Protein AF-A0A368G336-F1 (afdb_monomer)

Structure (mmCIF, N/CA/C/O backbone):
data_AF-A0A368G336-F1
#
_entry.id   AF-A0A368G336-F1
#
loop_
_atom_site.group_PDB
_atom_site.id
_atom_site.type_symbol
_atom_site.label_atom_id
_atom_site.label_alt_id
_atom_site.label_comp_id
_atom_site.label_asym_id
_atom_site.label_entity_id
_atom_site.label_seq_id
_atom_site.pdbx_PDB_ins_code
_atom_site.Cartn_x
_atom_site.Cartn_y
_atom_site.Cartn_z
_atom_site.occupancy
_atom_site.B_iso_or_equiv
_atom_site.auth_seq_id
_atom_site.auth_comp_id
_atom_site.auth_asym_id
_atom_site.auth_atom_id
_atom_site.pdbx_PDB_model_num
ATOM 1 N N . MET A 1 1 ? -23.538 -28.879 8.041 1.00 35.16 1 MET A N 1
ATOM 2 C CA . MET A 1 1 ? -23.007 -28.211 9.248 1.00 35.16 1 MET A CA 1
ATOM 3 C C . MET A 1 1 ? -22.612 -29.296 10.230 1.00 35.16 1 MET A C 1
ATOM 5 O O . MET A 1 1 ? -23.493 -29.965 10.748 1.00 35.16 1 MET A O 1
ATOM 9 N N . ALA A 1 2 ? -21.313 -29.552 10.387 1.00 27.64 2 ALA A N 1
ATOM 10 C CA . ALA A 1 2 ? -20.816 -30.535 11.344 1.00 27.64 2 ALA A CA 1
ATOM 11 C C . ALA A 1 2 ? -20.866 -29.934 12.758 1.00 27.64 2 ALA A C 1
ATOM 13 O O . ALA A 1 2 ? -20.369 -28.831 12.982 1.00 27.64 2 ALA A O 1
ATOM 14 N N . SER A 1 3 ? -21.513 -30.640 13.682 1.00 28.64 3 SER A N 1
ATOM 15 C CA . SER A 1 3 ? -21.591 -30.308 15.103 1.00 28.64 3 SER A CA 1
ATOM 16 C C . SER A 1 3 ? -20.229 -30.493 15.774 1.00 28.64 3 SER A C 1
ATOM 18 O O . SER A 1 3 ? -19.620 -31.555 15.657 1.00 28.64 3 SER A O 1
ATOM 20 N N . VAL A 1 4 ? -19.772 -29.473 16.499 1.00 32.38 4 VAL A N 1
ATOM 21 C CA . VAL A 1 4 ? -18.593 -29.540 17.377 1.00 32.38 4 VAL A CA 1
ATOM 22 C C . VAL A 1 4 ? -18.861 -30.555 18.509 1.00 32.38 4 VAL A C 1
ATOM 24 O O . VAL A 1 4 ? -19.966 -30.529 19.058 1.00 32.38 4 VAL A O 1
ATOM 27 N N . PRO A 1 5 ? -17.918 -31.444 18.883 1.00 36.09 5 PRO A N 1
ATOM 28 C CA . PRO A 1 5 ? -18.135 -32.403 19.965 1.00 36.09 5 PRO A CA 1
ATOM 29 C C . PRO A 1 5 ? -18.155 -31.699 21.328 1.00 36.09 5 PRO A C 1
ATOM 31 O O . PRO A 1 5 ? -17.326 -30.830 21.599 1.00 36.09 5 PRO A O 1
ATOM 34 N N . ALA A 1 6 ? -19.088 -32.094 22.194 1.00 34.66 6 ALA A N 1
ATOM 35 C CA . ALA A 1 6 ? -19.155 -31.643 23.580 1.00 34.66 6 ALA A CA 1
ATOM 36 C C . ALA A 1 6 ? -17.938 -32.145 24.381 1.00 34.66 6 ALA A C 1
ATOM 38 O O . ALA A 1 6 ? -17.589 -33.324 24.316 1.00 34.66 6 ALA A O 1
ATOM 39 N N . HIS A 1 7 ? -17.311 -31.256 25.155 1.00 32.53 7 HIS A N 1
ATOM 40 C CA . HIS A 1 7 ? -16.310 -31.632 26.154 1.00 32.53 7 HIS A CA 1
ATOM 41 C C . HIS A 1 7 ? -16.932 -32.559 27.223 1.00 32.53 7 HIS A C 1
ATOM 43 O O . HIS A 1 7 ? -18.093 -32.355 27.590 1.00 32.53 7 HIS A O 1
ATOM 49 N N . PRO A 1 8 ? -16.196 -33.558 27.749 1.00 40.38 8 PRO A N 1
ATOM 50 C CA . PRO A 1 8 ? -16.706 -34.430 28.802 1.00 40.38 8 PRO A CA 1
ATOM 51 C C . PRO A 1 8 ? -16.942 -33.632 30.093 1.00 40.38 8 PRO A C 1
ATOM 53 O O . PRO A 1 8 ? -16.061 -32.900 30.537 1.00 40.38 8 PRO A O 1
ATOM 56 N N . MET A 1 9 ? -18.133 -33.773 30.686 1.00 41.78 9 MET A N 1
ATOM 57 C CA . MET A 1 9 ? -18.483 -33.179 31.983 1.00 41.78 9 MET A CA 1
ATOM 58 C C . MET A 1 9 ? -17.550 -33.703 33.084 1.00 41.78 9 MET A C 1
ATOM 60 O O . MET A 1 9 ? -17.373 -34.910 33.236 1.00 41.78 9 MET A O 1
ATOM 64 N N . GLU A 1 10 ? -16.949 -32.794 33.848 1.00 55.84 10 GLU A N 1
ATOM 65 C CA . GLU A 1 10 ? -16.024 -33.118 34.936 1.00 55.84 10 GLU A CA 1
ATOM 66 C C . GLU A 1 10 ? -16.766 -33.652 36.192 1.00 55.84 10 GLU A C 1
ATOM 68 O O . GLU A 1 10 ? -17.832 -33.157 36.544 1.00 55.84 10 GLU A O 1
ATOM 73 N N . ASP A 1 11 ? -16.204 -34.652 36.898 1.00 76.62 11 ASP A N 1
ATOM 74 C CA . ASP A 1 11 ? -16.787 -35.362 38.073 1.00 76.62 11 ASP A CA 1
ATOM 75 C C . ASP A 1 11 ? -16.776 -34.549 39.398 1.00 76.62 11 ASP A C 1
ATOM 77 O O . ASP A 1 11 ? -16.459 -35.059 40.476 1.00 76.62 11 ASP A O 1
ATOM 81 N N . TYR A 1 12 ? -17.050 -33.245 39.353 1.00 82.50 12 TYR A N 1
ATOM 82 C CA . TYR A 1 12 ? -17.147 -32.400 40.550 1.00 82.50 12 TYR A CA 1
ATOM 83 C C . TYR A 1 12 ? -18.048 -31.183 40.303 1.00 82.50 12 TYR A C 1
ATOM 85 O O . TYR A 1 12 ? -18.191 -30.730 39.172 1.00 82.50 12 TYR A O 1
ATOM 93 N N . LYS A 1 13 ? -18.662 -30.644 41.364 1.00 84.38 13 LYS A N 1
ATOM 94 C CA . LYS A 1 13 ? -19.639 -29.548 41.252 1.00 84.38 13 LYS A CA 1
ATOM 95 C C . LYS A 1 13 ? -19.016 -28.156 41.327 1.00 84.38 13 LYS A C 1
ATOM 97 O O . LYS A 1 13 ? -19.394 -27.286 40.554 1.00 84.38 13 LYS A O 1
ATOM 102 N N . TYR A 1 14 ? -18.065 -27.945 42.240 1.00 89.56 14 TYR A N 1
ATOM 103 C CA . TYR A 1 14 ? -17.344 -26.674 42.373 1.00 89.56 14 TYR A CA 1
ATOM 104 C C . TYR A 1 14 ? -15.835 -26.907 42.540 1.00 89.56 14 TYR A C 1
ATOM 106 O O . TYR A 1 14 ? -15.413 -27.906 43.132 1.00 89.56 14 TYR A O 1
ATOM 114 N N . LEU A 1 15 ? -15.034 -25.972 42.020 1.00 92.62 15 LEU A N 1
ATOM 115 C CA . LEU A 1 15 ? -13.575 -25.920 42.147 1.00 92.62 15 LEU A CA 1
ATOM 116 C C . LEU A 1 15 ? -13.186 -24.628 42.858 1.00 92.62 15 LEU A C 1
ATOM 118 O O . LEU A 1 15 ? -13.485 -23.544 42.362 1.00 92.62 15 LEU A O 1
ATOM 122 N N . PHE A 1 16 ? -12.480 -24.734 43.980 1.00 95.19 16 PHE A N 1
ATOM 123 C CA . PHE A 1 16 ? -12.042 -23.570 44.744 1.00 95.19 16 PHE A CA 1
ATOM 124 C C . PHE A 1 16 ? -10.529 -23.523 44.884 1.00 95.19 16 PHE A C 1
ATOM 126 O O . PHE A 1 16 ? -9.896 -24.476 45.329 1.00 95.19 16 PHE A O 1
ATOM 133 N N . LYS A 1 17 ? -9.958 -22.369 44.544 1.00 95.25 17 LYS A N 1
ATOM 134 C CA . LYS A 1 17 ? -8.550 -22.033 44.770 1.00 95.25 17 LYS A CA 1
ATOM 135 C C . LYS A 1 17 ? -8.352 -21.488 46.187 1.00 95.25 17 LYS A C 1
ATOM 137 O O . LYS A 1 17 ? -8.874 -20.421 46.500 1.00 95.25 17 LYS A O 1
ATOM 142 N N . VAL A 1 18 ? -7.571 -22.194 46.998 1.00 96.19 18 VAL A N 1
ATOM 143 C CA . VAL A 1 18 ? -7.193 -21.837 48.372 1.00 96.19 18 VAL A CA 1
ATOM 144 C C . VAL A 1 18 ? -5.690 -21.582 48.404 1.00 96.19 18 VAL A C 1
ATOM 146 O O . VAL A 1 18 ? -4.925 -22.407 47.913 1.00 96.19 18 VAL A O 1
ATOM 149 N N . VAL A 1 19 ? -5.255 -20.449 48.946 1.00 95.44 19 VAL A N 1
ATOM 150 C CA . VAL A 1 19 ? -3.829 -20.087 49.020 1.00 95.44 19 VAL A CA 1
ATOM 151 C C . VAL A 1 19 ? -3.417 -19.978 50.483 1.00 95.44 19 VAL A C 1
ATOM 153 O O . VAL A 1 19 ? -4.084 -19.285 51.246 1.00 95.44 19 VAL A O 1
ATOM 156 N N . LEU A 1 20 ? -2.340 -20.656 50.879 1.00 95.56 20 LEU A N 1
ATOM 157 C CA . LEU A 1 20 ? -1.780 -20.545 52.228 1.00 95.56 20 LEU A CA 1
ATOM 158 C C . LEU A 1 20 ? -0.611 -19.566 52.221 1.00 95.56 20 LEU A C 1
ATOM 160 O O . LEU A 1 20 ? 0.308 -19.732 51.426 1.00 95.56 20 LEU A O 1
ATOM 164 N N . VAL A 1 21 ? -0.610 -18.609 53.147 1.00 94.56 21 VAL A N 1
ATOM 165 C CA . VAL A 1 21 ? 0.444 -17.592 53.302 1.00 94.56 21 VAL A CA 1
ATOM 166 C C . VAL A 1 21 ? 0.850 -17.416 54.766 1.00 94.56 21 VAL A C 1
ATOM 168 O O . VAL A 1 21 ? 0.176 -17.908 55.666 1.00 94.56 21 VAL A O 1
ATOM 171 N N . GLY A 1 22 ? 2.001 -16.787 55.006 1.00 92.94 22 GLY A N 1
ATOM 172 C CA . GLY A 1 22 ? 2.610 -16.627 56.333 1.00 92.94 22 GLY A CA 1
ATOM 173 C C . GLY A 1 22 ? 4.117 -16.893 56.310 1.00 92.94 22 GLY A C 1
ATOM 174 O O . GLY A 1 22 ? 4.646 -17.386 55.307 1.00 92.94 22 GLY A O 1
ATOM 175 N N . ASN A 1 23 ? 4.816 -16.613 57.412 1.00 91.88 23 ASN A N 1
ATOM 176 C CA . ASN A 1 23 ? 6.280 -16.722 57.495 1.00 91.88 23 ASN A CA 1
ATOM 177 C C . ASN A 1 23 ? 6.809 -18.140 57.188 1.00 91.88 23 ASN A C 1
ATOM 179 O O . ASN A 1 23 ? 6.087 -19.145 57.196 1.00 91.88 23 ASN A O 1
ATOM 183 N N . ALA A 1 24 ? 8.099 -18.246 56.869 1.00 90.12 24 ALA A N 1
ATOM 184 C CA . ALA A 1 24 ? 8.766 -19.535 56.720 1.00 90.12 24 ALA A CA 1
ATOM 185 C C . ALA A 1 24 ? 8.742 -20.299 58.057 1.00 90.12 24 ALA A C 1
ATOM 187 O O . ALA A 1 24 ? 8.870 -19.707 59.120 1.00 90.12 24 ALA A O 1
ATOM 188 N N . GLY A 1 25 ? 8.555 -21.620 58.009 1.00 89.69 25 GLY A N 1
ATOM 189 C CA . GLY A 1 25 ? 8.592 -22.464 59.210 1.00 89.69 25 GLY A CA 1
ATOM 190 C C . GLY A 1 25 ? 7.299 -22.531 60.034 1.00 89.69 25 GLY A C 1
ATOM 191 O O . GLY A 1 25 ? 7.209 -23.395 60.901 1.00 89.69 25 GLY A O 1
ATOM 192 N N . VAL A 1 26 ? 6.263 -21.738 59.729 1.00 94.19 26 VAL A N 1
ATOM 193 C CA . VAL A 1 26 ? 4.974 -21.773 60.466 1.00 94.19 26 VAL A CA 1
ATOM 194 C C . VAL A 1 26 ? 4.148 -23.050 60.233 1.00 94.19 26 VAL A C 1
ATOM 196 O O . VAL A 1 26 ? 3.194 -23.324 60.950 1.00 94.19 26 VAL A O 1
ATOM 199 N N . GLY A 1 27 ? 4.524 -23.875 59.247 1.00 92.88 27 GLY A N 1
ATOM 200 C CA . GLY A 1 27 ? 3.931 -25.200 59.018 1.00 92.88 27 GLY A CA 1
ATOM 201 C C . GLY A 1 27 ? 2.863 -25.292 57.920 1.00 92.88 27 GLY A C 1
ATOM 202 O O . GLY A 1 27 ? 2.143 -26.284 57.883 1.00 92.88 27 GLY A O 1
ATOM 203 N N . LYS A 1 28 ? 2.793 -24.323 56.993 1.00 94.50 28 LYS A N 1
ATOM 204 C CA . LYS A 1 28 ? 1.879 -24.335 55.825 1.00 94.50 28 LYS A CA 1
ATOM 205 C C . LYS A 1 28 ? 1.949 -25.641 55.025 1.00 94.50 28 LYS A C 1
ATOM 207 O O . LYS A 1 28 ? 0.951 -26.343 54.905 1.00 94.50 28 LYS A O 1
ATOM 212 N N . THR A 1 29 ? 3.143 -26.032 54.585 1.00 92.81 29 THR A N 1
ATOM 213 C CA . THR A 1 29 ? 3.381 -27.280 53.841 1.00 92.81 29 THR A CA 1
ATOM 214 C C . THR A 1 29 ? 2.939 -28.514 54.614 1.00 92.81 29 THR A C 1
ATOM 216 O O . THR A 1 29 ? 2.349 -29.429 54.043 1.00 92.81 29 THR A O 1
ATOM 219 N N . CYS A 1 30 ? 3.182 -28.533 55.928 1.00 94.00 30 CYS A N 1
ATOM 220 C CA . CYS A 1 30 ? 2.757 -29.633 56.784 1.00 94.00 30 CYS A CA 1
ATOM 221 C C . CYS A 1 30 ? 1.230 -29.697 56.886 1.00 94.00 30 CYS A C 1
ATOM 223 O O . CYS A 1 30 ? 0.688 -30.791 56.793 1.00 94.00 30 CYS A O 1
ATOM 225 N N . LEU A 1 31 ? 0.530 -28.561 56.993 1.00 94.50 31 LEU A N 1
ATOM 226 C CA . LEU A 1 31 ? -0.937 -28.516 56.959 1.00 94.50 31 LEU A CA 1
ATOM 227 C C . LEU A 1 31 ? -1.488 -29.038 55.627 1.00 94.50 31 LEU A C 1
ATOM 229 O O . LEU A 1 31 ? -2.376 -29.890 55.626 1.00 94.50 31 LEU A O 1
ATOM 233 N N . VAL A 1 32 ? -0.931 -28.591 54.493 1.00 93.75 32 VAL A N 1
ATOM 234 C CA . VAL A 1 32 ? -1.368 -29.047 53.162 1.00 93.75 32 VAL A CA 1
ATOM 235 C C . VAL A 1 32 ? -1.140 -30.544 52.990 1.00 93.75 32 VAL A C 1
ATOM 237 O O . VAL A 1 32 ? -2.041 -31.245 52.531 1.00 93.75 32 VAL A O 1
ATOM 240 N N . ARG A 1 33 ? 0.032 -31.064 53.366 1.00 91.69 33 ARG A N 1
ATOM 241 C CA . ARG A 1 33 ? 0.347 -32.499 53.255 1.00 91.69 33 ARG A CA 1
ATOM 242 C C . ARG A 1 33 ? -0.458 -33.348 54.228 1.00 91.69 33 ARG A C 1
ATOM 244 O O . ARG A 1 33 ? -0.978 -34.384 53.820 1.00 91.69 33 ARG A O 1
ATOM 251 N N . LYS A 1 34 ? -0.644 -32.891 55.467 1.00 94.44 34 LYS A N 1
ATOM 252 C CA . LYS A 1 34 ? -1.474 -33.591 56.450 1.00 94.44 34 LYS A CA 1
ATOM 253 C C . LYS A 1 34 ? -2.907 -33.711 55.952 1.00 94.44 34 LYS A C 1
ATOM 255 O O . LYS A 1 34 ? -3.464 -34.801 55.974 1.00 94.44 34 LYS A O 1
ATOM 260 N N . PHE A 1 35 ? -3.459 -32.633 55.400 1.00 94.44 35 PHE A N 1
ATOM 261 C CA . PHE A 1 35 ? -4.787 -32.657 54.807 1.00 94.44 35 PHE A CA 1
ATOM 262 C C . PHE A 1 35 ? -4.847 -33.523 53.539 1.00 94.44 35 PHE A C 1
ATOM 264 O O . PHE A 1 35 ? -5.714 -34.379 53.410 1.00 94.44 35 PHE A O 1
ATOM 271 N N . THR A 1 36 ? -3.950 -33.325 52.574 1.00 91.00 36 THR A N 1
ATOM 272 C CA . THR A 1 36 ? -4.056 -33.971 51.251 1.00 91.00 36 THR A CA 1
ATOM 273 C C . THR A 1 36 ? -3.632 -35.436 51.238 1.00 91.00 36 THR A C 1
ATOM 275 O O . THR A 1 36 ? -4.213 -36.223 50.496 1.00 91.00 36 THR A O 1
ATOM 278 N N . GLN A 1 37 ? -2.643 -35.803 52.052 1.00 89.56 37 GLN A N 1
ATOM 279 C CA . GLN A 1 37 ? -1.982 -37.111 52.028 1.00 89.56 37 GLN A CA 1
ATOM 280 C C . GLN A 1 37 ? -2.099 -37.867 53.360 1.00 89.56 37 GLN A C 1
ATOM 282 O O . GLN A 1 37 ? -1.739 -39.037 53.414 1.00 89.56 37 GLN A O 1
ATOM 287 N N . GLY A 1 38 ? -2.568 -37.231 54.441 1.00 87.75 38 GLY A N 1
ATOM 288 C CA . GLY A 1 38 ? -2.627 -37.838 55.780 1.00 87.75 38 GLY A CA 1
ATOM 289 C C . GLY A 1 38 ? -1.274 -37.917 56.501 1.00 87.75 38 GLY A C 1
ATOM 290 O O . GLY A 1 38 ? -1.194 -38.448 57.608 1.00 87.75 38 GLY A O 1
ATOM 291 N N . ILE A 1 39 ? -0.205 -37.379 55.904 1.00 87.62 39 ILE A N 1
ATOM 292 C CA . ILE A 1 39 ? 1.180 -37.563 56.360 1.00 87.62 39 ILE A CA 1
ATOM 293 C C . ILE A 1 39 ? 1.736 -36.257 56.935 1.00 87.62 39 ILE A C 1
ATOM 295 O O . ILE A 1 39 ? 1.550 -35.184 56.362 1.00 87.62 39 ILE A O 1
ATOM 299 N N . PHE A 1 40 ? 2.476 -36.365 58.041 1.00 88.00 40 PHE A N 1
ATOM 300 C CA . PHE A 1 40 ? 3.346 -35.303 58.543 1.00 88.00 40 PHE A CA 1
ATOM 301 C C . PHE A 1 40 ? 4.802 -35.611 58.146 1.00 88.00 40 PHE A C 1
ATOM 303 O O . PHE A 1 40 ? 5.350 -36.603 58.627 1.00 88.00 40 PHE A O 1
ATOM 310 N N . PRO A 1 41 ? 5.435 -34.831 57.253 1.00 77.94 41 PRO A N 1
ATOM 311 C CA . PRO A 1 41 ? 6.815 -35.078 56.838 1.00 77.94 41 PRO A CA 1
ATOM 312 C C . PRO A 1 41 ? 7.813 -34.663 57.942 1.00 77.94 41 PRO A C 1
ATOM 314 O O . PRO A 1 41 ? 7.927 -33.466 58.229 1.00 77.94 41 PRO A O 1
ATOM 317 N N . PRO A 1 42 ? 8.563 -35.600 58.560 1.00 72.62 42 PRO A N 1
ATOM 318 C CA . PRO A 1 42 ? 9.572 -35.246 59.555 1.00 72.62 42 PRO A CA 1
ATOM 319 C C . PRO A 1 42 ? 10.727 -34.481 58.894 1.00 72.62 42 PRO A C 1
ATOM 321 O O . PRO A 1 42 ? 11.199 -34.859 57.823 1.00 72.62 42 PRO A O 1
ATOM 324 N N . GLY A 1 43 ? 11.188 -33.397 59.525 1.00 72.25 43 GLY A N 1
ATOM 325 C CA . GLY A 1 43 ? 12.325 -32.610 59.025 1.00 72.25 43 GLY A CA 1
ATOM 326 C C . GLY A 1 43 ? 12.036 -31.765 57.777 1.00 72.25 43 GLY A C 1
ATOM 327 O O . GLY A 1 43 ? 12.958 -31.463 57.022 1.00 72.25 43 GLY A O 1
ATOM 328 N N . GLN A 1 44 ? 10.774 -31.388 57.538 1.00 79.19 44 GLN A N 1
ATOM 329 C CA . GLN A 1 44 ? 10.380 -30.543 56.407 1.00 79.19 44 GLN A CA 1
ATOM 330 C C . GLN A 1 44 ? 11.182 -29.226 56.368 1.00 79.19 44 GLN A C 1
ATOM 332 O O . GLN A 1 44 ? 11.077 -28.392 57.268 1.00 79.19 44 GLN A O 1
ATOM 337 N N . SER A 1 45 ? 11.957 -29.028 55.298 1.00 77.25 45 SER A N 1
ATOM 338 C CA . SER A 1 45 ? 12.687 -27.785 55.034 1.00 77.25 45 SER A CA 1
ATOM 339 C C . SER A 1 45 ? 11.762 -26.693 54.480 1.00 77.25 45 SER A C 1
ATOM 341 O O . SER A 1 45 ? 10.640 -26.963 54.039 1.00 77.25 45 SER A O 1
ATOM 343 N N . ALA A 1 46 ? 12.221 -25.436 54.518 1.00 78.81 46 ALA A N 1
ATOM 344 C CA . ALA A 1 46 ? 11.452 -24.304 54.008 1.00 78.81 46 ALA A CA 1
ATOM 345 C C . ALA A 1 46 ? 11.151 -24.456 52.507 1.00 78.81 46 ALA A C 1
ATOM 347 O O . ALA A 1 46 ? 12.054 -24.702 51.709 1.00 78.81 46 ALA A O 1
ATOM 348 N N . THR A 1 47 ? 9.890 -24.250 52.129 1.00 77.56 47 THR A N 1
ATOM 349 C CA . THR A 1 47 ? 9.432 -24.314 50.737 1.00 77.56 47 THR A CA 1
ATOM 350 C C . THR A 1 47 ? 10.141 -23.277 49.877 1.00 77.56 47 THR A C 1
ATOM 352 O O . THR A 1 47 ? 10.150 -22.086 50.201 1.00 77.56 47 THR A O 1
ATOM 355 N N . ILE A 1 48 ? 10.716 -23.739 48.768 1.00 74.62 48 ILE A N 1
ATOM 356 C CA . ILE A 1 48 ? 11.312 -22.906 47.726 1.00 74.62 48 ILE A CA 1
ATOM 357 C C . ILE A 1 48 ? 10.284 -22.802 46.596 1.00 74.62 48 ILE A C 1
ATOM 359 O O . ILE A 1 48 ? 9.944 -23.807 45.978 1.00 74.62 48 ILE A O 1
ATOM 363 N N . GLY A 1 49 ? 9.785 -21.596 46.324 1.00 76.12 49 GLY A N 1
ATOM 364 C CA . GLY A 1 49 ? 8.760 -21.369 45.299 1.00 76.12 49 GLY A CA 1
ATOM 365 C C . GLY A 1 49 ? 7.332 -21.642 45.785 1.00 76.12 49 GLY A C 1
ATOM 366 O O . GLY A 1 49 ? 6.958 -21.220 46.879 1.00 76.12 49 GLY A O 1
ATOM 367 N N . VAL A 1 50 ? 6.512 -22.278 44.945 1.00 84.31 50 VAL A N 1
ATOM 368 C CA . VAL A 1 50 ? 5.096 -22.575 45.219 1.00 84.31 50 VAL A CA 1
ATOM 369 C C . VAL A 1 50 ? 4.798 -24.008 44.794 1.00 84.31 50 VAL A C 1
ATOM 371 O O . VAL A 1 50 ? 5.181 -24.402 43.693 1.00 84.31 50 VAL A O 1
ATOM 374 N N . ASP A 1 51 ? 4.116 -24.761 45.653 1.00 84.94 51 ASP A N 1
ATOM 375 C CA . ASP A 1 51 ? 3.650 -26.122 45.379 1.00 84.94 51 ASP A CA 1
ATOM 376 C C . ASP A 1 51 ? 2.114 -26.158 45.305 1.00 84.94 51 ASP A C 1
ATOM 378 O O . ASP A 1 51 ? 1.417 -25.301 45.861 1.00 84.94 51 ASP A O 1
ATOM 382 N N . PHE A 1 52 ? 1.574 -27.129 44.575 1.00 85.88 52 PHE A N 1
ATOM 383 C CA . PHE A 1 52 ? 0.156 -27.204 44.239 1.00 85.88 52 PHE A CA 1
ATOM 384 C C . PHE A 1 52 ? -0.392 -28.609 44.466 1.00 85.88 52 PHE A C 1
ATOM 386 O O . PHE A 1 52 ? 0.058 -29.576 43.856 1.00 85.88 52 PHE A O 1
ATOM 393 N N . MET A 1 53 ? -1.435 -28.702 45.292 1.00 90.81 53 MET A N 1
ATOM 394 C CA . MET A 1 53 ? -2.118 -29.956 45.599 1.00 90.81 53 MET A CA 1
ATOM 395 C C . MET A 1 53 ? -3.621 -29.844 45.355 1.00 90.81 53 MET A C 1
ATOM 397 O O . MET A 1 53 ? -4.232 -28.799 45.578 1.00 90.81 53 MET A O 1
ATOM 401 N N . ILE A 1 54 ? -4.242 -30.949 44.935 1.00 91.69 54 ILE A N 1
ATOM 402 C CA . ILE A 1 54 ? -5.697 -31.049 44.777 1.00 91.69 54 ILE A CA 1
ATOM 403 C C . ILE A 1 54 ? -6.234 -32.100 45.745 1.00 91.69 54 ILE A C 1
ATOM 405 O O . ILE A 1 54 ? -5.773 -33.240 45.730 1.00 91.69 54 IL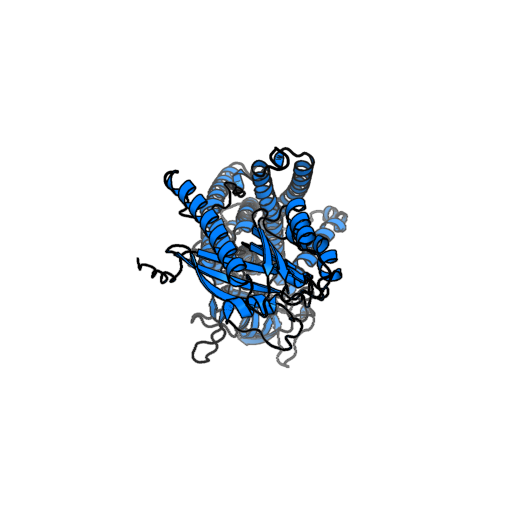E A O 1
ATOM 409 N N . LYS A 1 55 ? -7.254 -31.749 46.535 1.00 92.94 55 LYS A N 1
ATOM 410 C CA . LYS A 1 55 ? -8.053 -32.716 47.307 1.00 92.94 55 LYS A CA 1
ATOM 411 C C . LYS A 1 55 ? -9.532 -32.528 46.997 1.00 92.94 55 LYS A C 1
ATOM 413 O O . LYS A 1 55 ? -10.027 -31.404 46.932 1.00 92.94 55 LYS A O 1
ATOM 418 N N . THR A 1 56 ? -10.232 -33.640 46.786 1.00 92.31 56 THR A N 1
ATOM 419 C CA . THR A 1 56 ? -11.692 -33.638 46.646 1.00 92.31 56 THR A CA 1
ATOM 420 C C . THR A 1 56 ? -12.303 -33.886 48.017 1.00 92.31 56 THR A C 1
ATOM 422 O O . THR A 1 56 ? -11.965 -34.873 48.666 1.00 92.31 56 THR A O 1
ATOM 425 N N . VAL A 1 57 ? -13.194 -33.001 48.448 1.00 92.88 57 VAL A N 1
ATOM 426 C CA . VAL A 1 57 ? -13.978 -33.135 49.679 1.00 92.88 57 VAL A CA 1
ATOM 427 C C . VAL A 1 57 ? -15.457 -33.235 49.339 1.00 92.88 57 VAL A C 1
ATOM 429 O O . VAL A 1 57 ? -15.903 -32.733 48.306 1.00 92.88 57 VAL A O 1
ATOM 432 N N . LYS A 1 58 ? -16.231 -33.896 50.196 1.00 90.31 58 LYS A N 1
ATOM 433 C CA . LYS A 1 58 ? -17.683 -33.978 50.046 1.00 90.31 58 LYS A CA 1
ATOM 434 C C . LYS A 1 58 ? -18.326 -32.987 51.011 1.00 90.31 58 LYS A C 1
ATOM 436 O O . LYS A 1 58 ? -18.166 -33.122 52.217 1.00 90.31 58 LYS A O 1
ATOM 441 N N . VAL A 1 59 ? -19.037 -31.999 50.475 1.00 89.88 59 VAL A N 1
ATOM 442 C CA . VAL A 1 59 ? -19.823 -31.040 51.263 1.00 89.88 59 VAL A CA 1
ATOM 443 C C . VAL A 1 59 ? -21.291 -31.313 50.964 1.00 89.88 59 VAL A C 1
ATOM 445 O O . VAL A 1 59 ? -21.735 -31.180 49.823 1.00 89.88 59 VAL A O 1
ATOM 448 N N . ASP A 1 60 ? -22.043 -31.733 51.978 1.00 84.50 60 ASP A N 1
ATOM 449 C CA . ASP A 1 60 ? -23.398 -32.271 51.829 1.00 84.50 60 ASP A CA 1
ATOM 450 C C . ASP A 1 60 ? -23.419 -33.465 50.841 1.00 84.50 60 ASP A C 1
ATOM 452 O O . ASP A 1 60 ? -22.811 -34.508 51.091 1.00 84.50 60 ASP A O 1
ATOM 456 N N . ASN A 1 61 ? -24.078 -33.306 49.687 1.00 83.12 61 ASN A N 1
ATOM 457 C CA . ASN A 1 61 ? -24.122 -34.276 48.589 1.00 83.12 61 ASN A CA 1
ATOM 458 C C . ASN A 1 61 ? -23.227 -33.899 47.397 1.00 83.12 61 ASN A C 1
ATOM 460 O O . ASN A 1 61 ? -23.183 -34.639 46.415 1.00 83.12 61 ASN A O 1
ATOM 464 N N . ASP A 1 62 ? -22.496 -32.786 47.477 1.00 86.56 62 ASP A N 1
ATOM 465 C CA . ASP A 1 62 ? -21.712 -32.252 46.370 1.00 86.56 62 ASP A CA 1
ATOM 466 C C . ASP A 1 62 ? -20.221 -32.601 46.524 1.00 86.56 62 ASP A C 1
ATOM 468 O O . ASP A 1 62 ? -19.621 -32.417 47.586 1.00 86.56 62 ASP A O 1
ATOM 472 N N . LYS A 1 63 ? -19.599 -33.100 45.447 1.00 90.50 63 LYS A N 1
ATOM 473 C CA . LYS A 1 63 ? -18.140 -33.278 45.366 1.00 90.50 63 LYS A CA 1
ATOM 474 C C . LYS A 1 63 ? -17.487 -31.935 45.036 1.00 90.50 63 LYS A C 1
ATOM 476 O O . LYS A 1 63 ? -17.747 -31.374 43.969 1.00 90.50 63 LYS A O 1
ATOM 481 N N . ILE A 1 64 ? -16.628 -31.440 45.920 1.00 93.62 64 ILE A N 1
ATOM 482 C CA . ILE A 1 64 ? -15.930 -30.155 45.798 1.00 93.62 64 ILE A CA 1
ATOM 483 C C . ILE A 1 64 ? -14.435 -30.411 45.638 1.00 93.62 64 ILE A C 1
ATOM 485 O O . ILE A 1 64 ? -13.843 -31.131 46.439 1.00 93.62 64 ILE A O 1
ATOM 489 N N . LYS A 1 65 ? -13.800 -29.805 44.636 1.00 94.25 65 LYS A N 1
ATOM 490 C CA . LYS A 1 65 ? -12.342 -29.854 44.482 1.00 94.25 65 LYS A CA 1
ATOM 491 C C . LYS A 1 65 ? -11.705 -28.610 45.090 1.00 94.25 65 LYS A C 1
ATOM 493 O O . LYS A 1 65 ? -12.018 -27.491 44.690 1.00 94.25 65 LYS A O 1
ATOM 498 N N . LEU A 1 66 ? -10.774 -28.806 46.016 1.00 95.56 66 LEU A N 1
ATOM 499 C CA . LEU A 1 66 ? -9.918 -27.749 46.543 1.00 95.56 66 LEU A CA 1
ATOM 500 C C . LEU A 1 66 ? -8.563 -27.796 45.839 1.00 95.56 66 LEU A C 1
ATOM 502 O O . LEU A 1 66 ? -7.876 -28.814 45.875 1.00 95.56 66 LEU A O 1
ATOM 506 N N . GLN A 1 67 ? -8.197 -26.684 45.212 1.00 95.56 67 GLN A N 1
ATOM 507 C CA . GLN A 1 67 ? -6.878 -26.393 44.664 1.00 95.56 67 GLN A CA 1
ATOM 508 C C . GLN A 1 67 ? -6.082 -25.613 45.703 1.00 95.56 67 GLN A C 1
ATOM 510 O O . GLN A 1 67 ? -6.293 -24.411 45.860 1.00 95.56 67 GLN A O 1
ATOM 515 N N . ILE A 1 68 ? -5.202 -26.297 46.421 1.00 95.19 68 ILE A N 1
ATOM 516 C CA . ILE A 1 68 ? -4.480 -25.754 47.566 1.00 95.19 68 ILE A CA 1
ATOM 517 C C . ILE A 1 68 ? -3.070 -25.379 47.118 1.00 95.19 68 ILE A C 1
ATOM 519 O O . ILE A 1 68 ? -2.293 -26.237 46.701 1.00 95.19 68 ILE A O 1
ATOM 523 N N . TRP A 1 69 ? -2.767 -24.087 47.187 1.00 93.44 69 TRP A N 1
ATOM 524 C CA . TRP A 1 69 ? -1.481 -23.510 46.812 1.00 93.44 69 TRP A CA 1
ATOM 525 C C . TRP A 1 69 ? -0.669 -23.249 48.078 1.00 93.44 69 TRP A C 1
ATOM 527 O O . TRP A 1 69 ? -1.036 -22.393 48.886 1.00 93.44 69 TRP A O 1
ATOM 537 N N . ASP A 1 70 ? 0.416 -23.998 48.244 1.00 90.88 70 ASP A N 1
ATOM 538 C CA . ASP A 1 70 ? 1.379 -23.829 49.328 1.00 90.88 70 ASP A CA 1
ATOM 539 C C . ASP A 1 70 ? 2.486 -22.877 48.874 1.00 90.88 70 ASP A C 1
ATOM 541 O O . ASP A 1 70 ? 3.208 -23.170 47.918 1.00 90.88 70 ASP A O 1
ATOM 545 N N . THR A 1 71 ? 2.616 -21.719 49.521 1.00 88.88 71 THR A N 1
ATOM 546 C CA . THR A 1 71 ? 3.580 -20.692 49.105 1.00 88.88 71 THR A CA 1
ATOM 547 C C . THR A 1 71 ? 4.815 -20.660 50.000 1.00 88.88 71 THR A C 1
ATOM 549 O O . THR A 1 71 ? 4.753 -20.900 51.211 1.00 88.88 71 THR A O 1
ATOM 552 N N . ALA A 1 72 ? 5.957 -20.267 49.431 1.00 82.56 72 ALA A N 1
ATOM 553 C CA . ALA A 1 72 ? 7.132 -19.909 50.214 1.00 82.56 72 ALA A CA 1
ATOM 554 C C . ALA A 1 72 ? 6.798 -18.786 51.211 1.00 82.56 72 ALA A C 1
ATOM 556 O O . ALA A 1 72 ? 6.123 -17.811 50.883 1.00 82.56 72 ALA A O 1
ATOM 557 N N . GLY A 1 73 ? 7.289 -18.935 52.442 1.00 64.69 73 GLY A N 1
ATOM 558 C CA . GLY A 1 73 ? 7.146 -17.932 53.502 1.00 64.69 73 GLY A CA 1
ATOM 559 C C . GLY A 1 73 ? 8.378 -17.050 53.705 1.00 64.69 73 GLY A C 1
ATOM 560 O O . GLY A 1 73 ? 8.433 -16.336 54.698 1.00 64.69 73 GLY A O 1
ATOM 561 N N . GLN A 1 74 ? 9.385 -17.147 52.828 1.00 68.88 74 GLN A N 1
ATOM 562 C CA . GLN A 1 74 ? 10.582 -16.305 52.907 1.00 68.88 74 GLN A CA 1
ATOM 563 C C . GLN A 1 74 ? 10.329 -14.966 52.215 1.00 68.88 74 GLN A C 1
ATOM 565 O O . GLN A 1 74 ? 9.861 -14.907 51.076 1.00 68.88 74 GLN A O 1
ATOM 570 N N . GLU A 1 75 ? 10.729 -13.900 52.890 1.00 62.50 75 GLU A N 1
ATOM 571 C CA . GLU A 1 75 ? 10.686 -12.507 52.458 1.00 62.50 75 GLU A CA 1
ATOM 572 C C . GLU A 1 75 ? 11.291 -12.286 51.060 1.00 62.50 75 GLU A C 1
ATOM 574 O O . GLU A 1 75 ? 10.750 -11.520 50.263 1.00 62.50 75 GLU A O 1
ATOM 579 N N . ARG A 1 76 ? 12.340 -13.043 50.704 1.00 59.72 76 ARG A N 1
ATOM 580 C CA . ARG A 1 76 ? 13.011 -12.989 49.390 1.00 59.72 76 ARG A CA 1
ATOM 581 C C . ARG A 1 76 ? 12.153 -13.453 48.203 1.00 59.72 76 ARG A C 1
ATOM 583 O O . ARG A 1 76 ? 12.504 -13.148 47.067 1.00 59.72 76 ARG A O 1
ATOM 590 N N . PHE A 1 77 ? 11.037 -14.152 48.437 1.00 60.12 77 PHE A N 1
ATOM 591 C CA . PHE A 1 77 ? 10.136 -14.649 47.385 1.00 60.12 77 PHE A CA 1
ATOM 592 C C . PHE A 1 77 ? 8.753 -13.967 47.373 1.00 60.12 77 PHE A C 1
ATOM 594 O O . PHE A 1 77 ? 7.888 -14.381 46.600 1.00 60.12 77 PHE A O 1
ATOM 601 N N . ARG A 1 78 ? 8.538 -12.894 48.159 1.00 65.56 78 ARG A N 1
ATOM 602 C CA . ARG A 1 78 ? 7.243 -12.177 48.243 1.00 65.56 78 ARG A CA 1
ATOM 603 C C . ARG A 1 78 ? 6.712 -11.696 46.879 1.00 65.56 78 ARG A C 1
ATOM 605 O O . ARG A 1 78 ? 5.511 -11.763 46.637 1.00 65.56 78 ARG A O 1
ATOM 612 N N . SER A 1 79 ? 7.579 -11.298 45.941 1.00 62.88 79 SER A N 1
ATOM 613 C CA . SER A 1 79 ? 7.164 -10.877 44.585 1.00 62.88 79 SER A CA 1
ATOM 614 C C . SER A 1 79 ? 6.516 -11.996 43.756 1.00 62.88 79 SER A C 1
ATOM 616 O O . SER A 1 79 ? 5.681 -11.720 42.897 1.00 62.88 79 SER A O 1
ATOM 618 N N . ILE A 1 80 ? 6.857 -13.261 44.023 1.00 64.44 80 ILE A N 1
ATOM 619 C CA . ILE A 1 80 ? 6.276 -14.428 43.345 1.00 64.44 80 ILE A CA 1
ATOM 620 C C . ILE A 1 80 ? 4.879 -14.720 43.914 1.00 64.44 80 ILE A C 1
ATOM 622 O O . ILE A 1 80 ? 3.944 -14.976 43.147 1.00 64.44 80 ILE A O 1
ATOM 626 N N . THR A 1 81 ? 4.713 -14.607 45.238 1.00 68.44 81 THR A N 1
ATOM 627 C CA . THR A 1 81 ? 3.452 -14.844 45.967 1.00 68.44 81 THR A CA 1
ATOM 628 C C . THR A 1 81 ? 2.319 -13.916 45.504 1.00 68.44 81 THR A C 1
ATOM 630 O O . THR A 1 81 ? 1.184 -14.370 45.352 1.00 68.44 81 THR A O 1
ATOM 633 N N . GLN A 1 82 ? 2.635 -12.665 45.139 1.00 77.44 82 GLN A N 1
ATOM 634 C CA . GLN A 1 82 ? 1.665 -11.667 44.655 1.00 77.44 82 GLN A CA 1
ATOM 635 C C . GLN A 1 82 ? 0.788 -12.152 43.490 1.00 77.44 82 GLN A C 1
ATOM 637 O O . GLN A 1 82 ? -0.414 -11.880 43.441 1.00 77.44 82 GLN A O 1
ATOM 642 N N . SER A 1 83 ? 1.369 -12.909 42.555 1.00 78.75 83 SER A N 1
ATOM 643 C CA . SER A 1 83 ? 0.647 -13.411 41.379 1.00 78.75 83 SER A CA 1
ATOM 644 C C . SER A 1 83 ? -0.472 -14.407 41.727 1.00 78.75 83 SER A C 1
ATOM 646 O O . SER A 1 83 ? -1.431 -14.554 40.963 1.00 78.75 83 SER A O 1
ATOM 648 N N . TYR A 1 84 ? -0.405 -15.054 42.897 1.00 84.44 84 TYR A N 1
ATOM 649 C CA . TYR A 1 84 ? -1.336 -16.115 43.278 1.00 84.44 84 TYR A CA 1
ATOM 650 C C . TYR A 1 84 ? -2.622 -15.602 43.940 1.00 84.44 84 TYR A C 1
ATOM 652 O O . TYR A 1 84 ? -3.624 -16.324 43.897 1.00 84.44 84 TYR A O 1
ATOM 660 N N . TYR A 1 85 ? -2.647 -14.361 44.447 1.00 85.44 85 TYR A N 1
ATOM 661 C CA . TYR A 1 85 ? -3.814 -13.773 45.124 1.00 85.44 85 TYR A CA 1
ATOM 662 C C . TYR A 1 85 ? -4.985 -13.437 44.192 1.00 85.44 85 TYR A C 1
ATOM 664 O O . TYR A 1 85 ? -6.143 -13.573 44.584 1.00 85.44 85 TYR A O 1
ATOM 672 N N . ARG A 1 86 ? -4.709 -13.040 42.940 1.00 80.94 86 ARG A N 1
ATOM 673 C CA . ARG A 1 86 ? -5.693 -12.441 42.008 1.00 80.94 86 ARG A CA 1
ATOM 674 C C . ARG A 1 86 ? -6.926 -13.313 41.713 1.00 80.94 86 ARG A C 1
ATOM 676 O O . ARG A 1 86 ? -7.953 -12.805 41.267 1.00 80.94 86 ARG A O 1
ATOM 683 N N . SER A 1 87 ? -6.837 -14.620 41.946 1.00 85.06 87 SER A N 1
ATOM 684 C CA . SER A 1 87 ? -7.927 -15.581 41.713 1.00 85.06 87 SER A CA 1
ATOM 685 C C . SER A 1 87 ? -8.133 -16.545 42.885 1.00 85.06 87 SER A C 1
ATOM 687 O O . SER A 1 87 ? -8.693 -17.626 42.703 1.00 85.06 87 SER A O 1
ATOM 689 N N . ALA A 1 88 ? -7.642 -16.194 44.077 1.00 92.00 88 ALA A N 1
ATOM 690 C CA . ALA A 1 88 ? -7.912 -16.960 45.285 1.00 92.00 88 ALA A CA 1
ATOM 691 C C . ALA A 1 88 ? -9.385 -16.799 45.694 1.00 92.00 88 ALA A C 1
ATOM 693 O O . ALA A 1 88 ? -9.916 -15.689 45.702 1.00 92.00 88 ALA A O 1
ATOM 694 N N . HIS A 1 89 ? -10.036 -17.914 46.022 1.00 95.69 89 HIS A N 1
ATOM 695 C CA . HIS A 1 89 ? -11.372 -17.931 46.621 1.00 95.69 89 HIS A CA 1
ATOM 696 C C . HIS A 1 89 ? -11.269 -17.828 48.144 1.00 95.69 89 HIS A C 1
ATOM 698 O O . HIS A 1 89 ? -12.081 -17.155 48.769 1.00 95.69 89 HIS A O 1
ATOM 704 N N . ALA A 1 90 ? -10.233 -18.445 48.719 1.00 96.69 90 ALA A N 1
ATOM 705 C CA . ALA A 1 90 ? -9.872 -18.308 50.120 1.00 96.69 90 ALA A CA 1
ATOM 706 C C . ALA A 1 90 ? -8.364 -18.107 50.284 1.00 96.69 90 ALA A C 1
ATOM 708 O O . ALA A 1 90 ? -7.566 -18.670 49.525 1.00 96.69 90 ALA A O 1
ATOM 709 N N . ILE A 1 91 ? -7.986 -17.329 51.292 1.00 96.75 91 ILE A N 1
ATOM 710 C CA . ILE A 1 91 ? -6.610 -17.163 51.744 1.00 96.75 91 ILE A CA 1
ATOM 711 C C . ILE A 1 91 ? -6.543 -17.560 53.214 1.00 96.75 91 ILE A C 1
ATOM 713 O O . ILE A 1 91 ? -7.292 -17.045 54.041 1.00 96.75 91 ILE A O 1
ATOM 717 N N . VAL A 1 92 ? -5.633 -18.479 53.519 1.00 97.44 92 VAL A N 1
ATOM 718 C CA . VAL A 1 92 ? -5.369 -18.979 54.866 1.00 97.44 92 VAL A CA 1
ATOM 719 C C . VAL A 1 92 ? -4.036 -18.393 55.323 1.00 97.44 92 VAL A C 1
ATOM 721 O O . VAL A 1 92 ? -2.979 -18.777 54.818 1.00 97.44 92 VAL A O 1
ATOM 724 N N . LEU A 1 93 ? -4.086 -17.439 56.246 1.00 96.94 93 LEU A N 1
ATOM 725 C CA . LEU A 1 93 ? -2.911 -16.818 56.847 1.00 96.94 93 LEU A CA 1
ATOM 726 C C . LEU A 1 93 ? -2.513 -17.601 58.100 1.00 96.94 93 LEU A C 1
ATOM 728 O O . LEU A 1 93 ? -3.304 -17.728 59.029 1.00 96.94 93 LEU A O 1
ATOM 732 N N . VAL A 1 94 ? -1.295 -18.139 58.109 1.00 97.69 94 VAL A N 1
ATOM 733 C CA . VAL A 1 94 ? -0.814 -19.059 59.146 1.00 97.69 94 VAL A CA 1
ATOM 734 C C . VAL A 1 94 ? 0.319 -18.423 59.949 1.00 97.69 94 VAL A C 1
ATOM 736 O O . VAL A 1 94 ? 1.303 -17.961 59.365 1.00 97.69 94 VAL A O 1
ATOM 739 N N . TYR A 1 95 ? 0.220 -18.477 61.277 1.00 97.88 95 TYR A N 1
ATOM 740 C CA . TYR A 1 95 ? 1.323 -18.214 62.208 1.00 97.88 95 TYR A CA 1
ATOM 741 C C . TYR A 1 95 ? 1.586 -19.441 63.091 1.00 97.88 95 TYR A C 1
ATOM 743 O O . TYR A 1 95 ? 0.823 -20.405 63.074 1.00 97.88 95 TYR A O 1
ATOM 751 N N . ASP A 1 96 ? 2.696 -19.434 63.820 1.00 97.06 96 ASP A N 1
ATOM 752 C CA . ASP A 1 96 ? 3.077 -20.483 64.768 1.00 97.06 96 ASP A CA 1
ATOM 753 C C . ASP A 1 96 ? 2.818 -19.997 66.200 1.00 97.06 96 ASP A C 1
ATOM 755 O O . ASP A 1 96 ? 3.329 -18.950 66.599 1.00 97.06 96 ASP A O 1
ATOM 759 N N . VAL A 1 97 ? 2.021 -20.743 66.972 1.00 97.38 97 VAL A N 1
ATOM 760 C CA . VAL A 1 97 ? 1.640 -20.358 68.345 1.00 97.38 97 VAL A CA 1
ATOM 761 C C . VAL A 1 97 ? 2.823 -20.355 69.320 1.00 97.38 97 VAL A C 1
ATOM 763 O O . VAL A 1 97 ? 2.755 -19.699 70.358 1.00 97.38 97 VAL A O 1
ATOM 766 N N . ALA A 1 98 ? 3.912 -21.048 68.982 1.00 96.38 98 ALA A N 1
ATOM 767 C CA . ALA A 1 98 ? 5.162 -21.091 69.740 1.00 96.38 98 ALA A CA 1
ATOM 768 C C . ALA A 1 98 ? 6.236 -20.137 69.171 1.00 96.38 98 ALA A C 1
ATOM 770 O O . ALA A 1 98 ? 7.424 -20.322 69.414 1.00 96.38 98 ALA A O 1
ATOM 771 N N . CYS A 1 99 ? 5.849 -19.159 68.341 1.00 96.06 99 CYS A N 1
ATOM 772 C CA . CYS A 1 99 ? 6.776 -18.194 67.751 1.00 96.06 99 CYS A CA 1
ATOM 773 C C . CYS A 1 99 ? 6.120 -16.813 67.602 1.00 96.06 99 CYS A C 1
ATOM 775 O O . CYS A 1 99 ? 5.542 -16.493 66.555 1.00 96.06 99 CYS A O 1
ATOM 777 N N . GLN A 1 100 ? 6.268 -15.966 68.621 1.00 94.94 100 GLN A N 1
ATOM 778 C CA . GLN A 1 100 ? 5.776 -14.586 68.659 1.00 94.94 100 GLN A CA 1
ATOM 779 C C . GLN A 1 100 ? 6.194 -13.763 67.423 1.00 94.94 100 GLN A C 1
ATOM 781 O O . GLN A 1 100 ? 5.318 -13.143 66.817 1.00 94.94 100 GLN A O 1
ATOM 786 N N . PRO A 1 101 ? 7.448 -13.830 66.919 1.00 95.38 101 PRO A N 1
ATOM 787 C CA . PRO A 1 101 ? 7.829 -13.103 65.704 1.00 95.38 101 PRO A CA 1
ATOM 788 C C . PRO A 1 101 ? 7.007 -13.472 64.460 1.00 95.38 101 PRO A C 1
ATOM 790 O O . PRO A 1 101 ? 6.854 -12.660 63.551 1.00 95.38 101 PRO A O 1
ATOM 793 N N . SER A 1 102 ? 6.475 -14.699 64.383 1.00 95.25 102 SER A N 1
ATOM 794 C CA . SER A 1 102 ? 5.605 -15.097 63.269 1.00 95.25 102 SER A CA 1
ATOM 795 C C . SER A 1 102 ? 4.233 -14.419 63.329 1.00 95.25 102 SER A C 1
ATOM 797 O O . SER A 1 102 ? 3.657 -14.124 62.280 1.00 95.25 102 SER A O 1
ATOM 799 N N . PHE A 1 103 ? 3.747 -14.136 64.541 1.00 96.81 103 PHE A N 1
ATOM 800 C CA . PHE A 1 103 ? 2.511 -13.403 64.795 1.00 96.81 103 PHE A CA 1
ATOM 801 C C . PHE A 1 103 ? 2.686 -11.901 64.544 1.00 96.81 103 PHE A C 1
ATOM 803 O O . PHE A 1 103 ? 1.852 -11.279 63.889 1.00 96.81 103 PHE A O 1
ATOM 810 N N . ASP A 1 104 ? 3.815 -11.332 64.965 1.00 95.06 104 ASP A N 1
ATOM 811 C CA . ASP A 1 104 ? 4.115 -9.906 64.782 1.00 95.06 104 ASP A CA 1
ATOM 812 C C . ASP A 1 104 ? 4.183 -9.497 63.295 1.00 95.06 104 ASP A C 1
ATOM 814 O O . ASP A 1 104 ? 3.951 -8.339 62.951 1.00 95.06 104 ASP A O 1
ATOM 818 N N . CYS A 1 105 ? 4.442 -10.448 62.386 1.00 93.88 105 CYS A N 1
ATOM 819 C CA . CYS A 1 105 ? 4.429 -10.225 60.936 1.00 93.88 105 CYS A CA 1
ATOM 820 C C . CYS A 1 105 ? 3.030 -10.278 60.287 1.00 93.88 105 CYS A C 1
ATOM 822 O O . CYS A 1 105 ? 2.911 -9.974 59.096 1.00 93.88 105 CYS A O 1
ATOM 824 N N . LEU A 1 106 ? 1.970 -10.672 61.006 1.00 95.25 106 LEU A N 1
ATOM 825 C CA . LEU A 1 106 ? 0.616 -10.783 60.442 1.00 95.25 106 LEU A CA 1
ATOM 826 C C . LEU A 1 106 ? 0.090 -9.482 59.802 1.00 95.25 106 LEU A C 1
ATOM 828 O O . LEU A 1 106 ? -0.507 -9.587 58.727 1.00 95.25 106 LEU A O 1
ATOM 832 N N . PRO A 1 107 ? 0.320 -8.273 60.362 1.00 95.19 107 PRO A N 1
ATOM 833 C CA . PRO A 1 107 ? -0.115 -7.024 59.732 1.00 95.19 107 PRO A CA 1
ATOM 834 C C . PRO A 1 107 ? 0.468 -6.807 58.329 1.00 95.19 107 PRO A C 1
ATOM 836 O O . PRO A 1 107 ? -0.239 -6.340 57.437 1.00 95.19 107 PRO A O 1
ATOM 839 N N . GLU A 1 108 ? 1.732 -7.179 58.099 1.00 91.25 108 GLU A N 1
ATOM 840 C CA . GLU A 1 108 ? 2.359 -7.054 56.776 1.00 91.25 108 GLU A CA 1
ATOM 841 C C . GLU A 1 108 ? 1.717 -7.997 55.756 1.00 91.25 108 GLU A C 1
ATOM 843 O O . GLU A 1 108 ? 1.403 -7.591 54.636 1.00 91.25 108 GLU A O 1
ATOM 848 N N . TRP A 1 109 ? 1.490 -9.253 56.151 1.00 92.00 109 TRP A N 1
ATOM 849 C CA . TRP A 1 109 ? 0.820 -10.232 55.297 1.00 92.00 109 TRP A CA 1
ATOM 850 C C . TRP A 1 109 ? -0.618 -9.824 54.989 1.00 92.00 109 TRP A C 1
ATOM 852 O O . TRP A 1 109 ? -1.072 -9.988 53.859 1.00 92.00 109 TRP A O 1
ATOM 862 N N . LEU A 1 110 ? -1.327 -9.262 55.968 1.00 93.56 110 LEU A N 1
ATOM 863 C CA . LEU A 1 110 ? -2.678 -8.759 55.769 1.00 93.56 110 LEU A CA 1
ATOM 864 C C . LEU A 1 110 ? -2.706 -7.596 54.768 1.00 93.56 110 LEU A C 1
ATOM 866 O O . LEU A 1 110 ? -3.508 -7.629 53.836 1.00 93.56 110 LEU A O 1
ATOM 870 N N . ALA A 1 111 ? -1.798 -6.623 54.892 1.00 91.19 111 ALA A N 1
ATOM 871 C CA . ALA A 1 111 ? -1.694 -5.512 53.944 1.00 91.19 111 ALA A CA 1
ATOM 872 C C . ALA A 1 111 ? -1.421 -5.994 52.504 1.00 91.19 111 ALA A C 1
ATOM 874 O O . ALA A 1 111 ? -1.947 -5.438 51.534 1.00 91.19 111 ALA A O 1
ATOM 875 N N . GLU A 1 112 ? -0.628 -7.059 52.347 1.00 89.19 112 GLU A N 1
ATOM 876 C CA . GLU A 1 112 ? -0.385 -7.697 51.051 1.00 89.19 112 GLU A CA 1
ATOM 877 C C . GLU A 1 112 ? -1.658 -8.360 50.496 1.00 89.19 112 GLU A C 1
ATOM 879 O O . GLU A 1 112 ? -2.019 -8.133 49.337 1.00 89.19 112 GLU A O 1
ATOM 884 N N . ILE A 1 113 ? -2.384 -9.116 51.325 1.00 91.62 113 ILE A N 1
ATOM 885 C CA . ILE A 1 113 ? -3.666 -9.733 50.951 1.00 91.62 113 ILE A CA 1
ATOM 886 C C . ILE A 1 113 ? -4.656 -8.661 50.481 1.00 91.62 113 ILE A C 1
ATOM 888 O O . ILE A 1 113 ? -5.260 -8.807 49.419 1.00 91.62 113 ILE A O 1
ATOM 892 N N . GLU A 1 114 ? -4.788 -7.561 51.218 1.00 91.00 114 GLU A N 1
ATOM 893 C CA . GLU A 1 114 ? -5.710 -6.469 50.886 1.00 91.00 114 GLU A CA 1
ATOM 894 C C . GLU A 1 114 ? -5.334 -5.726 49.598 1.00 91.00 114 GLU A C 1
ATOM 896 O O . GLU A 1 114 ? -6.213 -5.250 48.875 1.00 91.00 114 GLU A O 1
ATOM 901 N N . SER A 1 115 ? -4.040 -5.662 49.276 1.00 90.00 115 SER A N 1
ATOM 902 C CA . SER A 1 115 ? -3.538 -4.981 48.079 1.00 90.00 115 SER A CA 1
ATOM 903 C C . SER A 1 115 ? -3.754 -5.782 46.790 1.00 90.00 115 SER A C 1
ATOM 905 O O . SER A 1 115 ? -3.952 -5.189 45.727 1.00 90.00 115 SER A O 1
ATOM 907 N N . TYR A 1 116 ? -3.703 -7.118 46.857 1.00 88.69 116 TYR A N 1
ATOM 908 C CA . TYR A 1 116 ? -3.634 -7.973 45.661 1.00 88.69 116 TYR A CA 1
ATOM 909 C C . TYR A 1 116 ? -4.773 -8.994 45.517 1.00 88.69 116 TYR A C 1
ATOM 911 O O . TYR A 1 116 ? -5.016 -9.474 44.402 1.00 88.69 116 TYR A O 1
ATOM 919 N N . ALA A 1 117 ? -5.472 -9.355 46.597 1.00 90.00 117 ALA A N 1
ATOM 920 C CA . ALA A 1 117 ? -6.576 -10.309 46.543 1.00 90.00 117 ALA A CA 1
ATOM 921 C C . ALA A 1 117 ? -7.904 -9.651 46.132 1.00 90.00 117 ALA A C 1
ATOM 923 O O . ALA A 1 117 ? -8.084 -8.433 46.152 1.00 90.00 117 ALA A O 1
ATOM 924 N N . ASN A 1 118 ? -8.875 -10.476 45.741 1.00 84.56 118 ASN A N 1
ATOM 925 C CA . ASN A 1 118 ? -10.230 -9.998 45.482 1.00 84.56 118 ASN A CA 1
ATOM 926 C C . ASN A 1 118 ? -10.884 -9.535 46.796 1.00 84.56 118 ASN A C 1
ATOM 928 O O . ASN A 1 118 ? -10.784 -10.227 47.801 1.00 84.56 118 ASN A O 1
ATOM 932 N N . ARG A 1 119 ? -11.644 -8.431 46.779 1.00 82.88 119 ARG A N 1
ATOM 933 C CA . ARG A 1 119 ? -12.399 -7.933 47.949 1.00 82.88 119 ARG A CA 1
ATOM 934 C C . ARG A 1 119 ? -13.364 -8.951 48.5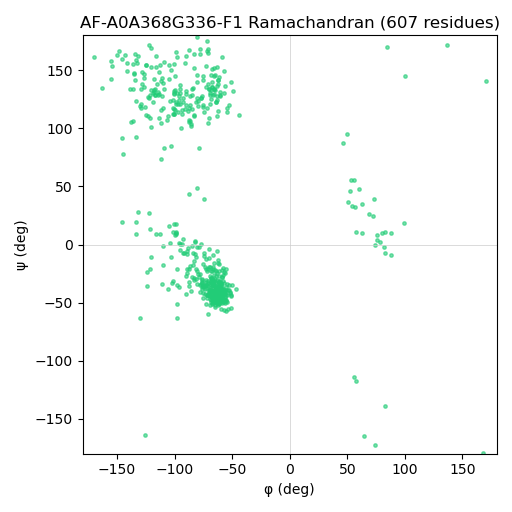70 1.00 82.88 119 ARG A C 1
ATOM 936 O O . ARG A 1 119 ? -13.784 -8.757 49.700 1.00 82.88 119 ARG A O 1
ATOM 943 N N . LYS A 1 120 ? -13.764 -9.983 47.820 1.00 86.44 120 LYS A N 1
ATOM 944 C CA . LYS A 1 120 ? -14.646 -11.069 48.284 1.00 86.44 120 LYS A CA 1
ATOM 945 C C . LYS A 1 120 ? -13.896 -12.347 48.683 1.00 86.44 120 LYS A C 1
ATOM 947 O O . LYS A 1 120 ? -14.529 -13.391 48.794 1.00 86.44 120 LYS A O 1
ATOM 952 N N . VAL A 1 121 ? -12.568 -12.309 48.787 1.00 93.94 121 VAL A N 1
ATOM 953 C CA . VAL A 1 121 ? -11.789 -13.481 49.202 1.00 93.94 121 VAL A CA 1
ATOM 954 C C . VAL A 1 121 ? -12.127 -13.839 50.648 1.00 93.94 121 VAL A C 1
ATOM 956 O O . VAL A 1 121 ? -12.175 -12.955 51.498 1.00 93.94 121 VAL A O 1
ATOM 959 N N . LEU A 1 122 ? -12.352 -15.124 50.919 1.00 95.62 122 LEU A N 1
ATOM 960 C CA . LEU A 1 122 ? -12.545 -15.621 52.279 1.00 95.62 122 LEU A CA 1
ATOM 961 C C . LEU A 1 122 ? -11.197 -15.583 53.012 1.00 95.62 122 LEU A C 1
ATOM 963 O O . LEU A 1 122 ? -10.255 -16.256 52.585 1.00 95.62 122 LEU A O 1
ATOM 967 N N . LYS A 1 123 ? -11.082 -14.799 54.084 1.00 96.62 123 LYS A N 1
ATOM 968 C CA . LYS A 1 123 ? -9.857 -14.665 54.883 1.00 96.62 123 LYS A CA 1
ATOM 969 C C . LYS A 1 123 ? -9.956 -15.545 56.126 1.00 96.62 123 LYS A C 1
ATOM 971 O O . LYS A 1 123 ? -10.839 -15.342 56.952 1.00 96.62 123 LYS A O 1
ATOM 976 N N . ILE A 1 124 ? -9.030 -16.486 56.286 1.00 97.94 124 ILE A N 1
ATOM 977 C CA . ILE A 1 124 ? -8.956 -17.369 57.455 1.00 97.94 124 ILE A CA 1
ATOM 978 C C . ILE A 1 124 ? -7.629 -17.137 58.168 1.00 97.94 124 ILE A C 1
ATOM 980 O O . ILE A 1 124 ? -6.582 -17.159 57.520 1.00 97.94 124 ILE A O 1
ATOM 984 N N . LEU A 1 125 ? -7.670 -16.936 59.482 1.00 98.25 125 LEU A N 1
ATOM 985 C CA . LEU A 1 125 ? -6.480 -16.882 60.326 1.00 98.25 125 LEU A CA 1
ATOM 986 C C . LEU A 1 125 ? -6.285 -18.229 61.029 1.00 98.25 125 LEU A C 1
ATOM 988 O O . LEU A 1 125 ? -7.231 -18.786 61.583 1.00 98.25 125 LEU A O 1
ATOM 992 N N . VAL A 1 126 ? -5.058 -18.748 61.008 1.00 98.44 126 VAL A N 1
ATOM 993 C CA . VAL A 1 126 ? -4.711 -20.044 61.600 1.00 98.44 126 VAL A CA 1
ATOM 994 C C . VAL A 1 126 ? -3.508 -19.913 62.524 1.00 98.44 126 VAL A C 1
ATOM 996 O O . VAL A 1 126 ? -2.405 -19.606 62.066 1.00 98.44 126 VAL A O 1
ATOM 999 N N . GLY A 1 127 ? -3.709 -20.210 63.809 1.00 98.00 127 GLY A N 1
ATOM 1000 C CA . GLY A 1 127 ? -2.622 -20.446 64.761 1.00 98.00 127 GLY A CA 1
ATOM 1001 C C . GLY A 1 127 ? -2.199 -21.911 64.714 1.00 98.00 127 GLY A C 1
ATOM 1002 O O . GLY A 1 127 ? -2.930 -22.782 65.169 1.00 98.00 127 GLY A O 1
ATOM 1003 N N . ASN A 1 128 ? -1.050 -22.222 64.126 1.00 97.56 128 ASN A N 1
ATOM 1004 C CA . ASN A 1 128 ? -0.605 -23.601 63.944 1.00 97.56 128 ASN A CA 1
ATOM 1005 C C . ASN A 1 128 ? 0.393 -24.044 65.029 1.00 97.56 128 ASN A C 1
ATOM 1007 O O . ASN A 1 128 ? 1.060 -23.212 65.636 1.00 97.56 128 ASN A O 1
ATOM 1011 N N . LYS A 1 129 ? 0.553 -25.366 65.179 1.00 96.00 129 LYS A N 1
ATOM 1012 C CA . LYS A 1 129 ? 1.445 -26.064 66.126 1.00 96.00 129 LYS A CA 1
ATOM 1013 C C . LYS A 1 129 ? 0.992 -26.038 67.587 1.00 96.00 129 LYS A C 1
ATOM 1015 O O . LYS A 1 129 ? 1.810 -25.947 68.497 1.00 96.00 129 LYS A O 1
ATOM 1020 N N . VAL A 1 130 ? -0.312 -26.169 67.824 1.00 96.56 130 VAL A N 1
ATOM 1021 C CA . VAL A 1 130 ? -0.859 -26.250 69.194 1.00 96.56 130 VAL A CA 1
ATOM 1022 C C . VAL A 1 130 ? -0.365 -27.447 70.005 1.00 96.56 130 VAL A C 1
ATOM 1024 O O . VAL A 1 130 ? -0.453 -27.419 71.228 1.00 96.56 130 VAL A O 1
ATOM 1027 N N . ASP A 1 131 ? 0.208 -28.459 69.347 1.00 93.56 131 ASP A N 1
ATOM 1028 C CA . ASP A 1 131 ? 0.915 -29.570 69.992 1.00 93.56 131 ASP A CA 1
ATOM 1029 C C . ASP A 1 131 ? 2.097 -29.104 70.861 1.00 93.56 131 ASP A C 1
ATOM 1031 O O . ASP A 1 131 ? 2.478 -29.791 71.806 1.00 93.56 131 ASP A O 1
ATOM 1035 N N . LYS A 1 132 ? 2.633 -27.905 70.607 1.00 92.00 132 LYS A N 1
ATOM 1036 C CA . LYS A 1 132 ? 3.699 -27.269 71.391 1.00 92.00 132 LYS A CA 1
ATOM 1037 C C . LYS A 1 132 ? 3.162 -26.459 72.575 1.00 92.00 132 LYS A C 1
ATOM 1039 O O . LYS A 1 132 ? 3.611 -25.342 72.816 1.00 92.00 132 LYS A O 1
ATOM 1044 N N . GLY A 1 133 ? 2.185 -26.999 73.304 1.00 84.75 133 GLY A N 1
ATOM 1045 C CA . GLY A 1 133 ? 1.489 -26.284 74.382 1.00 84.75 133 GLY A CA 1
ATOM 1046 C C . GLY A 1 133 ? 2.421 -25.654 75.426 1.00 84.75 133 GLY A C 1
ATOM 1047 O O . GLY A 1 133 ? 2.215 -24.502 75.801 1.00 84.75 133 GLY A O 1
ATOM 1048 N N . ASP A 1 134 ? 3.479 -26.367 75.822 1.00 88.94 134 ASP A N 1
ATOM 1049 C CA . ASP A 1 134 ? 4.459 -25.904 76.818 1.00 88.94 134 ASP A CA 1
ATOM 1050 C C . ASP A 1 134 ? 5.412 -24.810 76.293 1.00 88.94 134 ASP A C 1
ATOM 1052 O O . ASP A 1 134 ? 6.006 -24.076 77.079 1.00 88.94 134 ASP A O 1
ATOM 1056 N N . GLU A 1 135 ? 5.550 -24.677 74.970 1.00 92.25 135 GLU A N 1
ATOM 1057 C CA . GLU A 1 135 ? 6.374 -23.658 74.297 1.00 92.25 135 GLU A CA 1
ATOM 1058 C C . GLU A 1 135 ? 5.517 -22.500 73.749 1.00 92.25 135 GLU A C 1
ATOM 1060 O O . GLU A 1 135 ? 5.998 -21.692 72.956 1.00 92.25 135 GLU A O 1
ATOM 1065 N N . ARG A 1 136 ? 4.228 -22.424 74.109 1.00 96.31 136 ARG A N 1
ATOM 1066 C CA . ARG A 1 136 ? 3.313 -21.414 73.567 1.00 96.31 136 ARG A CA 1
ATOM 1067 C C . ARG A 1 136 ? 3.749 -20.005 73.974 1.00 96.31 136 ARG A C 1
ATOM 1069 O O . ARG A 1 136 ? 3.763 -19.660 75.153 1.00 96.31 136 ARG A O 1
ATOM 1076 N N . GLU A 1 137 ? 3.976 -19.164 72.971 1.00 96.56 137 GLU A N 1
ATOM 1077 C CA . GLU A 1 137 ? 4.283 -17.741 73.140 1.00 96.56 137 GLU A CA 1
ATOM 1078 C C . GLU A 1 137 ? 3.049 -16.863 72.877 1.00 96.56 137 GLU A C 1
ATOM 1080 O O . GLU A 1 137 ? 2.875 -15.836 73.527 1.00 96.56 137 GLU A O 1
ATOM 1085 N N . VAL A 1 138 ? 2.154 -17.295 71.977 1.00 96.25 138 VAL A N 1
ATOM 1086 C CA . VAL A 1 138 ? 0.942 -16.558 71.589 1.00 96.25 138 VAL A CA 1
ATOM 1087 C C . VAL A 1 138 ? -0.300 -17.215 72.212 1.00 96.25 138 VAL A C 1
ATOM 1089 O O . VAL A 1 138 ? -0.685 -18.321 71.807 1.00 96.25 138 VAL A O 1
ATOM 1092 N N . PRO A 1 139 ? -0.970 -16.568 73.185 1.00 96.06 139 PRO A N 1
ATOM 1093 C CA . PRO A 1 139 ? -2.240 -17.053 73.720 1.00 96.06 139 PRO A CA 1
ATOM 1094 C C . PRO A 1 139 ? -3.331 -17.081 72.641 1.00 96.06 139 PRO A C 1
ATOM 1096 O O . PRO A 1 139 ? -3.438 -16.143 71.854 1.00 96.06 139 PRO A O 1
ATOM 1099 N N . GLU A 1 140 ? -4.194 -18.099 72.653 1.00 95.38 140 GLU A N 1
ATOM 1100 C CA . GLU A 1 140 ? -5.293 -18.258 71.679 1.00 95.38 140 GLU A CA 1
ATOM 1101 C C . GLU A 1 140 ? -6.163 -16.996 71.568 1.00 95.38 140 GLU A C 1
ATOM 1103 O O . GLU A 1 140 ? -6.471 -16.532 70.470 1.00 95.38 140 GLU A O 1
ATOM 1108 N N . ARG A 1 141 ? -6.467 -16.372 72.714 1.00 94.81 141 ARG A N 1
ATOM 1109 C CA . ARG A 1 141 ? -7.237 -15.124 72.787 1.00 94.81 141 ARG A CA 1
ATOM 1110 C C . ARG A 1 141 ? -6.625 -13.994 71.954 1.00 94.81 141 ARG A C 1
ATOM 1112 O O . ARG A 1 141 ? -7.363 -13.239 71.344 1.00 94.81 141 ARG A O 1
ATOM 1119 N N . ILE A 1 142 ? -5.297 -13.891 71.892 1.00 95.56 142 ILE A N 1
ATOM 1120 C CA . ILE A 1 142 ? -4.614 -12.849 71.112 1.00 95.56 142 ILE A CA 1
ATOM 1121 C C . ILE A 1 142 ? -4.800 -13.085 69.606 1.00 95.56 142 ILE A C 1
ATOM 1123 O O . ILE A 1 142 ? -5.039 -12.137 68.858 1.00 95.56 142 ILE A O 1
ATOM 1127 N N . GLY A 1 143 ? -4.747 -14.345 69.162 1.00 95.38 143 GLY A N 1
ATOM 1128 C CA . GLY A 1 143 ? -5.062 -14.715 67.780 1.00 95.38 143 GLY A CA 1
ATOM 1129 C C . GLY A 1 143 ? -6.517 -14.432 67.416 1.00 95.38 143 GLY A C 1
ATOM 1130 O O . GLY A 1 143 ? -6.793 -13.859 66.360 1.00 95.38 143 GLY A O 1
ATOM 1131 N N . GLN A 1 144 ? -7.436 -14.758 68.324 1.00 95.81 144 GLN A N 1
ATOM 1132 C CA . GLN A 1 144 ? -8.857 -14.484 68.152 1.00 95.81 144 GLN A CA 1
ATOM 1133 C C . GLN A 1 144 ? -9.150 -12.976 68.082 1.00 95.81 144 GLN A C 1
ATOM 1135 O O . GLN A 1 144 ? -9.786 -12.527 67.128 1.00 95.81 144 GLN A O 1
ATOM 1140 N N . ASP A 1 145 ? -8.622 -12.186 69.021 1.00 96.69 145 ASP A N 1
ATOM 1141 C CA . ASP A 1 145 ? -8.788 -10.729 69.048 1.00 96.69 145 ASP A CA 1
ATOM 1142 C C . ASP A 1 145 ? -8.241 -10.096 67.750 1.00 96.69 145 ASP A C 1
ATOM 1144 O O . ASP A 1 145 ? -8.887 -9.239 67.143 1.00 96.69 145 ASP A O 1
ATOM 1148 N N . PHE A 1 146 ? -7.082 -10.556 67.258 1.00 97.06 146 PHE A N 1
ATOM 1149 C CA . PHE A 1 146 ? -6.522 -10.088 65.986 1.00 97.06 146 PHE A CA 1
ATOM 1150 C C . PHE A 1 146 ? -7.424 -10.421 64.791 1.00 97.06 146 PHE A C 1
ATOM 1152 O O . PHE A 1 146 ? -7.614 -9.574 63.914 1.00 97.06 146 PHE A O 1
ATOM 1159 N N . SER A 1 147 ? -7.986 -11.631 64.749 1.00 96.62 147 SER A N 1
ATOM 1160 C CA . SER A 1 147 ? -8.933 -12.053 63.711 1.00 96.62 147 SER A CA 1
ATOM 1161 C C . SER A 1 147 ? -10.167 -11.148 63.671 1.00 96.62 147 SER A C 1
ATOM 1163 O O . SER A 1 147 ? -10.554 -10.678 62.598 1.00 96.62 147 SER A O 1
ATOM 1165 N N . GLU A 1 148 ? -10.767 -10.877 64.831 1.00 95.00 148 GLU A N 1
ATOM 1166 C CA . GLU A 1 148 ? -11.979 -10.061 64.956 1.00 95.00 148 GLU A CA 1
ATOM 1167 C C . GLU A 1 148 ? -11.723 -8.597 64.567 1.00 95.00 148 GLU A C 1
ATOM 1169 O O . GLU A 1 148 ? -12.451 -8.040 63.743 1.00 95.00 148 GLU A O 1
ATOM 1174 N N . VAL A 1 149 ? -10.647 -7.992 65.085 1.00 95.75 149 VAL A N 1
ATOM 1175 C CA . VAL A 1 149 ? -10.286 -6.589 64.807 1.00 95.75 149 VAL A CA 1
ATOM 1176 C C . VAL A 1 149 ? -9.997 -6.351 63.323 1.00 95.75 149 VAL A C 1
ATOM 1178 O O . VAL A 1 149 ? -10.348 -5.301 62.785 1.00 95.75 149 VAL A O 1
ATOM 1181 N N . ASN A 1 150 ? -9.388 -7.322 62.643 1.00 95.06 150 ASN A N 1
ATOM 1182 C CA . ASN A 1 150 ? -8.968 -7.192 61.245 1.00 95.06 150 ASN A CA 1
ATOM 1183 C C . ASN A 1 150 ? -9.957 -7.817 60.239 1.00 95.06 150 ASN A C 1
ATOM 1185 O O . ASN A 1 150 ? -9.660 -7.942 59.043 1.00 95.06 150 ASN A O 1
ATOM 1189 N N . GLY A 1 151 ? -11.144 -8.216 60.709 1.00 93.50 151 GLY A N 1
ATOM 1190 C CA . GLY A 1 151 ? -12.228 -8.718 59.869 1.00 93.50 151 GLY A CA 1
ATOM 1191 C C . GLY A 1 151 ? -11.847 -9.968 59.076 1.00 93.50 151 GLY A C 1
ATOM 1192 O O . GLY A 1 151 ? -12.043 -10.006 57.857 1.00 93.50 151 GLY A O 1
ATOM 1193 N N . PHE A 1 152 ? -11.245 -10.955 59.737 1.00 96.31 152 PHE A N 1
ATOM 1194 C CA . PHE A 1 152 ? -11.135 -12.312 59.204 1.00 96.31 152 PHE A CA 1
ATOM 1195 C C . PHE A 1 152 ? -12.486 -13.025 59.329 1.00 96.31 152 PHE A C 1
ATOM 1197 O O . PHE A 1 152 ? -13.230 -12.816 60.284 1.00 96.31 152 PHE A O 1
ATOM 1204 N N . ASP A 1 153 ? -12.813 -13.867 58.352 1.00 95.12 153 ASP A N 1
ATOM 1205 C CA . ASP A 1 153 ? -14.091 -14.580 58.306 1.00 95.12 153 ASP A CA 1
ATOM 1206 C C . ASP A 1 153 ? -14.126 -15.779 59.259 1.00 95.12 153 ASP A C 1
ATOM 1208 O O . ASP A 1 153 ? -15.200 -16.221 59.671 1.00 95.12 153 ASP A O 1
ATOM 1212 N N . TYR A 1 154 ? -12.955 -16.335 59.576 1.00 96.00 154 TYR A N 1
ATOM 1213 C CA . TYR A 1 154 ? -12.824 -17.474 60.470 1.00 96.00 154 TYR A CA 1
ATOM 1214 C C . TYR A 1 154 ? -11.441 -17.513 61.126 1.00 96.00 154 TYR A C 1
ATOM 1216 O O . TYR A 1 154 ? -10.429 -17.224 60.483 1.00 96.00 154 TYR A O 1
ATOM 1224 N N . PHE A 1 155 ? -11.412 -17.919 62.393 1.00 97.38 155 PHE A N 1
ATOM 1225 C CA . PHE A 1 155 ? -10.201 -18.202 63.152 1.00 97.38 155 PHE A CA 1
ATOM 1226 C C . PHE A 1 155 ? -10.309 -19.585 63.782 1.00 97.38 155 PHE A C 1
ATOM 1228 O O . PHE A 1 155 ? -11.366 -19.958 64.294 1.00 97.38 155 PHE A O 1
ATOM 1235 N N . LEU A 1 156 ? -9.211 -20.333 63.736 1.00 97.69 156 LEU A N 1
ATOM 1236 C CA . LEU A 1 156 ? -9.039 -21.553 64.511 1.00 97.69 156 LEU A CA 1
ATOM 1237 C C . LEU A 1 156 ? -7.555 -21.837 64.739 1.00 97.69 156 LEU A C 1
ATOM 1239 O O . LEU A 1 156 ? -6.703 -21.430 63.946 1.00 97.69 156 LEU A O 1
ATOM 1243 N N . GLU A 1 157 ? -7.255 -22.617 65.768 1.00 97.88 157 GLU A N 1
ATOM 1244 C CA . GLU A 1 157 ? -5.918 -23.163 65.952 1.00 97.88 157 GLU A CA 1
ATOM 1245 C C . GLU A 1 157 ? -5.820 -24.621 65.476 1.00 97.88 157 GLU A C 1
ATOM 1247 O O . GLU A 1 157 ? -6.777 -25.393 65.582 1.00 97.88 157 GLU A O 1
ATOM 1252 N N . THR A 1 158 ? -4.663 -25.001 64.927 1.00 97.62 158 THR A N 1
ATOM 1253 C CA . THR A 1 158 ? -4.421 -26.309 64.300 1.00 97.62 158 THR A CA 1
ATOM 1254 C C . THR A 1 158 ? -3.109 -26.942 64.750 1.00 97.62 158 THR A C 1
ATOM 1256 O O . THR A 1 158 ? -2.159 -26.253 65.122 1.00 97.62 158 THR A O 1
ATOM 1259 N N . SER A 1 159 ? -2.994 -28.263 64.612 1.00 96.25 159 SER A N 1
ATOM 1260 C CA . SER A 1 159 ? -1.701 -28.949 64.598 1.00 96.25 159 SER A CA 1
ATOM 1261 C C . SER A 1 159 ? -1.603 -29.886 6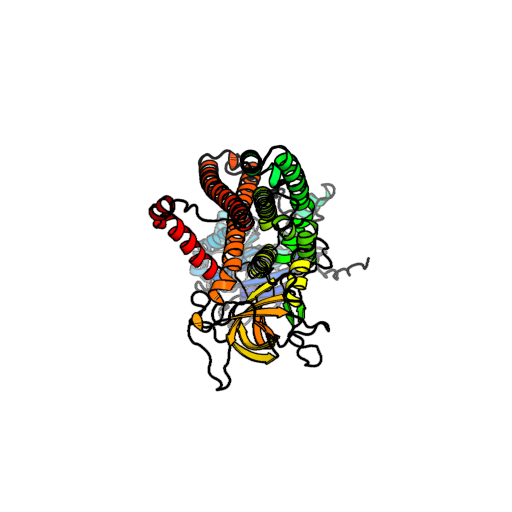3.399 1.00 96.25 159 SER A C 1
ATOM 1263 O O . SER A 1 159 ? -2.353 -30.848 63.242 1.00 96.25 159 SER A O 1
ATOM 1265 N N . ALA A 1 160 ? -0.617 -29.620 62.542 1.00 93.38 160 ALA A N 1
ATOM 1266 C CA . ALA A 1 160 ? -0.273 -30.527 61.454 1.00 93.38 160 ALA A CA 1
ATOM 1267 C C . ALA A 1 160 ? 0.332 -31.856 61.952 1.00 93.38 160 ALA A C 1
ATOM 1269 O O . ALA A 1 160 ? 0.299 -32.840 61.210 1.00 93.38 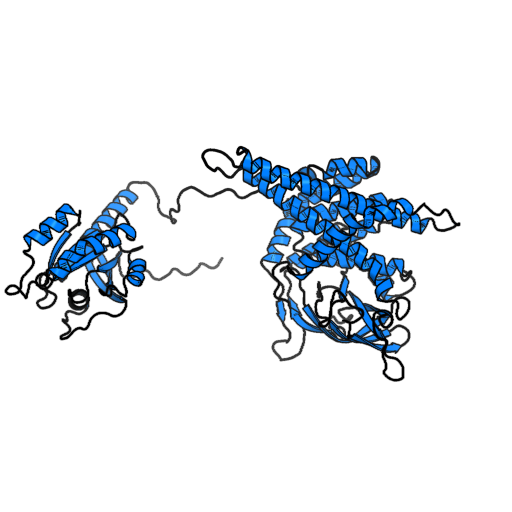160 ALA A O 1
ATOM 1270 N N . LEU A 1 161 ? 0.895 -31.889 63.169 1.00 92.19 161 LEU A N 1
ATOM 1271 C CA . LEU A 1 161 ? 1.557 -33.065 63.733 1.00 92.19 161 LEU A CA 1
ATOM 1272 C C . LEU A 1 161 ? 0.523 -34.140 64.093 1.00 92.19 161 LEU A C 1
ATOM 1274 O O . LEU A 1 161 ? 0.532 -35.234 63.516 1.00 92.19 161 LEU A O 1
ATOM 1278 N N . ASP A 1 162 ? -0.413 -33.797 64.976 1.00 92.62 162 ASP A N 1
ATOM 1279 C CA . ASP A 1 162 ? -1.434 -34.714 65.497 1.00 92.62 162 ASP A CA 1
ATOM 1280 C C . ASP A 1 162 ? -2.778 -34.655 64.739 1.00 92.62 162 ASP A C 1
ATOM 1282 O O . ASP A 1 162 ? -3.675 -35.447 65.015 1.00 92.62 162 ASP A O 1
ATOM 1286 N N . ALA A 1 163 ? -2.875 -33.801 63.711 1.00 93.06 163 ALA A N 1
ATOM 1287 C CA . ALA A 1 163 ? -4.066 -33.538 62.894 1.00 93.06 163 ALA A CA 1
ATOM 1288 C C . ALA A 1 163 ? -5.154 -32.672 63.551 1.00 93.06 163 ALA A C 1
ATOM 1290 O O . ALA A 1 163 ? -6.221 -32.506 62.950 1.00 93.06 163 ALA A O 1
ATOM 1291 N N . THR A 1 164 ? -4.904 -32.086 64.725 1.00 96.00 164 THR A N 1
ATOM 1292 C CA . THR A 1 164 ? -5.876 -31.227 65.412 1.00 96.00 164 THR A CA 1
ATOM 1293 C C . THR A 1 164 ? -6.377 -30.133 64.473 1.00 96.00 164 THR A C 1
ATOM 1295 O O . THR A 1 164 ? -5.600 -29.329 63.954 1.00 96.00 164 THR A O 1
ATOM 1298 N N . ASN A 1 165 ? -7.692 -30.125 64.242 1.00 95.56 165 ASN A N 1
ATOM 1299 C CA . ASN A 1 165 ? -8.421 -29.154 63.423 1.00 95.56 165 ASN A CA 1
ATOM 1300 C C . ASN A 1 165 ? -7.976 -29.001 61.954 1.00 95.56 165 ASN A C 1
ATOM 1302 O O . ASN A 1 165 ? -8.460 -28.100 61.267 1.00 95.56 165 ASN A O 1
ATOM 1306 N N . VAL A 1 166 ? -7.120 -29.882 61.428 1.00 95.81 166 VAL A N 1
ATOM 1307 C CA . VAL A 1 166 ? -6.647 -29.781 60.036 1.00 95.81 166 VAL A CA 1
ATOM 1308 C C . VAL A 1 166 ? -7.789 -30.009 59.047 1.00 95.81 166 VAL A C 1
ATOM 1310 O O . VAL A 1 166 ? -7.994 -29.191 58.153 1.00 95.81 166 VAL A O 1
ATOM 1313 N N . ASP A 1 167 ? -8.567 -31.081 59.217 1.00 93.88 167 ASP A N 1
ATOM 1314 C CA . ASP A 1 167 ? -9.735 -31.324 58.362 1.00 93.88 167 ASP A CA 1
ATOM 1315 C C . ASP A 1 167 ? -10.818 -30.258 58.593 1.00 93.88 167 ASP A C 1
ATOM 1317 O O . ASP A 1 167 ? -11.353 -29.722 57.623 1.00 93.88 167 ASP A O 1
ATOM 1321 N N . ASN A 1 168 ? -11.049 -29.850 59.849 1.00 94.56 168 ASN A N 1
ATOM 1322 C CA . ASN A 1 168 ? -12.014 -28.799 60.201 1.00 94.56 168 ASN A CA 1
ATOM 1323 C C . ASN A 1 168 ? -11.736 -27.478 59.463 1.00 94.56 168 ASN A C 1
ATOM 1325 O O . ASN A 1 168 ? -12.669 -26.869 58.939 1.00 94.56 168 ASN A O 1
ATOM 1329 N N . LEU A 1 169 ? -10.468 -27.058 59.364 1.00 96.31 169 LEU A N 1
ATOM 1330 C CA . LEU A 1 169 ? -10.056 -25.870 58.609 1.00 96.31 169 LEU A CA 1
ATOM 1331 C C . LEU A 1 169 ? -10.520 -25.949 57.146 1.00 96.31 169 LEU A C 1
ATOM 1333 O O . LEU A 1 169 ? -11.231 -25.068 56.659 1.00 96.31 169 LEU A O 1
ATOM 1337 N N . PHE A 1 170 ? -10.124 -26.999 56.426 1.00 95.81 170 PHE A N 1
ATOM 1338 C CA . PHE A 1 170 ? -10.386 -27.087 54.988 1.00 95.81 170 PHE A CA 1
ATOM 1339 C C . PHE A 1 170 ? -11.841 -27.450 54.669 1.00 95.81 170 PHE A C 1
ATOM 1341 O O . PHE A 1 170 ? -12.368 -27.001 53.648 1.00 95.81 170 PHE A O 1
ATOM 1348 N N . GLU A 1 171 ? -12.519 -28.203 55.535 1.00 93.88 171 GLU A N 1
ATOM 1349 C CA . GLU A 1 171 ? -13.956 -28.454 55.426 1.00 93.88 171 GLU A CA 1
ATOM 1350 C C . GLU A 1 171 ? -14.775 -27.188 55.667 1.00 93.88 171 GLU A C 1
ATOM 1352 O O . GLU A 1 171 ? -15.737 -26.945 54.933 1.00 93.88 171 GLU A O 1
ATOM 1357 N N . HIS A 1 172 ? -14.384 -26.347 56.632 1.00 94.38 172 HIS A N 1
ATOM 1358 C CA . HIS A 1 172 ? -15.014 -25.047 56.843 1.00 94.38 172 HIS A CA 1
ATOM 1359 C C . HIS A 1 172 ? -14.869 -24.171 55.596 1.00 94.38 172 HIS A C 1
ATOM 1361 O O . HIS A 1 172 ? -15.867 -23.652 55.091 1.00 94.38 172 HIS A O 1
ATOM 1367 N N . VAL A 1 173 ? -13.652 -24.066 55.047 1.00 95.56 173 VAL A N 1
ATOM 1368 C CA . VAL A 1 173 ? -13.390 -23.323 53.803 1.00 95.56 173 VAL A CA 1
ATOM 1369 C C . VAL A 1 173 ? -14.251 -23.857 52.658 1.00 95.56 173 VAL A C 1
ATOM 1371 O O . VAL A 1 173 ? -14.948 -23.085 51.998 1.00 95.56 173 VAL A O 1
ATOM 1374 N N . ALA A 1 174 ? -14.268 -25.174 52.440 1.00 94.94 174 ALA A N 1
ATOM 1375 C CA . ALA A 1 174 ? -15.068 -25.786 51.383 1.00 94.94 174 ALA A CA 1
ATOM 1376 C C . ALA A 1 174 ? -16.566 -25.515 51.566 1.00 94.94 174 ALA A C 1
ATOM 1378 O O . ALA A 1 174 ? -17.249 -25.160 50.604 1.00 94.94 174 ALA A O 1
ATOM 1379 N N . ARG A 1 175 ? -17.082 -25.652 52.791 1.00 94.25 175 ARG A N 1
ATOM 1380 C CA . ARG A 1 175 ? -18.498 -25.450 53.108 1.00 94.25 175 ARG A CA 1
ATOM 1381 C C . ARG A 1 175 ? -18.911 -23.996 52.946 1.00 94.25 175 ARG A C 1
ATOM 1383 O O . ARG A 1 175 ? -19.936 -23.732 52.320 1.00 94.25 175 ARG A O 1
ATOM 1390 N N . ARG A 1 176 ? -18.111 -23.055 53.451 1.00 93.75 176 ARG A N 1
ATOM 1391 C CA . ARG A 1 176 ? -18.387 -21.621 53.340 1.00 93.75 176 ARG A CA 1
ATOM 1392 C C . ARG A 1 176 ? -18.421 -21.174 51.881 1.00 93.75 176 ARG A C 1
ATOM 1394 O O . ARG A 1 176 ? -19.427 -20.618 51.452 1.00 93.75 176 ARG A O 1
ATOM 1401 N N . LEU A 1 177 ? -17.396 -21.524 51.101 1.00 93.56 177 LEU A N 1
ATOM 1402 C CA . LEU A 1 177 ? -17.342 -21.200 49.672 1.00 93.56 177 LEU A CA 1
ATOM 1403 C C . LEU A 1 177 ? -18.476 -21.867 48.877 1.00 93.56 177 LEU A C 1
ATOM 1405 O O . LEU A 1 177 ? -19.057 -21.250 47.985 1.00 93.56 177 LEU A O 1
ATOM 1409 N N . THR A 1 178 ? -18.839 -23.106 49.223 1.00 92.31 178 THR A N 1
ATOM 1410 C CA . THR A 1 178 ? -19.977 -23.808 48.605 1.00 92.31 178 THR A CA 1
ATOM 1411 C C . THR A 1 178 ? -21.299 -23.106 48.908 1.00 92.31 178 THR A C 1
ATOM 1413 O O . THR A 1 178 ? -22.124 -22.952 48.011 1.00 92.31 178 THR A O 1
ATOM 1416 N N . ASN A 1 179 ? -21.512 -22.649 50.143 1.00 90.06 179 ASN A N 1
ATOM 1417 C CA . ASN A 1 179 ? -22.726 -21.932 50.529 1.00 90.06 179 ASN A CA 1
ATOM 1418 C C . ASN A 1 179 ? -22.829 -20.567 49.842 1.00 90.06 179 ASN A C 1
ATOM 1420 O O . ASN A 1 179 ? -23.903 -20.221 49.349 1.00 90.06 179 ASN A O 1
ATOM 1424 N N . ASP A 1 180 ? -21.721 -19.831 49.739 1.00 87.19 180 ASP A N 1
ATOM 1425 C CA . ASP A 1 180 ? -21.679 -18.548 49.033 1.00 87.19 180 ASP A CA 1
ATOM 1426 C C . ASP A 1 180 ? -21.989 -18.723 47.534 1.00 87.19 180 ASP A C 1
ATOM 1428 O O . ASP A 1 180 ? -22.724 -17.920 46.947 1.00 87.19 180 ASP A O 1
ATOM 1432 N N . MET A 1 181 ? -21.513 -19.815 46.920 1.00 85.25 181 MET A N 1
ATOM 1433 C CA . MET A 1 181 ? -21.873 -20.181 45.545 1.00 85.25 181 MET A CA 1
ATOM 1434 C C . MET A 1 181 ? -23.338 -20.604 45.416 1.00 85.25 181 MET A C 1
ATOM 1436 O O . MET A 1 181 ? -24.040 -20.059 44.572 1.00 85.25 181 MET A O 1
ATOM 1440 N N . LYS A 1 182 ? -23.851 -21.481 46.289 1.00 85.00 182 LYS A N 1
ATOM 1441 C CA . LYS A 1 182 ? -25.265 -21.905 46.280 1.00 85.00 182 LYS A CA 1
ATOM 1442 C C . LYS A 1 182 ? -26.226 -20.724 46.472 1.00 85.00 182 LYS A C 1
ATOM 1444 O O . LYS A 1 182 ? -27.246 -20.649 45.792 1.00 85.00 182 LYS A O 1
ATOM 1449 N N . ALA A 1 183 ? -25.907 -19.781 47.360 1.00 79.56 183 ALA A N 1
ATOM 1450 C CA . ALA A 1 183 ? -26.702 -18.569 47.572 1.00 79.56 183 ALA A CA 1
ATOM 1451 C C . ALA A 1 183 ? -26.674 -17.639 46.347 1.00 79.56 183 ALA A C 1
ATOM 1453 O O . ALA A 1 183 ? -27.673 -16.992 46.019 1.00 79.56 183 ALA A O 1
ATOM 1454 N N . THR A 1 184 ? -25.538 -17.593 45.648 1.00 70.88 184 THR A N 1
ATOM 1455 C CA . THR A 1 184 ? -25.401 -16.879 44.376 1.00 70.88 184 THR A CA 1
ATOM 1456 C C . THR A 1 184 ? -26.231 -17.557 43.279 1.00 70.88 184 THR A C 1
ATOM 1458 O O . THR A 1 184 ? -27.016 -16.878 42.620 1.00 70.88 184 THR A O 1
ATOM 1461 N N . ASP A 1 185 ? -26.159 -18.884 43.156 1.00 68.50 185 ASP A N 1
ATOM 1462 C CA . ASP A 1 185 ? -26.929 -19.687 42.197 1.00 68.50 185 ASP A CA 1
ATOM 1463 C C . ASP A 1 185 ? -28.448 -19.563 42.430 1.00 68.50 185 ASP A C 1
ATOM 1465 O O . ASP A 1 185 ? -29.219 -19.383 41.486 1.00 68.50 185 ASP A O 1
ATOM 1469 N N . GLN A 1 186 ? -28.901 -19.560 43.689 1.00 63.34 186 GLN A N 1
ATOM 1470 C CA . GLN A 1 186 ? -30.315 -19.371 44.036 1.00 63.34 186 GLN A CA 1
ATOM 1471 C C . GLN A 1 186 ? -30.824 -17.966 43.672 1.00 63.34 186 GLN A C 1
ATOM 1473 O O . GLN A 1 186 ? -31.913 -17.846 43.106 1.00 63.34 186 GLN A O 1
ATOM 1478 N N . ARG A 1 187 ? -30.025 -16.909 43.892 1.00 57.25 187 ARG A N 1
ATOM 1479 C CA . ARG A 1 187 ? -30.340 -15.542 43.421 1.00 57.25 187 ARG A CA 1
ATOM 1480 C C . ARG A 1 187 ? -30.340 -15.424 41.894 1.00 57.25 187 ARG A C 1
ATOM 1482 O O . ARG A 1 187 ? -31.027 -14.560 41.358 1.00 57.25 187 ARG A O 1
ATOM 1489 N N . MET A 1 188 ? -29.593 -16.276 41.192 1.00 49.09 188 MET A N 1
ATOM 1490 C CA . MET A 1 188 ? -29.608 -16.349 39.727 1.00 49.09 188 MET A CA 1
ATOM 1491 C C . MET A 1 188 ? -30.807 -17.132 39.176 1.00 49.09 188 MET A C 1
ATOM 1493 O O . MET A 1 188 ? -31.217 -16.874 38.049 1.00 49.09 188 MET A O 1
ATOM 1497 N N . SER A 1 189 ? -31.388 -18.052 39.952 1.00 49.75 189 SER A N 1
ATOM 1498 C CA . SER A 1 189 ? -32.530 -18.877 39.527 1.00 49.75 189 SER A CA 1
ATOM 1499 C C . SER A 1 189 ? -33.899 -18.180 39.625 1.00 49.75 189 SER A C 1
ATOM 1501 O O . SER A 1 189 ? -34.816 -18.541 38.893 1.00 49.75 189 SER A O 1
ATOM 1503 N N . SER A 1 190 ? -34.039 -17.150 40.470 1.00 50.09 190 SER A N 1
ATOM 1504 C CA . SER A 1 190 ? -35.274 -16.357 40.619 1.00 50.09 190 SER A CA 1
ATOM 1505 C C . SER A 1 190 ? -35.369 -15.144 39.680 1.00 50.09 190 SER A C 1
ATOM 1507 O O . SER A 1 190 ? -36.426 -14.523 39.580 1.00 50.09 190 SER A O 1
ATOM 1509 N N . GLY A 1 191 ? -34.297 -14.824 38.949 1.00 43.16 191 GLY A N 1
ATOM 1510 C CA . GLY A 1 191 ? -34.314 -13.887 37.828 1.00 43.16 191 GLY A CA 1
ATOM 1511 C C . GLY A 1 191 ? -34.323 -14.662 36.516 1.00 43.16 191 GLY A C 1
ATOM 1512 O O . GLY A 1 191 ? -33.345 -15.330 36.196 1.00 43.16 191 GLY A O 1
ATOM 1513 N N . ALA A 1 192 ? -35.418 -14.595 35.759 1.00 45.88 192 ALA A N 1
ATOM 1514 C CA . ALA A 1 192 ? -35.553 -15.246 34.458 1.00 45.88 192 ALA A CA 1
ATOM 1515 C C . ALA A 1 192 ? -34.289 -15.065 33.581 1.00 45.88 192 ALA A C 1
ATOM 1517 O O . ALA A 1 192 ? -33.982 -13.957 33.159 1.00 45.88 192 ALA A O 1
ATOM 1518 N N . GLY A 1 193 ? -33.566 -16.170 33.343 1.00 49.22 193 GLY A N 1
ATOM 1519 C CA . GLY A 1 193 ? -32.481 -16.356 32.367 1.00 49.22 193 GLY A CA 1
ATOM 1520 C C . GLY A 1 193 ? -31.363 -15.308 32.343 1.00 49.22 193 GLY A C 1
ATOM 1521 O O . GLY A 1 193 ? -31.476 -14.340 31.602 1.00 49.22 193 GLY A O 1
ATOM 1522 N N . LEU A 1 194 ? -30.227 -15.511 33.037 1.00 45.47 194 LEU A N 1
ATOM 1523 C CA . LEU A 1 194 ? -29.188 -14.461 33.012 1.00 45.47 194 LEU A CA 1
ATOM 1524 C C . LEU A 1 194 ? -27.697 -14.825 33.043 1.00 45.47 194 LEU A C 1
ATOM 1526 O O . LEU A 1 194 ? -26.901 -13.918 33.288 1.00 45.47 194 LEU A O 1
ATOM 1530 N N . TYR A 1 195 ? -27.280 -16.053 32.703 1.00 42.06 195 TYR A N 1
ATOM 1531 C CA . TYR A 1 195 ? -25.864 -16.339 32.390 1.00 42.06 195 TYR A CA 1
ATOM 1532 C C . TYR A 1 195 ? -25.703 -17.390 31.275 1.00 42.06 195 TYR A C 1
ATOM 1534 O O . TYR A 1 195 ? -25.399 -18.547 31.534 1.00 42.06 195 TYR A O 1
ATOM 1542 N N . ARG A 1 196 ? -25.893 -16.987 30.007 1.00 49.56 196 ARG A N 1
ATOM 1543 C CA . ARG A 1 196 ? -25.421 -17.764 28.834 1.00 49.56 196 ARG A CA 1
ATOM 1544 C C . ARG A 1 196 ? -23.995 -17.393 28.404 1.00 49.56 196 ARG A C 1
ATOM 1546 O O . ARG A 1 196 ? -23.342 -18.191 27.744 1.00 49.56 196 ARG A O 1
ATOM 1553 N N . HIS A 1 197 ? -23.507 -16.210 28.788 1.00 56.19 197 HIS A N 1
ATOM 1554 C CA . HIS A 1 197 ? -22.202 -15.670 28.394 1.00 56.19 197 HIS A CA 1
ATOM 1555 C C . HIS A 1 197 ? -21.571 -14.846 29.526 1.00 56.19 197 HIS A C 1
ATOM 1557 O O . HIS A 1 197 ? -22.270 -14.386 30.433 1.00 56.19 197 HIS A O 1
ATOM 1563 N N . ALA A 1 198 ? -20.247 -14.659 29.466 1.00 71.06 198 ALA A N 1
ATOM 1564 C CA . ALA A 1 198 ? -19.504 -13.829 30.410 1.00 71.06 198 ALA A CA 1
ATOM 1565 C C . ALA A 1 198 ? -20.051 -12.391 30.431 1.00 71.06 198 ALA A C 1
ATOM 1567 O O . ALA A 1 198 ? -20.199 -11.759 29.386 1.00 71.06 198 ALA A O 1
ATOM 1568 N N . LYS A 1 199 ? -20.324 -11.859 31.628 1.00 72.81 199 LYS A N 1
ATOM 1569 C CA . LYS A 1 199 ? -20.702 -10.452 31.812 1.00 72.81 199 LYS A CA 1
ATOM 1570 C C . LYS A 1 199 ? -19.432 -9.611 31.924 1.00 72.81 199 LYS A C 1
ATOM 1572 O O . LYS A 1 199 ? -18.796 -9.597 32.972 1.00 72.81 199 LYS A O 1
ATOM 1577 N N . ILE A 1 200 ? -19.067 -8.926 30.844 1.00 80.44 200 ILE A N 1
ATOM 1578 C CA . ILE A 1 200 ? -17.874 -8.059 30.752 1.00 80.44 200 ILE A CA 1
ATOM 1579 C C . ILE A 1 200 ? -18.207 -6.560 30.900 1.00 80.44 200 ILE A C 1
ATOM 1581 O O . ILE A 1 200 ? -17.394 -5.704 30.559 1.00 80.44 200 ILE A O 1
ATOM 1585 N N . GLY A 1 201 ? -19.395 -6.249 31.434 1.00 82.44 201 GLY A N 1
ATOM 1586 C CA . GLY A 1 201 ? -19.982 -4.906 31.454 1.00 82.44 201 GLY A CA 1
ATOM 1587 C C . GLY A 1 201 ? -20.725 -4.569 30.156 1.00 82.44 201 GLY A C 1
ATOM 1588 O O . GLY A 1 201 ? -20.625 -5.296 29.170 1.00 82.44 201 GLY A O 1
ATOM 1589 N N . ASP A 1 202 ? -21.465 -3.459 30.165 1.00 86.88 202 ASP A N 1
ATOM 1590 C CA . ASP A 1 202 ? -22.306 -3.039 29.027 1.00 86.88 202 ASP A CA 1
ATOM 1591 C C . ASP A 1 202 ? -21.579 -2.081 28.071 1.00 86.88 202 ASP A C 1
ATOM 1593 O O . ASP A 1 202 ? -22.085 -1.717 27.009 1.00 86.88 202 ASP A O 1
ATOM 1597 N N . PHE A 1 203 ? -20.378 -1.640 28.449 1.00 90.62 203 PHE A N 1
ATOM 1598 C CA . PHE A 1 203 ? -19.632 -0.666 27.674 1.00 90.62 203 PHE A CA 1
ATOM 1599 C C . PHE A 1 203 ? -18.784 -1.338 26.596 1.00 90.62 203 PHE A C 1
ATOM 1601 O O . PHE A 1 203 ? -17.830 -2.061 26.880 1.00 90.62 203 PHE A O 1
ATOM 1608 N N . THR A 1 204 ? -19.061 -0.981 25.346 1.00 93.88 204 THR A N 1
ATOM 1609 C CA . THR A 1 204 ? -18.149 -1.174 24.220 1.00 93.88 204 THR A CA 1
ATOM 1610 C C . THR A 1 204 ? -18.024 0.145 23.471 1.00 93.88 204 THR A C 1
ATOM 1612 O O . THR A 1 204 ? -19.003 0.850 23.234 1.00 93.88 204 THR A O 1
ATOM 1615 N N . GLN A 1 205 ? -16.796 0.533 23.138 1.00 97.50 205 GLN A N 1
ATOM 1616 C CA . GLN A 1 205 ? -16.566 1.787 22.434 1.00 97.50 205 GLN A CA 1
ATOM 1617 C C . GLN A 1 205 ? -16.868 1.616 20.944 1.00 97.50 205 GLN A C 1
ATOM 1619 O O . GLN A 1 205 ? -16.225 0.812 20.270 1.00 97.50 205 GLN A O 1
ATOM 1624 N N . THR A 1 206 ? -17.770 2.437 20.409 1.00 97.62 206 THR A N 1
ATOM 1625 C CA . THR A 1 206 ? -18.022 2.499 18.965 1.00 97.62 206 THR A CA 1
ATOM 1626 C C . THR A 1 206 ? -16.762 2.973 18.224 1.00 97.62 206 THR A C 1
ATOM 1628 O O . THR A 1 206 ? -16.220 4.025 18.593 1.00 97.62 206 THR A O 1
ATOM 1631 N N . PRO A 1 207 ? -16.293 2.247 17.190 1.00 97.38 207 PRO A N 1
ATOM 1632 C CA . PRO A 1 207 ? -15.132 2.639 16.392 1.00 97.38 207 PRO A CA 1
ATOM 1633 C C . PRO A 1 207 ? -15.442 3.837 15.473 1.00 97.38 207 PRO A C 1
ATOM 1635 O O . PRO A 1 207 ? -16.617 4.176 15.270 1.00 97.38 207 PRO A O 1
ATOM 1638 N N . PRO A 1 208 ? -14.410 4.482 14.892 1.00 97.94 208 PRO A N 1
ATOM 1639 C CA . PRO A 1 208 ? -14.620 5.454 13.826 1.00 97.94 208 PRO A CA 1
ATOM 1640 C C . PRO A 1 208 ? -15.248 4.810 12.585 1.00 97.94 208 PRO A C 1
ATOM 1642 O O . PRO A 1 208 ? -15.048 3.629 12.306 1.00 97.94 208 PRO A O 1
ATOM 1645 N N . THR A 1 209 ? -15.981 5.603 11.812 1.00 97.62 209 THR A N 1
ATOM 1646 C CA . THR A 1 209 ? -16.538 5.236 10.505 1.00 97.62 209 THR A CA 1
ATOM 1647 C C . THR A 1 209 ? -15.804 5.979 9.395 1.00 97.62 209 THR A C 1
ATOM 1649 O O . THR A 1 209 ? -15.588 7.186 9.480 1.00 97.62 209 THR A O 1
ATOM 1652 N N . LEU A 1 210 ? -15.431 5.255 8.338 1.00 97.69 210 LEU A N 1
ATOM 1653 C CA . LEU A 1 210 ? -14.935 5.860 7.107 1.00 97.69 210 LEU A CA 1
ATOM 1654 C C . LEU A 1 210 ? -16.133 6.273 6.244 1.00 97.69 210 LEU A C 1
ATOM 1656 O O . LEU A 1 210 ? -16.840 5.416 5.720 1.00 97.69 210 LEU A O 1
ATOM 1660 N N . HIS A 1 211 ? -16.348 7.578 6.101 1.00 98.00 211 HIS A N 1
ATOM 1661 C CA . HIS A 1 211 ? -17.346 8.141 5.186 1.00 98.00 211 HIS A CA 1
ATOM 1662 C C . HIS A 1 211 ? -16.835 8.122 3.739 1.00 98.00 211 HIS A C 1
ATOM 1664 O O . HIS A 1 211 ? -15.643 7.901 3.510 1.00 98.00 211 HIS A O 1
ATOM 1670 N N . ASN A 1 212 ? -17.710 8.384 2.756 1.00 98.69 212 ASN A N 1
ATOM 1671 C CA . ASN A 1 212 ? -17.291 8.523 1.355 1.00 98.69 212 ASN A CA 1
ATOM 1672 C C . ASN A 1 212 ? -16.174 9.585 1.265 1.00 98.69 212 ASN A C 1
ATOM 1674 O O . ASN A 1 212 ? -16.448 10.768 1.491 1.00 98.69 212 ASN A O 1
ATOM 1678 N N . PRO A 1 213 ? -14.934 9.205 0.904 1.00 98.56 213 PRO A N 1
ATOM 1679 C CA . PRO A 1 213 ? -13.773 10.076 1.032 1.00 98.56 213 PRO A CA 1
ATOM 1680 C C . PRO A 1 213 ? -13.790 11.259 0.059 1.00 98.56 213 PRO A C 1
ATOM 1682 O O . PRO A 1 213 ? -13.101 12.241 0.305 1.00 98.56 213 PRO A O 1
ATOM 1685 N N . PHE A 1 214 ? -14.574 11.209 -1.022 1.00 98.69 214 PHE A N 1
ATOM 1686 C CA . PHE A 1 214 ? -14.755 12.360 -1.906 1.00 98.69 214 PHE A CA 1
ATOM 1687 C C . PHE A 1 214 ? -15.684 13.407 -1.285 1.00 98.69 214 PHE A C 1
ATOM 1689 O O . PHE A 1 214 ? -15.374 14.596 -1.307 1.00 98.69 214 PHE A O 1
ATOM 1696 N N . ASN A 1 215 ? -16.817 12.971 -0.724 1.00 98.12 215 ASN A N 1
ATOM 1697 C CA . ASN A 1 215 ? -17.790 13.875 -0.100 1.00 98.12 215 ASN A CA 1
ATOM 1698 C C . ASN A 1 215 ? -17.285 14.420 1.247 1.00 98.12 215 ASN A C 1
ATOM 1700 O O . ASN A 1 215 ? -17.607 15.544 1.621 1.00 98.12 215 ASN A O 1
ATOM 1704 N N . ASP A 1 216 ? -16.504 13.614 1.966 1.00 97.94 216 ASP A N 1
ATOM 1705 C CA . ASP A 1 216 ? -15.972 13.913 3.295 1.00 97.94 216 ASP A CA 1
ATOM 1706 C C . ASP A 1 216 ? -14.704 14.800 3.240 1.00 97.94 216 ASP A C 1
ATOM 1708 O O . ASP A 1 216 ? -14.360 15.464 4.227 1.00 97.94 216 ASP A O 1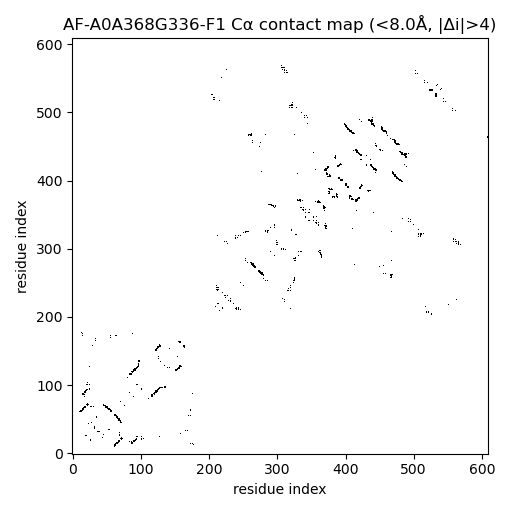
ATOM 1712 N N . ASP A 1 217 ? -13.993 14.850 2.104 1.00 98.19 217 ASP A N 1
ATOM 1713 C CA . ASP A 1 217 ? -12.811 15.705 1.944 1.00 98.19 217 ASP A CA 1
ATOM 1714 C C . ASP A 1 217 ? -13.206 17.186 1.770 1.00 98.19 217 ASP A C 1
ATOM 1716 O O . ASP A 1 217 ? -13.871 17.555 0.797 1.00 98.19 217 ASP A O 1
ATOM 1720 N N . PRO A 1 218 ? -12.764 18.082 2.672 1.00 92.25 218 PRO A N 1
ATOM 1721 C CA . PRO A 1 218 ? -13.171 19.477 2.629 1.00 92.25 218 PRO A CA 1
ATOM 1722 C C . PRO A 1 218 ? -12.612 20.229 1.416 1.00 92.25 218 PRO A C 1
ATOM 1724 O O . PRO A 1 218 ? -13.221 21.203 0.985 1.00 92.25 218 PRO A O 1
ATOM 1727 N N . MET A 1 219 ? -11.455 19.848 0.874 1.00 95.69 219 MET A N 1
ATOM 1728 C CA . MET A 1 219 ? -10.751 20.622 -0.153 1.00 95.69 219 MET A CA 1
ATOM 1729 C C . MET A 1 219 ? -10.922 20.065 -1.559 1.00 95.69 219 MET A C 1
ATOM 1731 O O . MET A 1 219 ? -10.970 20.857 -2.499 1.00 95.69 219 MET A O 1
ATOM 1735 N N . LEU A 1 220 ? -11.034 18.746 -1.716 1.00 98.00 220 LEU A N 1
ATOM 1736 C CA . LEU A 1 220 ? -10.964 18.086 -3.018 1.00 98.00 220 LEU A CA 1
ATOM 1737 C C . LEU A 1 220 ? -11.954 18.668 -4.034 1.00 98.00 220 LEU A C 1
ATOM 1739 O O . LEU A 1 220 ? -11.539 19.160 -5.083 1.00 98.00 220 LEU A O 1
ATOM 1743 N N . GLY A 1 221 ? -13.248 18.706 -3.704 1.00 97.62 221 GLY A N 1
ATOM 1744 C CA . GLY A 1 221 ? -14.269 19.250 -4.606 1.00 97.62 221 GLY A CA 1
ATOM 1745 C C . GLY A 1 221 ? -14.063 20.733 -4.948 1.00 97.62 221 GLY A C 1
ATOM 1746 O O . GLY A 1 221 ? -14.278 21.143 -6.089 1.00 97.62 221 GLY A O 1
ATOM 1747 N N . ARG A 1 222 ? -13.598 21.546 -3.987 1.00 97.81 222 ARG A N 1
ATOM 1748 C CA . ARG A 1 222 ? -13.328 22.980 -4.204 1.00 97.81 222 ARG A CA 1
ATOM 1749 C C . ARG A 1 222 ? -12.118 23.202 -5.105 1.00 97.81 222 ARG A C 1
ATOM 1751 O O . ARG A 1 222 ? -12.161 24.064 -5.978 1.00 97.81 222 ARG A O 1
ATOM 1758 N N . THR A 1 223 ? -11.056 22.429 -4.907 1.00 98.38 223 THR A N 1
ATOM 1759 C CA . THR A 1 223 ? -9.842 22.515 -5.721 1.00 98.38 223 THR A CA 1
ATOM 1760 C C . THR A 1 223 ? -10.108 22.041 -7.145 1.00 98.38 223 THR A C 1
ATOM 1762 O O . THR A 1 223 ? -9.744 22.741 -8.085 1.00 98.38 223 THR A O 1
ATOM 1765 N N . LEU A 1 224 ? -10.832 20.931 -7.332 1.00 98.31 224 LEU A N 1
ATOM 1766 C CA . LEU A 1 224 ? -11.203 20.452 -8.668 1.00 98.31 224 LEU A CA 1
ATOM 1767 C C . LEU A 1 224 ? -12.029 21.481 -9.447 1.00 98.31 224 LEU A C 1
ATOM 1769 O O . LEU A 1 224 ? -11.773 21.684 -10.628 1.00 98.31 224 LEU A O 1
ATOM 1773 N N . ARG A 1 225 ? -12.959 22.185 -8.788 1.00 97.94 225 ARG A N 1
ATOM 1774 C CA . ARG A 1 225 ? -13.751 23.255 -9.420 1.00 97.94 225 ARG A CA 1
ATOM 1775 C C . ARG A 1 225 ? -12.887 24.403 -9.947 1.00 97.94 225 ARG A C 1
ATOM 1777 O O . ARG A 1 225 ? -13.262 25.046 -10.915 1.00 97.94 225 ARG A O 1
ATOM 1784 N N . ARG A 1 226 ? -11.753 24.682 -9.296 1.00 97.62 226 ARG A N 1
ATOM 1785 C CA . ARG A 1 226 ? -10.816 25.732 -9.722 1.00 97.62 226 ARG A CA 1
ATOM 1786 C C . ARG A 1 226 ? -9.895 25.281 -10.852 1.00 97.62 226 ARG A C 1
ATOM 1788 O O . ARG A 1 226 ? -9.499 26.114 -11.656 1.00 97.62 226 ARG A O 1
ATOM 1795 N N . LEU A 1 227 ? -9.516 24.004 -10.866 1.00 96.44 227 LEU A N 1
ATOM 1796 C CA . LEU A 1 227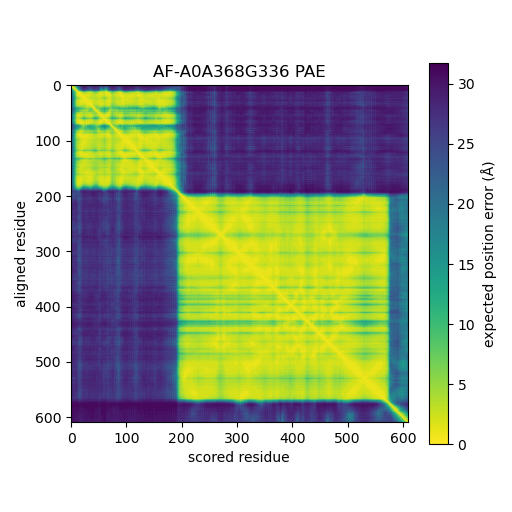 ? -8.526 23.470 -11.805 1.00 96.44 227 LEU A CA 1
ATOM 1797 C C . LEU A 1 227 ? -9.134 22.965 -13.116 1.00 96.44 227 LEU A C 1
ATOM 1799 O O . LEU A 1 227 ? -8.421 22.887 -14.112 1.00 96.44 227 LEU A O 1
ATOM 1803 N N . LEU A 1 228 ? -10.415 22.590 -13.117 1.00 96.56 228 LEU A N 1
ATOM 1804 C CA . LEU A 1 228 ? -11.064 21.951 -14.259 1.00 96.56 228 LEU A CA 1
ATOM 1805 C C . LEU A 1 228 ? -12.100 22.871 -14.921 1.00 96.56 228 LEU A C 1
ATOM 1807 O O . LEU A 1 228 ? -12.850 23.550 -14.214 1.00 96.56 228 LEU A O 1
ATOM 1811 N N . PRO A 1 229 ? -12.224 22.843 -16.261 1.00 95.12 229 PRO A N 1
ATOM 1812 C CA . PRO A 1 229 ? -13.373 23.416 -16.955 1.00 95.12 229 PRO A CA 1
ATOM 1813 C C . PRO A 1 229 ? -14.687 22.801 -16.456 1.00 95.12 229 PRO A C 1
ATOM 1815 O O . PRO A 1 229 ? -14.728 21.620 -16.116 1.00 95.12 229 PRO A O 1
ATOM 1818 N N . GLN A 1 230 ? -15.786 23.563 -16.470 1.00 94.38 230 GLN A N 1
ATOM 1819 C CA . GLN A 1 230 ? -17.067 23.126 -15.890 1.00 94.38 230 GLN A CA 1
ATOM 1820 C C . GLN A 1 230 ? -17.561 21.773 -16.444 1.00 94.38 230 GLN A C 1
ATOM 1822 O O . GLN A 1 230 ? -17.956 20.902 -15.672 1.00 94.38 230 GLN A O 1
ATOM 1827 N N . LYS A 1 231 ? -17.461 21.556 -17.764 1.00 93.00 231 LYS A N 1
ATOM 1828 C CA . LYS A 1 231 ? -17.843 20.286 -18.412 1.00 93.00 231 LYS A CA 1
ATOM 1829 C C . LYS A 1 231 ? -17.059 19.089 -17.855 1.00 93.00 231 LYS A C 1
ATOM 1831 O O . LYS A 1 231 ? -17.631 18.025 -17.622 1.00 93.00 231 LYS A O 1
ATOM 1836 N N . ASP A 1 232 ? -15.757 19.255 -17.642 1.00 95.69 232 ASP A N 1
ATOM 1837 C CA . ASP A 1 232 ? -14.893 18.203 -17.108 1.00 95.69 232 ASP A CA 1
ATOM 1838 C C . ASP A 1 232 ? -15.049 18.034 -15.602 1.00 95.69 232 ASP A C 1
ATOM 1840 O O . ASP A 1 232 ? -15.027 16.907 -15.113 1.00 95.69 232 ASP A O 1
ATOM 1844 N N . PHE A 1 233 ? -15.278 19.124 -14.869 1.00 97.75 233 PHE A N 1
ATOM 1845 C CA . PHE A 1 233 ? -15.569 19.085 -13.442 1.00 97.75 233 PHE A CA 1
ATOM 1846 C C . PHE A 1 233 ? -16.770 18.180 -13.138 1.00 97.75 233 PHE A C 1
ATOM 1848 O O . PHE A 1 233 ? -16.676 17.306 -12.273 1.00 97.75 233 PHE A O 1
ATOM 1855 N N . ASP A 1 234 ? -17.875 18.319 -13.872 1.00 97.38 234 ASP A N 1
ATOM 1856 C CA . ASP A 1 234 ? -19.077 17.510 -13.636 1.00 97.38 234 ASP A CA 1
ATOM 1857 C C . ASP A 1 234 ? -18.830 16.019 -13.927 1.00 97.38 234 ASP A C 1
ATOM 1859 O O . ASP A 1 234 ? -19.205 15.149 -13.135 1.00 97.38 234 ASP A O 1
ATOM 1863 N N . ARG A 1 235 ? -18.115 15.707 -15.018 1.00 97.44 235 ARG A N 1
ATOM 1864 C CA . ARG A 1 235 ? -17.726 14.330 -15.370 1.00 97.44 235 ARG A CA 1
ATOM 1865 C C . ARG A 1 235 ? -16.799 13.710 -14.320 1.00 97.44 235 ARG A C 1
ATOM 1867 O O . ARG A 1 235 ? -17.050 12.597 -13.860 1.00 97.44 235 ARG A O 1
ATOM 1874 N N . VAL A 1 236 ? -15.738 14.424 -13.943 1.00 98.44 236 VAL A N 1
ATOM 1875 C CA . VAL A 1 236 ? -14.714 13.952 -12.999 1.00 98.44 236 VAL A CA 1
ATOM 1876 C C . VAL A 1 236 ? -15.308 13.764 -11.607 1.00 98.44 236 VAL A C 1
ATOM 1878 O O . VAL A 1 236 ? -15.096 12.729 -10.983 1.00 98.44 236 VAL A O 1
ATOM 1881 N N . THR A 1 237 ? -16.101 14.714 -11.112 1.00 98.25 237 THR A N 1
ATOM 1882 C CA . THR A 1 237 ? -16.701 14.594 -9.774 1.00 98.25 237 THR A CA 1
ATOM 1883 C C . THR A 1 237 ? -17.749 13.490 -9.687 1.00 98.25 237 THR A C 1
ATOM 1885 O O . THR A 1 237 ? -17.854 12.846 -8.642 1.00 98.25 237 THR A O 1
ATOM 1888 N N . LYS A 1 238 ? -18.480 13.204 -10.775 1.00 98.44 238 LYS A N 1
ATOM 1889 C CA . LYS A 1 238 ? -19.375 12.040 -10.847 1.00 98.44 238 LYS A CA 1
ATOM 1890 C C . LYS A 1 238 ? -18.603 10.726 -10.683 1.00 98.44 238 LYS A C 1
ATOM 1892 O O . LYS A 1 238 ? -19.025 9.878 -9.899 1.00 98.44 238 LYS A O 1
ATOM 1897 N N . ASP A 1 239 ? -17.476 10.573 -11.381 1.00 98.75 239 ASP A N 1
ATOM 1898 C CA . ASP A 1 239 ? -16.606 9.395 -11.251 1.00 98.75 239 ASP A CA 1
ATOM 1899 C C . ASP A 1 239 ? -16.011 9.281 -9.840 1.00 98.75 239 ASP A C 1
ATOM 1901 O O . ASP A 1 239 ? -16.158 8.247 -9.192 1.00 98.75 239 ASP A O 1
ATOM 1905 N N . LEU A 1 240 ? -15.414 10.358 -9.322 1.00 98.88 240 LEU A N 1
ATOM 1906 C CA . LEU A 1 240 ? -14.760 10.352 -8.011 1.00 98.88 240 LEU A CA 1
ATOM 1907 C C . LEU A 1 240 ? -15.736 10.111 -6.853 1.00 98.88 240 LEU A C 1
ATOM 1909 O O . LEU A 1 240 ? -15.378 9.426 -5.897 1.00 98.88 240 LEU A O 1
ATOM 1913 N N . ARG A 1 241 ? -16.973 10.619 -6.933 1.00 98.62 241 ARG A N 1
ATOM 1914 C CA . ARG A 1 241 ? -18.004 10.347 -5.921 1.00 98.62 241 ARG A CA 1
ATOM 1915 C C . ARG A 1 241 ? -18.407 8.874 -5.915 1.00 98.62 241 ARG A C 1
ATOM 1917 O O . ARG A 1 241 ? -18.376 8.268 -4.847 1.00 98.62 241 ARG A O 1
ATOM 1924 N N . ARG A 1 242 ? -18.704 8.303 -7.094 1.00 98.75 242 ARG A N 1
ATOM 1925 C CA . ARG A 1 242 ? -19.004 6.867 -7.261 1.00 98.75 242 ARG A CA 1
ATOM 1926 C C . ARG A 1 242 ? -17.858 6.010 -6.729 1.00 98.75 242 ARG A C 1
ATOM 1928 O O . ARG A 1 242 ? -18.075 5.030 -6.024 1.00 98.75 242 ARG A O 1
ATOM 1935 N N . PHE A 1 243 ? -16.630 6.389 -7.065 1.00 98.88 243 PHE A N 1
ATOM 1936 C CA . PHE A 1 243 ? -15.441 5.684 -6.617 1.00 98.88 243 PHE A CA 1
ATOM 1937 C C . PHE A 1 243 ? -15.241 5.801 -5.099 1.00 98.88 243 PHE A C 1
ATOM 1939 O O . PHE A 1 243 ? -14.860 4.828 -4.458 1.00 98.88 243 PHE A O 1
ATOM 1946 N N . GLY A 1 244 ? -15.588 6.943 -4.500 1.00 98.81 244 GLY A N 1
ATOM 1947 C CA . GLY A 1 244 ? -15.654 7.112 -3.049 1.00 98.81 244 GLY A CA 1
ATOM 1948 C C . GLY A 1 244 ? -16.601 6.121 -2.361 1.00 98.81 244 GLY A C 1
ATOM 1949 O O . GLY A 1 244 ? -16.228 5.550 -1.339 1.00 98.81 244 GLY A O 1
ATOM 1950 N N . ASP A 1 245 ? -17.776 5.853 -2.939 1.00 98.75 245 ASP A N 1
ATOM 1951 C CA . ASP A 1 245 ? -18.712 4.849 -2.404 1.00 98.75 245 ASP A CA 1
ATOM 1952 C C . ASP A 1 245 ? -18.149 3.428 -2.552 1.00 98.75 245 ASP A C 1
ATOM 1954 O O . ASP A 1 245 ? -18.241 2.602 -1.644 1.00 98.75 245 ASP A O 1
ATOM 1958 N N . ARG A 1 246 ? -17.489 3.137 -3.681 1.00 98.75 246 ARG A N 1
ATOM 1959 C CA . ARG A 1 246 ? -16.785 1.861 -3.876 1.00 98.75 246 ARG A CA 1
ATOM 1960 C C . ARG A 1 246 ? -15.661 1.672 -2.854 1.00 98.75 246 ARG A C 1
ATOM 1962 O O . ARG A 1 246 ? -15.439 0.556 -2.383 1.00 98.75 246 ARG A O 1
ATOM 1969 N N . ILE A 1 247 ? -14.981 2.758 -2.469 1.00 98.81 247 ILE A N 1
ATOM 1970 C CA . ILE A 1 247 ? -13.946 2.716 -1.435 1.00 98.81 247 ILE A CA 1
ATOM 1971 C C . ILE A 1 247 ? -14.517 2.237 -0.104 1.00 98.81 247 ILE A C 1
ATOM 1973 O O . ILE A 1 247 ? -13.941 1.338 0.509 1.00 98.81 247 ILE A O 1
ATOM 1977 N N . THR A 1 248 ? -15.644 2.798 0.330 1.00 98.25 248 THR A N 1
ATOM 1978 C CA . THR A 1 248 ? -16.261 2.431 1.610 1.00 98.25 248 THR A CA 1
ATOM 1979 C C . THR A 1 248 ? -16.905 1.049 1.584 1.00 98.25 248 THR A C 1
ATOM 1981 O O . THR A 1 248 ? -16.842 0.346 2.589 1.00 98.25 248 THR A O 1
ATOM 1984 N N . ASN A 1 249 ? -17.482 0.643 0.449 1.00 98.06 249 ASN A N 1
ATOM 1985 C CA . ASN A 1 249 ? -18.294 -0.573 0.359 1.00 98.06 249 ASN A CA 1
ATOM 1986 C C . ASN A 1 249 ? -17.496 -1.837 -0.009 1.00 98.06 249 ASN A C 1
ATOM 1988 O O . ASN A 1 249 ? -17.907 -2.933 0.357 1.00 98.06 249 ASN A O 1
ATOM 1992 N N . GLU A 1 250 ? -16.376 -1.705 -0.729 1.00 98.50 250 GLU A N 1
ATOM 1993 C CA . GLU A 1 250 ? -15.589 -2.843 -1.242 1.00 98.50 250 GLU A CA 1
ATOM 1994 C C . GLU A 1 250 ? -14.096 -2.692 -0.900 1.00 98.50 250 GLU A C 1
ATOM 1996 O O . GLU A 1 250 ? -13.533 -3.477 -0.134 1.00 98.50 250 GLU A O 1
ATOM 2001 N N . ILE A 1 251 ? -13.442 -1.654 -1.431 1.00 98.81 251 ILE A N 1
ATOM 2002 C CA . ILE A 1 251 ? -11.969 -1.565 -1.491 1.00 98.81 251 ILE A CA 1
ATOM 2003 C C . ILE A 1 251 ? -11.339 -1.516 -0.097 1.00 98.81 251 ILE A C 1
ATOM 2005 O O . ILE A 1 251 ? -10.301 -2.133 0.129 1.00 98.81 251 ILE A O 1
ATOM 2009 N N . ASN A 1 252 ? -11.950 -0.809 0.857 1.00 98.56 252 ASN A N 1
ATOM 2010 C CA . ASN A 1 252 ? -11.394 -0.694 2.202 1.00 98.56 252 ASN A CA 1
ATOM 2011 C C . ASN A 1 252 ? -11.297 -2.050 2.923 1.00 98.56 252 ASN A C 1
ATOM 2013 O O . ASN A 1 252 ? -10.327 -2.290 3.644 1.00 98.56 252 ASN A O 1
ATOM 2017 N N . ALA A 1 253 ? -12.268 -2.943 2.709 1.00 98.56 253 ALA A N 1
ATOM 2018 C CA . ALA A 1 253 ? -12.233 -4.292 3.264 1.00 98.56 253 ALA A CA 1
ATOM 2019 C C . ALA A 1 253 ? -11.142 -5.141 2.593 1.00 98.56 253 ALA A C 1
ATOM 2021 O O . ALA A 1 253 ? -10.365 -5.787 3.295 1.00 98.56 253 ALA A O 1
ATOM 2022 N N . LEU A 1 254 ? -11.020 -5.069 1.261 1.00 98.81 254 LEU A N 1
ATOM 2023 C CA . LEU A 1 254 ? -9.966 -5.760 0.508 1.00 98.81 254 LEU A CA 1
ATOM 2024 C C . LEU A 1 254 ? -8.569 -5.331 0.974 1.00 98.81 254 LEU A C 1
ATOM 2026 O O . LEU A 1 254 ? -7.742 -6.168 1.325 1.00 98.81 254 LEU A O 1
ATOM 2030 N N . GLY A 1 255 ? -8.326 -4.020 1.072 1.00 98.62 255 GLY A N 1
ATOM 2031 C CA . GLY A 1 255 ? -7.045 -3.489 1.538 1.00 98.62 255 GLY A CA 1
ATOM 2032 C C . GLY A 1 255 ? -6.686 -3.947 2.953 1.00 98.62 255 GLY A C 1
ATOM 2033 O O . GLY A 1 255 ? -5.511 -4.177 3.248 1.00 98.62 255 GLY A O 1
ATOM 2034 N N . ARG A 1 256 ? -7.690 -4.133 3.822 1.00 98.62 256 ARG A N 1
ATOM 2035 C CA . ARG A 1 256 ? -7.493 -4.710 5.156 1.00 98.62 256 ARG A CA 1
ATOM 2036 C C . ARG A 1 256 ? -7.140 -6.196 5.092 1.00 98.62 256 ARG A C 1
ATOM 2038 O O . ARG A 1 256 ? -6.250 -6.606 5.833 1.00 98.62 256 ARG A O 1
ATOM 2045 N N . GLN A 1 257 ? -7.787 -6.980 4.231 1.00 98.75 257 GLN A N 1
ATOM 2046 C CA . GLN A 1 257 ? -7.459 -8.400 4.068 1.00 98.75 257 GLN A CA 1
ATOM 2047 C C . GLN A 1 257 ? -6.032 -8.607 3.566 1.00 98.75 257 GLN A C 1
ATOM 2049 O O . GLN A 1 257 ? -5.343 -9.479 4.088 1.00 98.75 257 GLN A O 1
ATOM 2054 N N . CYS A 1 258 ? -5.540 -7.754 2.665 1.00 98.56 258 CYS A N 1
ATOM 2055 C CA . CYS A 1 258 ? -4.148 -7.817 2.217 1.00 98.56 258 CYS A CA 1
ATOM 2056 C C . CYS A 1 258 ? -3.132 -7.602 3.351 1.00 98.56 258 CYS A C 1
ATOM 2058 O O . CYS A 1 258 ? -2.043 -8.165 3.320 1.00 98.56 258 CYS A O 1
ATOM 2060 N N . GLU A 1 259 ? -3.463 -6.787 4.360 1.00 98.38 259 GLU A N 1
ATOM 2061 C CA . GLU A 1 259 ? -2.595 -6.569 5.532 1.00 98.38 259 GLU A CA 1
ATOM 2062 C C . GLU A 1 259 ? -2.603 -7.764 6.492 1.00 98.38 259 GLU A C 1
ATOM 2064 O O . GLU A 1 259 ? -1.582 -8.077 7.107 1.00 98.38 259 GLU A O 1
ATOM 2069 N N . LEU A 1 260 ? -3.752 -8.431 6.623 1.00 98.31 260 LEU A N 1
ATOM 2070 C CA . LEU A 1 260 ? -3.910 -9.613 7.471 1.00 98.31 260 LEU A CA 1
ATOM 2071 C C . LEU A 1 260 ? -3.284 -10.863 6.834 1.00 98.31 260 LEU A C 1
ATOM 2073 O O . LEU A 1 260 ? -2.700 -11.678 7.544 1.00 98.31 260 LEU A O 1
ATOM 2077 N N . ASN A 1 261 ? -3.364 -10.982 5.508 1.00 98.25 261 ASN A N 1
ATOM 2078 C CA . ASN A 1 261 ? -2.905 -12.130 4.728 1.00 98.25 261 ASN A CA 1
ATOM 2079 C C . ASN A 1 261 ? -1.691 -11.742 3.873 1.00 98.25 261 ASN A C 1
ATOM 2081 O O . ASN A 1 261 ? -1.784 -11.549 2.658 1.00 98.25 261 ASN A O 1
ATOM 2085 N N . GLN A 1 262 ? -0.553 -11.591 4.549 1.00 98.44 262 GLN A N 1
ATOM 2086 C CA . GLN A 1 262 ? 0.713 -11.154 3.957 1.00 98.44 262 GLN A CA 1
ATOM 2087 C C . GLN A 1 262 ? 1.269 -12.176 2.950 1.00 98.44 262 GLN A C 1
ATOM 2089 O O . GLN A 1 262 ? 1.035 -13.380 3.103 1.00 98.44 262 GLN A O 1
ATOM 2094 N N . PRO A 1 263 ? 2.036 -11.721 1.940 1.00 98.56 263 PRO A N 1
ATOM 2095 C CA . PRO A 1 263 ? 2.618 -12.598 0.941 1.00 98.56 263 PRO A CA 1
ATOM 2096 C C . PRO A 1 263 ? 3.637 -13.562 1.548 1.00 98.56 263 PRO A C 1
ATOM 2098 O O . PRO A 1 263 ? 4.392 -13.214 2.460 1.00 98.56 263 PRO A O 1
ATOM 2101 N N . ARG A 1 264 ? 3.696 -14.768 0.987 1.00 98.44 264 ARG A N 1
ATOM 2102 C CA . ARG A 1 264 ? 4.665 -15.814 1.329 1.00 98.44 264 ARG A CA 1
ATOM 2103 C C . ARG A 1 264 ? 5.412 -16.256 0.079 1.00 98.44 264 ARG A C 1
ATOM 2105 O O . ARG A 1 264 ? 4.905 -16.129 -1.029 1.00 98.44 264 ARG A O 1
ATOM 2112 N N . LEU A 1 265 ? 6.622 -16.764 0.274 1.00 98.50 265 LEU A N 1
ATOM 2113 C CA . LEU A 1 265 ? 7.451 -17.309 -0.794 1.00 98.50 265 LEU A CA 1
ATOM 2114 C C . LEU A 1 265 ? 7.805 -18.752 -0.458 1.00 98.50 265 LEU A C 1
ATOM 2116 O O . LEU A 1 265 ? 8.356 -19.015 0.611 1.00 98.50 265 LEU A O 1
ATOM 2120 N N . GLU A 1 266 ? 7.529 -19.649 -1.393 1.00 98.06 266 GLU A N 1
ATOM 2121 C CA . GLU A 1 266 ? 7.899 -21.057 -1.332 1.00 98.06 266 GLU A CA 1
ATOM 2122 C C . GLU A 1 266 ? 8.916 -21.331 -2.442 1.00 98.06 266 GLU A C 1
ATOM 2124 O O . GLU A 1 266 ? 8.627 -21.263 -3.634 1.00 98.06 266 GLU A O 1
ATOM 2129 N N . GLN A 1 267 ? 10.169 -21.554 -2.049 1.00 98.12 267 GLN A N 1
ATOM 2130 C CA . GLN A 1 267 ? 11.274 -21.636 -3.007 1.00 98.12 267 GLN A CA 1
ATOM 2131 C C . GLN A 1 267 ? 11.307 -22.967 -3.758 1.00 98.12 267 GLN A C 1
ATOM 2133 O O . GLN A 1 267 ? 11.715 -22.995 -4.918 1.00 98.12 267 GLN A O 1
ATOM 2138 N N . HIS A 1 268 ? 10.881 -24.054 -3.116 1.00 97.31 268 HIS A N 1
ATOM 2139 C CA . HIS A 1 268 ? 10.923 -25.400 -3.676 1.00 97.31 268 HIS A CA 1
ATOM 2140 C C . HIS A 1 268 ? 9.559 -26.075 -3.578 1.00 97.31 268 HIS A C 1
ATOM 2142 O O . HIS A 1 268 ? 8.823 -25.831 -2.622 1.00 97.31 268 HIS A O 1
ATOM 2148 N N . ASP A 1 269 ? 9.258 -26.944 -4.543 1.00 95.25 269 ASP A N 1
ATOM 2149 C CA . ASP A 1 269 ? 8.129 -27.866 -4.447 1.00 95.25 269 ASP A CA 1
ATOM 2150 C C . ASP A 1 269 ? 8.400 -28.991 -3.431 1.00 95.25 269 ASP A C 1
ATOM 2152 O O . ASP A 1 269 ? 9.503 -29.148 -2.896 1.00 95.25 269 ASP A O 1
ATOM 2156 N N . ALA A 1 270 ? 7.387 -29.825 -3.194 1.00 97.06 270 ALA A N 1
ATOM 2157 C CA . ALA A 1 270 ? 7.482 -30.976 -2.294 1.00 97.06 270 ALA A CA 1
ATOM 2158 C C . ALA A 1 270 ? 8.495 -32.058 -2.743 1.00 97.06 270 ALA A C 1
ATOM 2160 O O . ALA A 1 270 ? 8.722 -33.015 -2.006 1.00 97.06 270 ALA A O 1
ATOM 2161 N N . TRP A 1 271 ? 9.101 -31.923 -3.928 1.00 97.31 271 TRP A N 1
ATOM 2162 C CA . TRP A 1 271 ? 10.032 -32.879 -4.538 1.00 97.31 271 TRP A CA 1
ATOM 2163 C C . TRP A 1 271 ? 11.445 -32.304 -4.716 1.00 97.31 271 TRP A C 1
ATOM 2165 O O . TRP A 1 271 ? 12.291 -32.932 -5.353 1.00 97.31 271 TRP A O 1
ATOM 2175 N N . GLY A 1 272 ? 11.717 -31.120 -4.156 1.00 95.31 272 GLY A N 1
ATOM 2176 C CA . GLY A 1 272 ? 13.033 -30.483 -4.181 1.00 95.31 272 GLY A CA 1
ATOM 2177 C C . GLY A 1 272 ? 13.351 -29.701 -5.459 1.00 95.31 272 GLY A C 1
ATOM 2178 O O . GLY A 1 272 ? 14.496 -29.287 -5.638 1.00 95.31 272 GLY A O 1
ATOM 2179 N N . ARG A 1 273 ? 12.379 -29.461 -6.348 1.00 95.06 273 ARG A N 1
ATOM 2180 C CA . ARG A 1 273 ? 12.579 -28.614 -7.536 1.00 95.06 273 ARG A CA 1
ATOM 2181 C C . ARG A 1 273 ? 12.400 -27.148 -7.170 1.00 95.06 273 ARG A C 1
ATOM 2183 O O . ARG A 1 273 ? 11.430 -26.789 -6.508 1.00 95.06 273 ARG A O 1
ATOM 2190 N N . ARG A 1 274 ? 13.310 -26.285 -7.626 1.00 94.38 274 ARG A N 1
ATOM 2191 C CA . ARG A 1 274 ? 13.197 -24.830 -7.447 1.00 94.38 274 ARG A CA 1
ATOM 2192 C C . ARG A 1 274 ? 12.026 -24.286 -8.277 1.00 94.38 274 ARG A C 1
ATOM 2194 O O . ARG A 1 274 ? 12.006 -24.491 -9.486 1.00 94.38 274 ARG A O 1
ATOM 2201 N N . MET A 1 275 ? 11.089 -23.581 -7.639 1.00 92.88 275 MET A N 1
ATOM 2202 C CA . MET A 1 275 ? 9.929 -22.948 -8.292 1.00 92.88 275 MET A CA 1
ATOM 2203 C C . MET A 1 275 ? 9.825 -21.442 -8.033 1.00 92.88 275 MET A C 1
ATOM 2205 O O . MET A 1 275 ? 9.403 -20.708 -8.924 1.00 92.88 275 MET A O 1
ATOM 2209 N N . ASP A 1 276 ? 10.196 -20.989 -6.827 1.00 96.62 276 ASP A N 1
ATOM 2210 C CA . ASP A 1 276 ? 9.983 -19.607 -6.369 1.00 96.62 276 ASP A CA 1
ATOM 2211 C C . ASP A 1 276 ? 8.521 -19.143 -6.509 1.00 96.62 276 ASP A C 1
ATOM 2213 O O . ASP A 1 276 ? 8.197 -18.130 -7.142 1.00 96.62 276 ASP A O 1
ATOM 2217 N N . GLU A 1 277 ? 7.617 -19.914 -5.904 1.00 96.69 277 GLU A N 1
ATOM 2218 C CA . GLU A 1 277 ? 6.190 -19.628 -5.881 1.00 96.69 277 GLU A CA 1
ATOM 2219 C C . GLU A 1 277 ? 5.877 -18.500 -4.892 1.00 96.69 277 GLU A C 1
ATOM 2221 O O . GLU A 1 277 ? 6.106 -18.600 -3.683 1.00 96.69 277 GLU A O 1
ATOM 2226 N N . LEU A 1 278 ? 5.333 -17.405 -5.424 1.00 97.69 278 LEU A N 1
ATOM 2227 C CA . LEU A 1 278 ? 4.866 -16.272 -4.641 1.00 97.69 278 LEU A CA 1
ATOM 2228 C C . LEU A 1 278 ? 3.372 -16.426 -4.356 1.00 97.69 278 LEU A C 1
ATOM 2230 O O . LEU A 1 278 ? 2.545 -16.279 -5.253 1.00 97.69 278 LEU A O 1
ATOM 2234 N N . ILE A 1 279 ? 3.034 -16.645 -3.091 1.00 98.19 279 ILE A N 1
ATOM 2235 C CA . ILE A 1 279 ? 1.656 -16.782 -2.629 1.00 98.19 279 ILE A CA 1
ATOM 2236 C C . ILE A 1 279 ? 1.196 -15.433 -2.086 1.00 98.19 279 ILE A C 1
ATOM 2238 O O . ILE A 1 279 ? 1.691 -14.963 -1.061 1.00 98.19 279 ILE A O 1
ATOM 2242 N N . VAL A 1 280 ? 0.231 -14.817 -2.761 1.00 98.00 280 VAL A N 1
ATOM 2243 C CA . VAL A 1 280 ? -0.432 -13.570 -2.350 1.00 98.00 280 VAL A CA 1
ATOM 2244 C C . VAL A 1 280 ? -1.931 -13.829 -2.190 1.00 98.00 280 VAL A C 1
ATOM 2246 O O . VAL A 1 280 ? -2.485 -14.734 -2.815 1.00 98.00 280 VAL A O 1
ATOM 2249 N N . CYS A 1 281 ? -2.601 -13.060 -1.336 1.00 98.44 281 CYS A N 1
ATOM 2250 C CA . CYS A 1 281 ? -4.033 -13.237 -1.107 1.00 98.44 281 CYS A CA 1
ATOM 2251 C C . CYS A 1 281 ? -4.877 -12.859 -2.347 1.00 98.44 281 CYS A C 1
ATOM 2253 O O . CYS A 1 281 ? -4.478 -11.984 -3.123 1.00 98.44 281 CYS A O 1
ATOM 2255 N N . PRO A 1 282 ? -6.061 -13.466 -2.545 1.00 98.50 282 PRO A N 1
ATOM 2256 C CA . PRO A 1 282 ? -6.949 -13.135 -3.663 1.00 98.50 282 PRO A CA 1
ATOM 2257 C C . PRO A 1 282 ? -7.352 -11.655 -3.718 1.00 98.50 282 PRO A C 1
ATOM 2259 O O . PRO A 1 282 ? -7.507 -11.088 -4.798 1.00 98.50 282 PRO A O 1
ATOM 2262 N N . GLU A 1 283 ? -7.483 -11.001 -2.564 1.00 98.69 283 GLU A N 1
ATOM 2263 C CA . GLU A 1 283 ? -7.844 -9.589 -2.454 1.00 98.69 283 GLU A CA 1
ATOM 2264 C C . GLU A 1 283 ? -6.780 -8.665 -3.053 1.00 98.69 283 GLU A C 1
ATOM 2266 O O . GLU A 1 283 ? -7.120 -7.611 -3.591 1.00 98.69 283 GLU A O 1
ATOM 2271 N N . TRP A 1 284 ? -5.506 -9.074 -3.033 1.00 98.62 284 TRP A N 1
ATOM 2272 C CA . TRP A 1 284 ? -4.427 -8.353 -3.707 1.00 98.62 284 TRP A CA 1
ATOM 2273 C C . TRP A 1 284 ? -4.644 -8.329 -5.223 1.00 98.62 284 TRP A C 1
ATOM 2275 O O . TRP A 1 284 ? -4.587 -7.263 -5.840 1.00 98.62 284 TRP A O 1
ATOM 2285 N N . TYR A 1 285 ? -4.969 -9.481 -5.820 1.00 98.06 285 TYR A N 1
ATOM 2286 C CA . TYR A 1 285 ? -5.305 -9.560 -7.243 1.00 98.06 285 TYR A CA 1
ATOM 2287 C C . TYR A 1 285 ? -6.585 -8.798 -7.562 1.00 98.06 285 TYR A C 1
ATOM 2289 O O . TYR A 1 285 ? -6.603 -8.029 -8.521 1.00 98.06 285 TYR A O 1
ATOM 2297 N N . ARG A 1 286 ? -7.615 -8.911 -6.713 1.00 98.38 286 ARG A N 1
ATOM 2298 C CA . ARG A 1 286 ? -8.846 -8.140 -6.890 1.00 98.38 286 ARG A CA 1
ATOM 2299 C C . ARG A 1 286 ? -8.566 -6.638 -6.892 1.00 98.38 286 ARG A C 1
ATOM 2301 O O . ARG A 1 286 ? -9.074 -5.931 -7.748 1.00 98.38 286 ARG A O 1
ATOM 2308 N N . LEU A 1 287 ? -7.720 -6.133 -5.995 1.00 98.69 287 LEU A N 1
ATOM 2309 C CA . LEU A 1 287 ? -7.332 -4.719 -5.993 1.00 98.69 287 LEU A CA 1
ATOM 2310 C C . LEU A 1 287 ? -6.583 -4.309 -7.272 1.00 98.69 287 LEU A C 1
ATOM 2312 O O . LEU A 1 287 ? -6.821 -3.211 -7.773 1.00 98.69 287 LEU A O 1
ATOM 2316 N N . LYS A 1 288 ? -5.730 -5.175 -7.839 1.00 98.62 288 LYS A N 1
ATOM 2317 C CA . LYS A 1 288 ? -5.083 -4.926 -9.144 1.00 98.62 288 LYS A CA 1
ATOM 2318 C C . LYS A 1 288 ? -6.103 -4.872 -10.288 1.00 98.62 288 LYS A C 1
ATOM 2320 O O . LYS A 1 288 ? -6.009 -3.978 -11.125 1.00 98.62 288 LYS A O 1
ATOM 2325 N N . GLU A 1 289 ? -7.099 -5.757 -10.296 1.00 98.44 289 GLU A N 1
ATOM 2326 C CA . GLU A 1 289 ? -8.202 -5.711 -11.267 1.00 98.44 289 GLU A CA 1
ATOM 2327 C C . GLU A 1 289 ? -8.996 -4.406 -11.146 1.00 98.44 289 GLU A C 1
ATOM 2329 O O . GLU A 1 289 ? -9.238 -3.735 -12.147 1.00 98.44 289 GLU A O 1
ATOM 2334 N N . ILE A 1 290 ? -9.335 -4.004 -9.914 1.00 98.62 290 ILE A N 1
ATOM 2335 C CA . ILE A 1 290 ? -10.018 -2.735 -9.635 1.00 98.62 290 ILE A CA 1
ATOM 2336 C C . ILE A 1 290 ? -9.211 -1.563 -10.188 1.00 98.62 290 ILE A C 1
ATOM 2338 O O . ILE A 1 290 ? -9.792 -0.663 -10.787 1.00 98.62 290 ILE A O 1
ATOM 2342 N N . CYS A 1 291 ? -7.884 -1.563 -10.036 1.00 98.69 291 CYS A N 1
ATOM 2343 C CA . CYS A 1 291 ? -7.044 -0.503 -10.588 1.00 98.69 291 CYS A CA 1
ATOM 2344 C C . CYS A 1 291 ? -7.197 -0.345 -12.109 1.00 98.69 291 CYS A C 1
ATOM 2346 O O . CYS A 1 291 ? -7.205 0.788 -12.599 1.00 98.69 291 CYS A O 1
ATOM 2348 N N . ALA A 1 292 ? -7.332 -1.451 -12.842 1.00 98.38 292 ALA A N 1
ATOM 2349 C CA . ALA A 1 292 ? -7.570 -1.436 -14.282 1.00 98.38 292 ALA A CA 1
ATOM 2350 C C . ALA A 1 292 ? -9.003 -0.985 -14.614 1.00 98.38 292 ALA A C 1
ATOM 2352 O O . ALA A 1 292 ? -9.176 -0.026 -15.366 1.00 98.38 292 ALA A O 1
ATOM 2353 N N . GLU A 1 293 ? -10.017 -1.600 -13.991 1.00 98.38 293 GLU A N 1
ATOM 2354 C CA . GLU A 1 293 ? -11.441 -1.259 -14.170 1.00 98.38 293 GLU A CA 1
ATOM 2355 C C . GLU A 1 293 ? -11.710 0.235 -13.925 1.00 98.38 293 GLU A C 1
ATOM 2357 O O . GLU A 1 293 ? -12.498 0.877 -14.618 1.00 98.38 293 GLU A O 1
ATOM 2362 N N . GLU A 1 294 ? -11.043 0.797 -12.917 1.00 98.56 294 GLU A N 1
ATOM 2363 C CA . GLU A 1 294 ? -11.199 2.182 -12.480 1.00 98.56 294 GLU A CA 1
ATOM 2364 C C . GLU A 1 294 ? -10.280 3.160 -13.208 1.00 98.56 294 GLU A C 1
ATOM 2366 O O . GLU A 1 294 ? -10.349 4.370 -12.972 1.00 98.56 294 GLU A O 1
ATOM 2371 N N . GLY A 1 295 ? -9.420 2.653 -14.088 1.00 98.19 295 GLY A N 1
ATOM 2372 C CA . GLY A 1 295 ? -8.502 3.455 -14.875 1.00 98.19 295 GLY A CA 1
ATOM 2373 C C . GLY A 1 295 ? -7.479 4.227 -14.048 1.00 98.19 295 GLY A C 1
ATOM 2374 O O . GLY A 1 295 ? -7.091 5.331 -14.426 1.00 98.19 295 GLY A O 1
ATOM 2375 N N . ILE A 1 296 ? -7.011 3.657 -12.931 1.00 98.50 296 ILE A N 1
ATOM 2376 C CA . ILE A 1 296 ? -5.993 4.272 -12.059 1.00 98.50 296 ILE A CA 1
ATOM 2377 C C . ILE A 1 296 ? -4.742 4.682 -12.858 1.00 98.50 296 ILE A C 1
ATOM 2379 O O . ILE A 1 296 ? -4.134 5.721 -12.588 1.00 98.50 296 ILE A O 1
ATOM 2383 N N . ILE A 1 297 ? -4.393 3.901 -13.885 1.00 98.44 297 ILE A N 1
ATOM 2384 C CA . ILE A 1 297 ? -3.331 4.228 -14.844 1.00 98.44 297 ILE A CA 1
ATOM 2385 C C . ILE A 1 297 ? -3.901 4.848 -16.118 1.00 98.44 297 ILE A C 1
ATOM 2387 O O . ILE A 1 297 ? -3.445 5.912 -16.535 1.00 98.44 297 ILE A O 1
ATOM 2391 N N . SER A 1 298 ? -4.898 4.204 -16.730 1.00 98.19 298 SER A N 1
ATOM 2392 C CA . SER A 1 298 ? -5.374 4.543 -18.077 1.00 98.19 298 SER A CA 1
ATOM 2393 C C . SER A 1 298 ? -5.895 5.978 -18.203 1.00 98.19 298 SER A C 1
ATOM 2395 O O . SER A 1 298 ? -5.6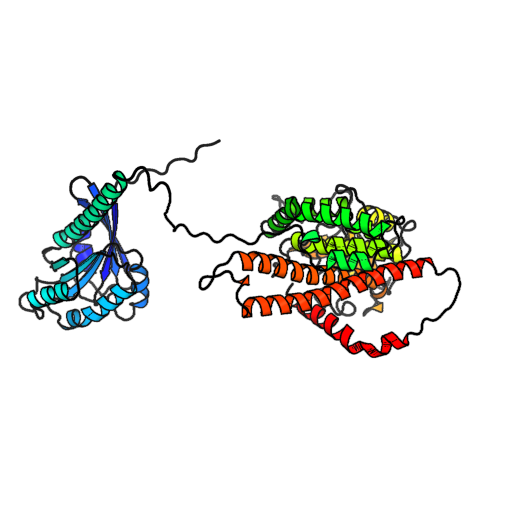28 6.620 -19.217 1.00 98.19 298 SER A O 1
ATOM 2397 N N . ILE A 1 299 ? -6.516 6.541 -17.155 1.00 98.38 299 ILE A N 1
ATOM 2398 C CA . ILE A 1 299 ? -6.973 7.943 -17.141 1.00 98.38 299 ILE A CA 1
ATOM 2399 C C . ILE A 1 299 ? -5.813 8.900 -17.458 1.00 98.38 299 ILE A C 1
ATOM 2401 O O . ILE A 1 299 ? -5.989 9.851 -18.211 1.00 98.38 299 ILE A O 1
ATOM 2405 N N . GLY A 1 300 ? -4.599 8.640 -16.958 1.00 97.31 300 GLY A N 1
ATOM 2406 C CA . GLY A 1 300 ? -3.426 9.489 -17.208 1.00 97.31 300 GLY A CA 1
ATOM 2407 C C . GLY A 1 300 ? -2.943 9.511 -18.666 1.00 97.31 300 GLY A C 1
ATOM 2408 O O . GLY A 1 300 ? -2.066 10.317 -19.008 1.00 97.31 300 GLY A O 1
ATOM 2409 N N . TYR A 1 301 ? -3.498 8.634 -19.507 1.00 96.31 301 TYR A N 1
ATOM 2410 C CA . TYR A 1 301 ? -3.085 8.371 -20.884 1.00 96.31 301 TYR A CA 1
ATOM 2411 C C . TYR A 1 301 ? -4.248 8.317 -21.886 1.00 96.31 301 TYR A C 1
ATOM 2413 O O . TYR A 1 301 ? -4.004 7.970 -23.036 1.00 96.31 301 TYR A O 1
ATOM 2421 N N . ASP A 1 302 ? -5.474 8.677 -21.494 1.00 95.19 302 ASP A N 1
ATOM 2422 C CA . ASP A 1 302 ? -6.604 8.795 -22.426 1.00 95.19 302 ASP A CA 1
ATOM 2423 C C . ASP A 1 302 ? -6.396 10.006 -23.341 1.00 95.19 302 ASP A C 1
ATOM 2425 O O . ASP A 1 302 ? -6.428 11.154 -22.888 1.00 95.19 302 ASP A O 1
ATOM 2429 N N . ASP A 1 303 ? -6.100 9.756 -24.614 1.00 91.25 303 ASP A N 1
ATOM 2430 C CA . ASP A 1 303 ? -5.763 10.792 -25.593 1.00 91.25 303 ASP A CA 1
ATOM 2431 C C . ASP A 1 303 ? -6.983 11.606 -26.062 1.00 91.25 303 ASP A C 1
ATOM 2433 O O . ASP A 1 303 ? -6.815 12.639 -26.707 1.00 91.25 303 ASP A O 1
ATOM 2437 N N . ASN A 1 304 ? -8.202 11.218 -25.666 1.00 94.25 304 ASN A N 1
ATOM 2438 C CA . ASN A 1 304 ? -9.423 11.989 -25.927 1.00 94.25 304 ASN A CA 1
ATOM 2439 C C . ASN A 1 304 ? -9.680 13.091 -24.886 1.00 94.25 304 ASN A C 1
ATOM 2441 O O . ASN A 1 304 ? -10.614 13.882 -25.038 1.00 94.25 304 ASN A O 1
ATOM 2445 N N . ILE A 1 305 ? -8.891 13.134 -23.809 1.00 94.94 305 ILE A N 1
ATOM 2446 C CA . ILE A 1 305 ? -9.045 14.086 -22.707 1.00 94.94 305 ILE A CA 1
ATOM 2447 C C . ILE A 1 305 ? -7.821 15.000 -22.661 1.00 94.94 305 ILE A C 1
ATOM 2449 O O . ILE A 1 305 ? -6.681 14.547 -22.778 1.00 94.94 305 ILE A O 1
ATOM 2453 N N . ASP A 1 306 ? -8.056 16.294 -22.431 1.00 95.19 306 ASP A N 1
ATOM 2454 C CA . ASP A 1 306 ? -6.988 17.274 -22.232 1.00 95.19 306 ASP A CA 1
ATOM 2455 C C . ASP A 1 306 ? -5.949 16.779 -21.190 1.00 95.19 306 ASP A C 1
ATOM 2457 O O . ASP A 1 306 ? -6.332 16.317 -20.105 1.00 95.19 306 ASP A O 1
ATOM 2461 N N . PRO A 1 307 ? -4.632 16.868 -21.475 1.00 95.62 307 PRO A N 1
ATOM 2462 C CA . PRO A 1 307 ? -3.601 16.327 -20.596 1.00 95.62 307 PRO A CA 1
ATOM 2463 C C . PRO A 1 307 ? -3.604 16.876 -19.164 1.00 95.62 307 PRO A C 1
ATOM 2465 O O . PRO A 1 307 ? -3.247 16.138 -18.241 1.00 95.62 307 PRO A O 1
ATOM 2468 N N . VAL A 1 308 ? -4.003 18.138 -18.960 1.00 96.31 308 VAL A N 1
ATOM 2469 C CA . VAL A 1 308 ? -4.149 18.726 -17.618 1.00 96.31 308 VAL A CA 1
ATOM 2470 C C . VAL A 1 308 ? -5.319 18.085 -16.899 1.00 96.31 308 VAL A C 1
ATOM 2472 O O . VAL A 1 308 ? -5.149 17.544 -15.805 1.00 96.31 308 VAL A O 1
ATOM 2475 N N . THR A 1 309 ? -6.478 18.063 -17.549 1.00 97.75 309 THR A N 1
ATOM 2476 C CA . THR A 1 309 ? -7.695 17.451 -17.014 1.00 97.75 309 THR A CA 1
ATOM 2477 C C . THR A 1 309 ? -7.470 15.992 -16.626 1.00 97.75 309 THR A C 1
ATOM 2479 O O . THR A 1 309 ? -7.807 15.588 -15.510 1.00 97.75 309 THR A O 1
ATOM 2482 N N . ARG A 1 310 ? -6.857 15.195 -17.509 1.00 97.38 310 ARG A N 1
ATOM 2483 C CA . ARG A 1 310 ? -6.668 13.759 -17.281 1.00 97.38 310 ARG A CA 1
ATOM 2484 C C . ARG A 1 310 ? -5.668 13.469 -16.157 1.00 97.38 310 ARG A C 1
ATOM 2486 O O . ARG A 1 310 ? -5.915 12.583 -15.346 1.00 97.38 310 ARG A O 1
ATOM 2493 N N . ARG A 1 311 ? -4.588 14.253 -16.014 1.00 97.81 311 ARG A N 1
ATOM 2494 C CA . ARG A 1 311 ? -3.637 14.087 -14.894 1.00 97.81 311 ARG A CA 1
ATOM 2495 C C . ARG A 1 311 ? -4.193 14.576 -13.561 1.00 97.81 311 ARG A C 1
ATOM 2497 O O . ARG A 1 311 ? -4.003 13.898 -12.555 1.00 97.81 311 ARG A O 1
ATOM 2504 N N . VAL A 1 312 ? -4.939 15.680 -13.542 1.00 98.50 312 VAL A N 1
ATOM 2505 C CA . VAL A 1 312 ? -5.649 16.142 -12.336 1.00 98.50 312 VAL A CA 1
ATOM 2506 C C . VAL A 1 312 ? -6.682 15.104 -11.882 1.00 98.50 312 VAL A C 1
ATOM 2508 O O . VAL A 1 312 ? -6.728 14.772 -10.697 1.00 98.50 312 VAL A O 1
ATOM 2511 N N . HIS A 1 313 ? -7.465 14.538 -12.809 1.00 98.75 313 HIS A N 1
ATOM 2512 C CA . HIS A 1 313 ? -8.418 13.459 -12.517 1.00 98.75 313 HIS A CA 1
ATOM 2513 C C . HIS A 1 313 ? -7.710 12.209 -11.986 1.00 98.75 313 HIS A C 1
ATOM 2515 O O . HIS A 1 313 ? -8.074 11.717 -10.917 1.00 98.75 313 HIS A O 1
ATOM 2521 N N . GLN A 1 314 ? -6.669 11.732 -12.673 1.00 98.75 314 GLN A N 1
ATOM 2522 C CA . GLN A 1 314 ? -5.906 10.551 -12.266 1.00 98.75 314 GLN A CA 1
ATOM 2523 C C . GLN A 1 314 ? -5.347 10.702 -10.841 1.00 98.75 314 GLN A C 1
ATOM 2525 O O . GLN A 1 314 ? -5.566 9.839 -9.991 1.00 98.75 314 GLN A O 1
ATOM 2530 N N . ILE A 1 315 ? -4.675 11.822 -10.551 1.00 98.75 315 ILE A N 1
ATOM 2531 C CA . ILE A 1 315 ? -4.075 12.081 -9.237 1.00 98.75 315 ILE A CA 1
ATOM 2532 C C . ILE A 1 315 ? -5.143 12.208 -8.145 1.00 98.75 315 ILE A C 1
ATOM 2534 O O . ILE A 1 315 ? -4.975 11.637 -7.068 1.00 98.75 315 ILE A O 1
ATOM 2538 N N . ALA A 1 316 ? -6.270 12.871 -8.421 1.00 98.88 316 ALA A N 1
ATOM 2539 C CA . ALA A 1 316 ? -7.397 12.928 -7.490 1.00 98.88 316 ALA A CA 1
ATOM 2540 C C . ALA A 1 316 ? -7.979 11.534 -7.192 1.00 98.88 316 ALA A C 1
ATOM 2542 O O . ALA A 1 316 ? -8.337 11.243 -6.050 1.00 98.88 316 ALA A O 1
ATOM 2543 N N . LYS A 1 317 ? -8.039 10.649 -8.192 1.00 98.88 317 LYS A N 1
ATOM 2544 C CA . LYS A 1 317 ? -8.531 9.277 -8.018 1.00 98.88 317 LYS A CA 1
ATOM 2545 C C . LYS A 1 317 ? -7.569 8.428 -7.188 1.00 98.88 317 LYS A C 1
ATOM 2547 O O . LYS A 1 317 ? -8.001 7.770 -6.242 1.00 98.88 317 LYS A O 1
ATOM 2552 N N . ILE A 1 318 ? -6.264 8.511 -7.464 1.00 98.88 318 ILE A N 1
ATOM 2553 C CA . ILE A 1 318 ? -5.223 7.843 -6.664 1.00 98.88 318 ILE A CA 1
ATOM 2554 C C . ILE A 1 318 ? -5.226 8.373 -5.223 1.00 98.88 318 ILE A C 1
ATOM 2556 O O . ILE A 1 318 ? -5.084 7.589 -4.288 1.00 98.88 318 ILE A O 1
ATOM 2560 N N . TYR A 1 319 ? -5.450 9.675 -5.022 1.00 98.88 319 TYR A N 1
ATOM 2561 C CA . TYR A 1 319 ? -5.555 10.293 -3.697 1.00 98.88 319 TYR A CA 1
ATOM 2562 C C . TYR A 1 319 ? -6.689 9.698 -2.855 1.00 98.88 319 TYR A C 1
ATOM 2564 O O . TYR A 1 319 ? -6.489 9.420 -1.675 1.00 98.88 319 TYR A O 1
ATOM 2572 N N . LEU A 1 320 ? -7.854 9.438 -3.455 1.00 98.81 320 LEU A N 1
ATOM 2573 C CA . LEU A 1 320 ? -8.948 8.748 -2.767 1.00 98.81 320 LEU A CA 1
ATOM 2574 C C . LEU A 1 320 ? -8.613 7.274 -2.493 1.00 98.81 320 LEU A C 1
ATOM 2576 O O . LEU A 1 320 ? -8.887 6.766 -1.406 1.00 98.81 320 LEU A O 1
ATOM 2580 N N . PHE A 1 321 ? -8.016 6.599 -3.477 1.00 98.81 321 PHE A N 1
ATOM 2581 C CA . PHE A 1 321 ? -7.734 5.164 -3.445 1.00 98.81 321 PHE A CA 1
ATOM 2582 C C . PHE A 1 321 ? -6.655 4.777 -2.429 1.00 98.81 321 PHE A C 1
ATOM 2584 O O . PHE A 1 321 ? -6.823 3.822 -1.670 1.00 98.81 321 PHE A O 1
ATOM 2591 N N . SER A 1 322 ? -5.543 5.516 -2.419 1.00 98.69 322 SER A N 1
ATOM 2592 C CA . SER A 1 322 ? -4.273 5.094 -1.821 1.00 98.69 322 SER A CA 1
ATOM 2593 C C . SER A 1 322 ? -4.375 4.595 -0.374 1.00 98.69 322 SER A C 1
ATOM 2595 O O . SER A 1 322 ? -3.826 3.530 -0.087 1.00 98.69 322 SER A O 1
ATOM 2597 N N . PRO A 1 323 ? -5.111 5.249 0.546 1.00 98.62 323 PRO A N 1
ATOM 2598 C CA . PRO A 1 323 ? -5.156 4.796 1.937 1.00 98.62 323 PRO A CA 1
ATOM 2599 C C . PRO A 1 323 ? -6.006 3.534 2.163 1.00 98.62 323 PRO A C 1
ATOM 2601 O O . PRO A 1 323 ? -5.989 2.976 3.257 1.00 98.62 323 PRO A O 1
ATOM 2604 N N . SER A 1 324 ? -6.776 3.092 1.165 1.00 98.75 324 SER A N 1
ATOM 2605 C CA . SER A 1 324 ? -7.548 1.838 1.191 1.00 98.75 324 SER A CA 1
ATOM 2606 C C . SER A 1 324 ? -6.986 0.777 0.243 1.00 98.75 324 SER A C 1
ATOM 2608 O O . SER A 1 324 ? -7.494 -0.336 0.210 1.00 98.75 324 SER A O 1
ATOM 2610 N N . ALA A 1 325 ? -5.924 1.086 -0.501 1.00 97.94 325 ALA A N 1
ATOM 2611 C CA . ALA A 1 325 ? -5.440 0.276 -1.614 1.00 97.94 325 ALA A CA 1
ATOM 2612 C C . ALA A 1 325 ? -4.659 -0.986 -1.213 1.00 97.94 325 ALA A C 1
ATOM 2614 O O . ALA A 1 325 ? -4.116 -1.654 -2.091 1.00 97.94 325 ALA A O 1
ATOM 2615 N N . GLY A 1 326 ? -4.489 -1.269 0.085 1.00 97.25 326 GLY A N 1
ATOM 2616 C CA . GLY A 1 326 ? -3.620 -2.358 0.544 1.00 97.25 326 GLY A CA 1
ATOM 2617 C C . GLY A 1 326 ? -2.223 -2.293 -0.084 1.00 97.25 326 GLY A C 1
ATOM 2618 O O . GLY A 1 326 ? -1.683 -3.323 -0.441 1.00 97.25 326 GLY A O 1
ATOM 2619 N N . LEU A 1 327 ? -1.680 -1.087 -0.296 1.00 98.06 327 LEU A N 1
ATOM 2620 C CA . LEU A 1 327 ? -0.400 -0.811 -0.971 1.00 98.06 327 LEU A CA 1
ATOM 2621 C C . LEU A 1 327 ? -0.277 -1.210 -2.455 1.00 98.06 327 LEU A C 1
ATOM 2623 O O . LEU A 1 327 ? 0.799 -1.036 -3.032 1.00 98.06 327 LEU A O 1
ATOM 2627 N N . THR A 1 328 ? -1.361 -1.604 -3.130 1.00 98.19 328 THR A N 1
ATOM 2628 C CA . THR A 1 328 ? -1.361 -1.782 -4.599 1.00 98.19 328 THR A CA 1
ATOM 2629 C C . THR A 1 328 ? -1.077 -0.482 -5.366 1.00 98.19 328 THR A C 1
ATOM 2631 O O . THR A 1 328 ? -0.705 -0.515 -6.537 1.00 98.19 328 THR A O 1
ATOM 2634 N N . THR A 1 329 ? -1.123 0.682 -4.711 1.00 97.94 329 THR A N 1
ATOM 2635 C CA . THR A 1 329 ? -0.639 1.943 -5.291 1.00 97.94 329 THR A CA 1
ATOM 2636 C C . THR A 1 329 ? 0.861 1.955 -5.585 1.00 97.94 329 THR A C 1
ATOM 2638 O O . THR A 1 329 ? 1.281 2.675 -6.485 1.00 97.94 329 THR A O 1
ATOM 2641 N N . CYS A 1 330 ? 1.676 1.142 -4.902 1.00 98.25 330 CYS A N 1
ATOM 2642 C CA . CYS A 1 330 ? 3.103 1.021 -5.213 1.00 98.25 330 CYS A CA 1
ATOM 2643 C C . CYS A 1 330 ? 3.350 0.426 -6.618 1.00 98.25 330 CYS A C 1
ATOM 2645 O O . CYS A 1 330 ? 4.017 1.089 -7.420 1.00 98.25 330 CYS A O 1
ATOM 2647 N N . PRO A 1 331 ? 2.790 -0.748 -6.985 1.00 98.31 331 PRO A N 1
ATOM 2648 C CA . PRO A 1 331 ? 2.867 -1.230 -8.361 1.00 98.31 331 PRO A CA 1
ATOM 2649 C C . PRO A 1 331 ? 2.196 -0.284 -9.356 1.00 98.31 331 PRO A C 1
ATOM 2651 O O . PRO A 1 331 ? 2.709 -0.135 -10.460 1.00 98.31 331 PRO A O 1
ATOM 2654 N N . MET A 1 332 ? 1.117 0.419 -8.991 1.00 98.75 332 MET A N 1
ATOM 2655 C CA . MET A 1 332 ? 0.512 1.424 -9.880 1.00 98.75 332 MET A CA 1
ATOM 2656 C C . MET A 1 332 ? 1.460 2.592 -10.186 1.00 98.75 332 MET A C 1
ATOM 2658 O O . MET A 1 332 ? 1.559 3.016 -11.334 1.00 98.75 332 MET A O 1
ATOM 2662 N N . ALA A 1 333 ? 2.217 3.072 -9.200 1.00 98.81 333 ALA A N 1
ATOM 2663 C CA . ALA A 1 333 ? 3.204 4.127 -9.404 1.00 98.81 333 ALA A CA 1
ATOM 2664 C C . ALA A 1 333 ? 4.289 3.705 -10.405 1.00 98.81 333 ALA A C 1
ATOM 2666 O O . ALA A 1 333 ? 4.612 4.449 -11.334 1.00 98.81 333 ALA A O 1
ATOM 2667 N N . MET A 1 334 ? 4.834 2.496 -10.230 1.00 98.62 334 MET A N 1
ATOM 2668 C CA . MET A 1 334 ? 5.841 1.937 -11.137 1.00 98.62 334 MET A CA 1
ATOM 2669 C C . MET A 1 334 ? 5.250 1.648 -12.525 1.00 98.62 334 MET A C 1
ATOM 2671 O O . MET A 1 334 ? 5.897 1.874 -13.539 1.00 98.62 334 MET A O 1
ATOM 2675 N N . THR A 1 335 ? 3.990 1.227 -12.592 1.00 98.88 335 THR A N 1
ATOM 2676 C CA . THR A 1 335 ? 3.257 1.002 -13.847 1.00 98.88 335 THR A CA 1
ATOM 2677 C C . THR A 1 335 ? 3.078 2.305 -14.632 1.00 98.88 335 THR A C 1
ATOM 2679 O O . THR A 1 335 ? 3.454 2.369 -15.801 1.00 98.88 335 THR A O 1
ATOM 2682 N N . ASP A 1 336 ? 2.608 3.381 -13.990 1.00 98.75 336 ASP A N 1
ATOM 2683 C CA . ASP A 1 336 ? 2.486 4.708 -14.613 1.00 98.75 336 ASP A CA 1
ATOM 2684 C C . ASP A 1 336 ? 3.854 5.215 -15.097 1.00 98.75 336 ASP A C 1
ATOM 2686 O O . ASP A 1 336 ? 4.012 5.659 -16.237 1.00 98.75 336 ASP A O 1
ATOM 2690 N N . GLY A 1 337 ? 4.884 5.093 -14.257 1.00 98.31 337 GLY A N 1
ATOM 2691 C CA . GLY A 1 337 ? 6.229 5.522 -14.618 1.00 98.31 337 GLY A CA 1
ATOM 2692 C C . GLY A 1 337 ? 6.857 4.688 -15.744 1.00 98.31 337 GLY A C 1
ATOM 2693 O O . GLY A 1 337 ? 7.596 5.249 -16.560 1.00 98.31 337 GLY A O 1
ATOM 2694 N N . ALA A 1 338 ? 6.532 3.397 -15.861 1.00 98.69 338 ALA A N 1
ATOM 2695 C CA . ALA A 1 338 ? 6.939 2.558 -16.987 1.00 98.69 338 ALA A CA 1
ATOM 2696 C C . ALA A 1 338 ? 6.272 3.024 -18.284 1.00 98.69 338 ALA A C 1
ATOM 2698 O O . ALA A 1 338 ? 6.981 3.296 -19.254 1.00 98.69 338 ALA A O 1
ATOM 2699 N N . VAL A 1 339 ? 4.950 3.242 -18.285 1.00 98.44 339 VAL A N 1
ATOM 2700 C CA . VAL A 1 339 ? 4.232 3.778 -19.456 1.00 98.44 339 VAL A CA 1
ATOM 2701 C C . VAL A 1 339 ? 4.832 5.119 -19.889 1.00 98.44 339 VAL A C 1
ATOM 2703 O O . VAL A 1 339 ? 5.146 5.302 -21.069 1.00 98.44 339 VAL A O 1
ATOM 2706 N N . LYS A 1 340 ? 5.076 6.046 -18.947 1.00 97.12 340 LYS A N 1
ATOM 2707 C CA . LYS A 1 340 ? 5.710 7.339 -19.260 1.00 97.12 340 LYS A CA 1
ATOM 2708 C C . LYS A 1 340 ? 7.102 7.162 -19.857 1.00 97.12 340 LYS A C 1
ATOM 2710 O O . LYS A 1 340 ? 7.443 7.889 -20.788 1.00 97.12 340 LYS A O 1
ATOM 2715 N N . THR A 1 341 ? 7.904 6.246 -19.320 1.00 97.94 341 THR A N 1
ATOM 2716 C CA . THR A 1 341 ? 9.288 6.018 -19.762 1.00 97.94 341 THR A CA 1
ATOM 2717 C C . THR A 1 341 ? 9.321 5.429 -21.169 1.00 97.94 341 THR A C 1
ATOM 2719 O O . THR A 1 341 ? 9.981 5.991 -22.040 1.00 97.94 341 THR A O 1
ATOM 2722 N N . LEU A 1 342 ? 8.546 4.372 -21.427 1.00 98.25 342 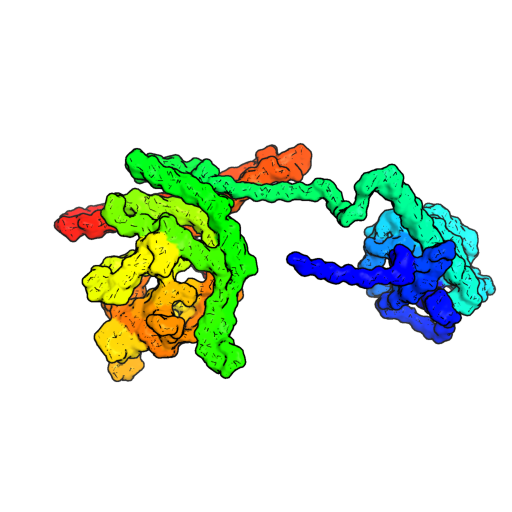LEU A N 1
ATOM 2723 C CA . LEU A 1 342 ? 8.479 3.711 -22.734 1.00 98.25 342 LEU A CA 1
ATOM 2724 C C . LEU A 1 342 ? 7.942 4.648 -23.828 1.00 98.25 342 LEU A C 1
ATOM 2726 O O . LEU A 1 342 ? 8.533 4.739 -24.906 1.00 98.25 342 LEU A O 1
ATOM 2730 N N . LYS A 1 343 ? 6.880 5.418 -23.538 1.00 96.00 343 LYS A N 1
ATOM 2731 C CA . LYS A 1 343 ? 6.366 6.442 -24.466 1.00 96.00 343 LYS A CA 1
ATOM 2732 C C . LYS A 1 343 ? 7.378 7.575 -24.691 1.00 96.00 343 LYS A C 1
ATOM 2734 O O . LYS A 1 343 ? 7.576 7.989 -25.828 1.00 96.00 343 LYS A O 1
ATOM 2739 N N . ALA A 1 344 ? 8.047 8.071 -23.645 1.00 94.56 344 ALA A N 1
ATOM 2740 C CA . ALA A 1 344 ? 9.007 9.177 -23.767 1.00 94.56 344 ALA A CA 1
ATOM 2741 C C . ALA A 1 344 ? 10.291 8.803 -24.523 1.00 94.56 344 ALA A C 1
ATOM 2743 O O . ALA A 1 344 ? 10.911 9.679 -25.118 1.00 94.56 344 ALA A O 1
ATOM 2744 N N . LEU A 1 345 ? 10.678 7.526 -24.510 1.00 95.88 345 LEU A N 1
ATOM 2745 C CA . LEU A 1 345 ? 11.769 6.999 -25.333 1.00 95.88 345 LEU A CA 1
ATOM 2746 C C . LEU A 1 345 ? 11.347 6.748 -26.793 1.00 95.88 345 LEU A C 1
ATOM 2748 O O . LEU A 1 345 ? 12.175 6.340 -27.601 1.00 95.88 345 LEU A O 1
ATOM 2752 N N . GLY A 1 346 ? 10.078 6.988 -27.147 1.00 96.31 346 GLY A N 1
ATOM 2753 C CA . GLY A 1 346 ? 9.569 6.813 -28.507 1.00 96.31 346 GLY A CA 1
ATOM 2754 C C . GLY A 1 346 ? 9.503 5.353 -28.959 1.00 96.31 346 GLY A C 1
ATOM 2755 O O . GLY A 1 346 ? 9.601 5.097 -30.156 1.00 96.31 346 GLY A O 1
ATOM 2756 N N . LEU A 1 347 ? 9.370 4.411 -28.016 1.00 96.38 347 LEU A N 1
ATOM 2757 C CA . LEU A 1 347 ? 9.407 2.964 -28.278 1.00 96.38 347 LEU A CA 1
ATOM 2758 C C . LEU A 1 347 ? 8.041 2.376 -28.652 1.00 96.38 347 LEU A C 1
ATOM 2760 O O . LEU A 1 347 ? 7.974 1.307 -29.254 1.00 96.38 347 LEU A O 1
ATOM 2764 N N . TYR A 1 348 ? 6.954 3.061 -28.292 1.00 96.44 348 TYR A N 1
ATOM 2765 C CA . TYR A 1 348 ? 5.597 2.626 -28.616 1.00 96.44 348 TYR A CA 1
ATOM 2766 C C . TYR A 1 348 ? 5.381 2.606 -30.136 1.00 96.44 348 TYR A C 1
ATOM 2768 O O . TYR A 1 348 ? 5.617 3.615 -30.802 1.00 96.44 348 TYR A O 1
ATOM 2776 N N . GLY A 1 349 ? 4.973 1.455 -30.674 1.00 96.69 349 GLY A N 1
ATOM 2777 C CA . GLY A 1 349 ? 4.841 1.201 -32.111 1.00 96.69 349 GLY A CA 1
ATOM 2778 C C . GLY A 1 349 ? 6.161 0.919 -32.841 1.00 96.69 349 GLY A C 1
ATOM 2779 O O . GLY A 1 349 ? 6.146 0.760 -34.057 1.00 96.69 349 GLY A O 1
ATOM 2780 N N . LYS A 1 350 ? 7.302 0.879 -32.132 1.00 96.69 350 LYS A N 1
ATOM 2781 C CA . LYS A 1 350 ? 8.638 0.629 -32.718 1.00 96.69 350 LYS A CA 1
ATOM 2782 C C . LYS A 1 350 ? 9.395 -0.543 -32.099 1.00 96.69 350 LYS A C 1
ATOM 2784 O O . LYS A 1 350 ? 10.300 -1.069 -32.732 1.00 96.69 350 LYS A O 1
ATOM 2789 N N . HIS A 1 351 ? 9.076 -0.906 -30.860 1.00 97.81 351 HIS A N 1
ATOM 2790 C CA . HIS A 1 351 ? 9.697 -2.017 -30.148 1.00 97.81 351 HIS A CA 1
ATOM 2791 C C . HIS A 1 351 ? 8.596 -2.922 -29.591 1.00 97.81 351 HIS A C 1
ATOM 2793 O O . HIS A 1 351 ? 7.767 -2.464 -28.799 1.00 97.81 351 HIS A O 1
ATOM 2799 N N . ASP A 1 352 ? 8.587 -4.192 -29.992 1.00 97.31 352 ASP A N 1
ATOM 2800 C CA . ASP A 1 352 ? 7.459 -5.113 -29.792 1.00 97.31 352 ASP A CA 1
ATOM 2801 C C . ASP A 1 352 ? 7.071 -5.251 -28.317 1.00 97.31 352 ASP A C 1
ATOM 2803 O O . ASP A 1 352 ? 5.959 -4.897 -27.924 1.00 97.31 352 ASP A O 1
ATOM 2807 N N . LEU A 1 353 ? 8.026 -5.636 -27.461 1.00 97.50 353 LEU A N 1
ATOM 2808 C CA . LEU A 1 353 ? 7.773 -5.803 -26.026 1.00 97.50 353 LEU A CA 1
ATOM 2809 C C . LEU A 1 353 ? 7.384 -4.484 -25.344 1.00 97.50 353 LEU A C 1
ATOM 2811 O O . LEU A 1 353 ? 6.624 -4.485 -24.380 1.00 97.50 353 LEU A O 1
ATOM 2815 N N . ALA A 1 354 ? 7.883 -3.345 -25.832 1.00 98.19 354 ALA A N 1
ATOM 2816 C CA . ALA A 1 354 ? 7.565 -2.046 -25.239 1.00 98.19 354 ALA A CA 1
ATOM 2817 C C . ALA A 1 354 ? 6.155 -1.597 -25.635 1.00 98.19 354 ALA A C 1
ATOM 2819 O O . ALA A 1 354 ? 5.448 -1.015 -24.816 1.00 98.19 354 ALA A O 1
ATOM 2820 N N . THR A 1 355 ? 5.747 -1.895 -26.869 1.00 98.44 355 THR A N 1
ATOM 2821 C CA . THR A 1 355 ? 4.402 -1.629 -27.386 1.00 98.44 355 THR A CA 1
ATOM 2822 C C . THR A 1 355 ? 3.379 -2.455 -26.624 1.00 98.44 355 THR A C 1
ATOM 2824 O O . THR A 1 355 ? 2.483 -1.888 -26.003 1.00 98.44 355 THR A O 1
ATOM 2827 N N . GLU A 1 356 ? 3.607 -3.766 -26.537 1.00 98.38 356 GLU A N 1
ATOM 2828 C CA . GLU A 1 356 ? 2.759 -4.671 -25.765 1.00 98.38 356 GLU A CA 1
ATOM 2829 C C . GLU A 1 356 ? 2.690 -4.263 -24.287 1.00 98.38 356 GLU A C 1
ATOM 2831 O O . GLU A 1 356 ? 1.607 -4.225 -23.704 1.00 98.38 356 GLU A O 1
ATOM 2836 N N . SER A 1 357 ? 3.830 -3.895 -23.687 1.00 98.38 357 SER A N 1
ATOM 2837 C CA . SER A 1 357 ? 3.866 -3.406 -22.306 1.00 98.38 357 SER A CA 1
ATOM 2838 C C . SER A 1 357 ? 3.002 -2.160 -22.139 1.00 98.38 357 SER A C 1
ATOM 2840 O O . SER A 1 357 ? 2.193 -2.113 -21.224 1.00 98.38 357 SER A O 1
ATOM 2842 N N . VAL A 1 358 ? 3.119 -1.152 -23.005 1.00 98.38 358 VAL A N 1
ATOM 2843 C CA . VAL A 1 358 ? 2.305 0.071 -22.893 1.00 98.38 358 VAL A CA 1
ATOM 2844 C C . VAL A 1 358 ? 0.809 -0.239 -22.999 1.00 98.38 358 VAL A C 1
ATOM 2846 O O . VAL A 1 358 ? 0.046 0.267 -22.175 1.00 98.38 358 VAL A O 1
ATOM 2849 N N . ASP A 1 359 ? 0.399 -1.089 -23.943 1.00 98.00 359 ASP A N 1
ATOM 2850 C CA . ASP A 1 359 ? -1.009 -1.463 -24.127 1.00 98.00 359 ASP A CA 1
ATOM 2851 C C . ASP A 1 359 ? -1.566 -2.217 -22.911 1.00 98.00 359 ASP A C 1
ATOM 2853 O O . ASP A 1 359 ? -2.676 -1.948 -22.447 1.00 98.00 359 ASP A O 1
ATOM 2857 N N . ARG A 1 360 ? -0.780 -3.144 -22.351 1.00 98.44 360 ARG A N 1
ATOM 2858 C CA . ARG A 1 360 ? -1.166 -3.953 -21.187 1.00 98.44 360 ARG A CA 1
ATOM 2859 C C . ARG A 1 360 ? -1.149 -3.152 -19.887 1.00 98.44 360 ARG A C 1
ATOM 2861 O O . ARG A 1 360 ? -2.076 -3.272 -19.093 1.00 98.44 360 ARG A O 1
ATOM 2868 N N . LEU A 1 361 ? -0.133 -2.319 -19.665 1.00 98.56 361 LEU A N 1
ATOM 2869 C CA . LEU A 1 361 ? 0.019 -1.496 -18.455 1.00 98.56 361 LEU A CA 1
ATOM 2870 C C . LEU A 1 361 ? -1.045 -0.387 -18.369 1.00 98.56 361 LEU A C 1
ATOM 2872 O O . LEU A 1 361 ? -1.410 0.033 -17.273 1.00 98.56 361 LEU A O 1
ATOM 2876 N N . ALA A 1 362 ? -1.542 0.100 -19.512 1.00 96.94 362 ALA A N 1
ATOM 2877 C CA . ALA A 1 362 ? -2.612 1.097 -19.586 1.00 96.94 362 ALA A CA 1
ATOM 2878 C C . ALA A 1 362 ? -4.002 0.486 -19.860 1.00 96.94 362 ALA A C 1
ATOM 2880 O O . ALA A 1 362 ? -4.954 1.228 -20.106 1.00 96.94 362 ALA A O 1
ATOM 2881 N N . SER A 1 363 ? -4.135 -0.844 -19.824 1.00 97.81 363 SER A N 1
ATOM 2882 C CA . SER A 1 363 ? -5.400 -1.529 -20.093 1.00 97.81 363 SER A CA 1
ATOM 2883 C C . SER A 1 363 ? -6.439 -1.271 -19.000 1.00 97.81 363 SER A C 1
ATOM 2885 O O . SER A 1 363 ? -6.112 -1.184 -17.816 1.00 97.81 363 SER A O 1
ATOM 2887 N N . THR A 1 364 ? -7.709 -1.196 -19.396 1.00 97.19 364 THR A N 1
ATOM 2888 C CA . THR A 1 364 ? -8.860 -1.165 -18.480 1.00 97.19 364 THR A CA 1
ATOM 2889 C C . THR A 1 364 ? -9.483 -2.544 -18.245 1.00 97.19 364 THR A C 1
ATOM 2891 O O . THR A 1 364 ? -10.390 -2.682 -17.428 1.00 97.19 364 THR A O 1
ATOM 2894 N N . ASP A 1 365 ? -9.001 -3.577 -18.942 1.00 96.81 365 ASP A N 1
ATOM 2895 C CA . ASP A 1 365 ? -9.432 -4.962 -18.754 1.00 96.81 365 ASP A CA 1
ATOM 2896 C C . ASP A 1 365 ? -8.620 -5.590 -17.613 1.00 96.81 365 ASP A C 1
ATOM 2898 O O . ASP A 1 365 ? -7.456 -5.956 -17.795 1.00 96.81 365 ASP A O 1
ATOM 2902 N N . GLY A 1 366 ? -9.235 -5.724 -16.433 1.00 89.69 366 GLY A N 1
ATOM 2903 C CA . GLY A 1 366 ? -8.577 -6.230 -15.222 1.00 89.69 366 GLY A CA 1
ATOM 2904 C C . GLY A 1 366 ? -7.934 -7.610 -15.364 1.00 89.69 366 GLY A C 1
ATOM 2905 O O . GLY A 1 366 ? -6.963 -7.888 -14.669 1.00 89.69 366 GLY A O 1
ATOM 2906 N N . LYS A 1 367 ? -8.393 -8.444 -16.307 1.00 90.94 367 LYS A N 1
ATOM 2907 C CA . LYS A 1 367 ? -7.807 -9.772 -16.563 1.00 90.94 367 LYS A CA 1
ATOM 2908 C C . LYS A 1 367 ? -6.591 -9.729 -17.484 1.00 90.94 367 LYS A C 1
ATOM 2910 O O . LYS A 1 367 ? -5.851 -10.705 -17.575 1.00 90.94 367 LYS A O 1
ATOM 2915 N N . LYS A 1 368 ? -6.416 -8.635 -18.225 1.00 92.44 368 LYS A N 1
ATOM 2916 C CA . LYS A 1 368 ? -5.328 -8.451 -19.195 1.00 92.44 368 LYS A CA 1
ATOM 2917 C C . LYS A 1 368 ? -4.303 -7.424 -18.750 1.00 92.44 368 LYS A C 1
ATOM 2919 O O . LYS A 1 368 ? -3.228 -7.401 -19.349 1.00 92.44 368 LYS A O 1
ATOM 2924 N N . ALA A 1 369 ? -4.657 -6.577 -17.789 1.00 97.88 369 ALA A N 1
ATOM 2925 C CA . ALA A 1 369 ? -3.825 -5.491 -17.320 1.00 97.88 369 ALA A CA 1
ATOM 2926 C C . ALA A 1 369 ? -2.550 -6.017 -16.662 1.00 97.88 369 ALA A C 1
ATOM 2928 O O . ALA A 1 369 ? -2.588 -6.916 -15.822 1.00 97.88 369 ALA A O 1
ATOM 2929 N N . TRP A 1 370 ? -1.426 -5.423 -17.044 1.00 98.56 370 TRP A N 1
ATOM 2930 C CA . TRP A 1 370 ? -0.137 -5.708 -16.432 1.00 98.56 370 TRP A CA 1
ATOM 2931 C C . TRP A 1 370 ? 0.236 -4.671 -15.391 1.00 98.56 370 TRP A C 1
ATOM 2933 O O . TRP A 1 370 ? -0.288 -3.557 -15.348 1.00 98.56 370 TRP A O 1
ATOM 2943 N N . THR A 1 371 ? 1.229 -5.034 -14.594 1.00 98.75 371 THR A N 1
ATOM 2944 C CA . THR A 1 371 ? 1.948 -4.129 -13.704 1.00 98.75 371 THR A CA 1
ATOM 2945 C C . THR A 1 371 ? 3.446 -4.176 -13.976 1.00 98.75 371 THR A C 1
ATOM 2947 O O . THR A 1 371 ? 3.960 -5.167 -14.495 1.00 98.75 371 THR A O 1
ATOM 2950 N N . SER A 1 372 ? 4.152 -3.091 -13.643 1.00 98.75 372 SER A N 1
ATOM 2951 C CA . SER A 1 372 ? 5.610 -3.002 -13.780 1.00 98.75 372 SER A CA 1
ATOM 2952 C C . SER A 1 372 ? 6.302 -2.939 -12.423 1.00 98.75 372 SER A C 1
ATOM 2954 O O . SER A 1 372 ? 5.875 -2.199 -11.539 1.00 98.75 372 SER A O 1
ATOM 2956 N N . GLY A 1 373 ? 7.434 -3.629 -12.301 1.00 97.38 373 GLY A N 1
ATOM 2957 C CA . GLY A 1 373 ? 8.444 -3.392 -11.274 1.00 97.38 373 GLY A CA 1
ATOM 2958 C C . GLY A 1 373 ? 9.472 -2.332 -11.692 1.00 97.38 373 GLY A C 1
ATOM 2959 O O . GLY A 1 373 ? 9.578 -1.954 -12.864 1.00 97.38 373 GLY A O 1
ATOM 2960 N N . GLN A 1 374 ? 10.262 -1.875 -10.721 1.00 97.38 374 GLN A N 1
ATOM 2961 C CA . GLN A 1 374 ? 11.406 -0.983 -10.917 1.00 97.38 374 GLN A CA 1
ATOM 2962 C C . GLN A 1 374 ? 12.573 -1.464 -10.042 1.00 97.38 374 GLN A C 1
ATOM 2964 O O . GLN A 1 374 ? 12.559 -1.287 -8.824 1.00 97.38 374 GLN A O 1
ATOM 2969 N N . TRP A 1 375 ? 13.595 -2.074 -10.644 1.00 97.94 375 TRP A N 1
ATOM 2970 C CA . TRP A 1 375 ? 14.678 -2.739 -9.909 1.00 97.94 375 TRP A CA 1
ATOM 2971 C C . TRP A 1 375 ? 15.984 -1.960 -10.031 1.00 97.94 375 TRP A C 1
ATOM 2973 O O . TRP A 1 375 ? 16.822 -2.240 -10.889 1.00 97.94 375 TRP A O 1
ATOM 2983 N N . MET A 1 376 ? 16.147 -0.945 -9.186 1.00 96.00 376 MET A N 1
ATOM 2984 C CA . MET A 1 376 ? 17.336 -0.081 -9.191 1.00 96.00 376 MET A CA 1
ATOM 2985 C C . MET A 1 376 ? 18.284 -0.360 -8.027 1.00 96.00 376 MET A C 1
ATOM 2987 O O . MET A 1 376 ? 19.496 -0.308 -8.204 1.00 96.00 376 MET A O 1
ATOM 2991 N N . THR A 1 377 ? 17.735 -0.642 -6.847 1.00 97.06 377 THR A N 1
ATOM 2992 C CA . THR A 1 377 ? 18.506 -0.755 -5.608 1.00 97.06 377 THR A CA 1
ATOM 2993 C C . THR A 1 377 ? 19.263 -2.073 -5.537 1.00 97.06 377 THR A C 1
ATOM 2995 O O . THR A 1 377 ? 18.675 -3.155 -5.616 1.00 97.06 377 THR A O 1
ATOM 2998 N N . GLU A 1 378 ? 20.562 -1.975 -5.285 1.00 98.06 378 GLU A N 1
ATOM 2999 C CA . GLU A 1 378 ? 21.449 -3.106 -5.019 1.00 98.06 378 GLU A CA 1
ATOM 3000 C C . GLU A 1 378 ? 22.130 -2.944 -3.655 1.00 98.06 378 GLU A C 1
ATOM 3002 O O . GLU A 1 378 ? 21.996 -1.906 -3.004 1.00 98.06 378 GLU A O 1
ATOM 3007 N N . LYS A 1 379 ? 22.848 -3.978 -3.193 1.00 94.88 379 LYS A N 1
ATOM 3008 C CA . LYS A 1 379 ? 23.428 -4.019 -1.836 1.00 94.88 379 LYS A CA 1
ATOM 3009 C C . LYS A 1 379 ? 24.343 -2.828 -1.549 1.00 94.88 379 LYS A C 1
ATOM 3011 O O . LYS A 1 379 ? 24.308 -2.287 -0.450 1.00 94.88 379 LYS A O 1
ATOM 3016 N N . LYS A 1 380 ? 25.148 -2.422 -2.538 1.00 93.50 380 LYS A N 1
ATOM 3017 C CA . LYS A 1 380 ? 26.100 -1.309 -2.415 1.00 93.50 380 LYS A CA 1
ATOM 3018 C C . LYS A 1 380 ? 25.412 0.063 -2.373 1.00 93.50 380 LYS A C 1
ATOM 3020 O O . LYS A 1 380 ? 26.000 1.002 -1.850 1.00 93.50 380 LYS A O 1
ATOM 3025 N N . GLY A 1 381 ? 24.187 0.202 -2.891 1.00 89.19 381 GLY A N 1
ATOM 3026 C CA . GLY A 1 381 ? 23.468 1.472 -2.824 1.00 89.19 381 GLY A CA 1
ATOM 3027 C C . GLY A 1 381 ? 22.192 1.542 -3.661 1.00 89.19 381 GLY A C 1
ATOM 3028 O O . GLY A 1 381 ? 22.142 1.080 -4.798 1.00 89.19 381 GLY A O 1
ATOM 3029 N N . GLY A 1 382 ? 21.163 2.181 -3.095 1.00 89.31 382 GLY A N 1
ATOM 3030 C CA . GLY A 1 382 ? 19.977 2.649 -3.828 1.00 89.31 382 GLY A CA 1
ATOM 3031 C C . GLY A 1 382 ? 20.049 4.135 -4.190 1.00 89.31 382 GLY A C 1
ATOM 3032 O O . GLY A 1 382 ? 19.610 4.531 -5.265 1.00 89.31 382 GLY A O 1
ATOM 3033 N N . SER A 1 383 ? 20.646 4.957 -3.319 1.00 90.12 383 SER A N 1
ATOM 3034 C CA . SER A 1 383 ? 20.812 6.397 -3.554 1.00 90.12 383 SER A CA 1
ATOM 3035 C C . SER A 1 383 ? 21.853 6.702 -4.624 1.00 90.12 383 SER A C 1
ATOM 3037 O O . SER A 1 383 ? 21.604 7.503 -5.521 1.00 90.12 383 SER A O 1
ATOM 3039 N N . ASP A 1 384 ? 23.007 6.039 -4.538 1.00 92.38 384 ASP A N 1
ATOM 3040 C CA . ASP A 1 384 ? 24.041 6.071 -5.566 1.00 92.38 384 ASP A CA 1
ATOM 3041 C C . ASP A 1 384 ? 23.990 4.776 -6.377 1.00 92.38 384 ASP A C 1
ATOM 3043 O O . ASP A 1 384 ? 24.712 3.818 -6.111 1.00 92.38 384 ASP A O 1
ATOM 3047 N N . VAL A 1 385 ? 23.121 4.741 -7.387 1.00 91.88 385 VAL A N 1
ATOM 3048 C CA . VAL A 1 385 ? 23.085 3.619 -8.339 1.00 91.88 385 VAL A CA 1
ATOM 3049 C C . VAL A 1 385 ? 24.329 3.574 -9.226 1.00 91.88 385 VAL A C 1
ATOM 3051 O O . VAL A 1 385 ? 24.672 2.514 -9.740 1.00 91.88 385 VAL A O 1
ATOM 3054 N N . GLY A 1 386 ? 25.024 4.704 -9.402 1.00 91.00 386 GLY A N 1
ATOM 3055 C CA . GLY A 1 386 ? 26.217 4.803 -10.237 1.00 91.00 386 GLY A CA 1
ATOM 3056 C C . GLY A 1 386 ? 27.385 4.008 -9.664 1.00 91.00 386 GLY A C 1
ATOM 3057 O O . GLY A 1 386 ? 28.034 3.277 -10.413 1.00 91.00 386 GLY A O 1
ATOM 3058 N N . GLY A 1 387 ? 27.630 4.128 -8.358 1.00 88.56 387 GLY A N 1
ATOM 3059 C CA . GLY A 1 387 ? 28.578 3.292 -7.617 1.00 88.56 387 GLY A CA 1
ATOM 3060 C C . GLY A 1 387 ? 27.984 1.966 -7.130 1.00 88.56 387 GLY A C 1
ATOM 3061 O O . GLY A 1 387 ? 28.708 0.981 -6.998 1.00 88.56 387 GLY A O 1
ATOM 3062 N N . GLY A 1 388 ? 26.671 1.927 -6.888 1.00 92.00 388 GLY A N 1
ATOM 3063 C CA . GLY A 1 388 ? 25.995 0.801 -6.246 1.00 92.00 388 GLY A CA 1
ATOM 3064 C C . GLY A 1 388 ? 25.614 -0.366 -7.160 1.00 92.00 388 GLY A C 1
ATOM 3065 O O . GLY A 1 388 ? 25.543 -1.495 -6.684 1.00 92.00 388 GLY A O 1
ATOM 3066 N N . CYS A 1 389 ? 25.360 -0.118 -8.448 1.00 96.38 389 CYS A N 1
ATOM 3067 C CA . CYS A 1 389 ? 24.914 -1.160 -9.374 1.00 96.38 389 CYS A CA 1
ATOM 3068 C C . CYS A 1 389 ? 26.074 -2.065 -9.820 1.00 96.38 389 CYS A C 1
ATOM 3070 O O . CYS A 1 389 ? 27.078 -1.581 -10.353 1.00 96.38 389 CYS A O 1
ATOM 3072 N N . ASP A 1 390 ? 25.884 -3.368 -9.634 1.00 97.50 390 ASP A N 1
ATOM 3073 C CA . ASP A 1 390 ? 26.809 -4.474 -9.898 1.00 97.50 390 ASP A CA 1
ATOM 3074 C C . ASP A 1 390 ? 26.106 -5.601 -10.683 1.00 97.50 390 ASP A C 1
ATOM 3076 O O . ASP A 1 390 ? 26.431 -6.780 -10.562 1.00 97.50 390 ASP A O 1
ATOM 3080 N N . THR A 1 391 ? 25.090 -5.232 -11.469 1.00 98.62 391 THR A N 1
ATOM 3081 C CA . THR A 1 391 ? 24.440 -6.114 -12.444 1.00 98.62 391 THR A CA 1
ATOM 3082 C C . THR A 1 391 ? 25.066 -5.901 -13.816 1.00 98.62 391 THR A C 1
ATOM 3084 O O . THR A 1 391 ? 25.212 -4.758 -14.261 1.00 98.62 391 THR A O 1
ATOM 3087 N N . TYR A 1 392 ? 25.378 -6.991 -14.505 1.00 98.56 392 TYR A N 1
ATOM 3088 C CA . TYR A 1 392 ? 26.052 -7.016 -15.799 1.00 98.56 392 TYR A CA 1
ATOM 3089 C C . TYR A 1 392 ? 25.121 -7.540 -16.889 1.00 98.56 392 TYR A C 1
ATOM 3091 O O . TYR A 1 392 ? 24.237 -8.349 -16.614 1.00 98.56 392 TYR A O 1
ATOM 3099 N N . ALA A 1 393 ? 25.301 -7.043 -18.109 1.00 98.69 393 ALA A N 1
ATOM 3100 C CA . ALA A 1 393 ? 24.499 -7.368 -19.277 1.00 98.69 393 ALA A CA 1
ATOM 3101 C C . ALA A 1 393 ? 25.402 -7.875 -20.407 1.00 98.69 393 ALA A C 1
ATOM 3103 O O . ALA A 1 393 ? 26.161 -7.101 -20.994 1.00 98.69 393 ALA A O 1
ATOM 3104 N N . GLU A 1 394 ? 25.291 -9.159 -20.730 1.00 98.12 394 GLU A N 1
ATOM 3105 C CA . GLU A 1 394 ? 26.012 -9.810 -21.828 1.00 98.12 394 GLU A CA 1
ATOM 3106 C C . GLU A 1 394 ? 25.131 -9.849 -23.078 1.00 98.12 394 GLU A C 1
ATOM 3108 O O . GLU A 1 394 ? 23.960 -10.222 -22.999 1.00 98.12 394 GLU A O 1
ATOM 3113 N N . CYS A 1 395 ? 25.659 -9.427 -24.227 1.00 97.44 395 CYS A N 1
ATOM 3114 C CA . CYS A 1 395 ? 24.881 -9.361 -25.465 1.00 97.44 395 CYS A CA 1
ATOM 3115 C C . CYS A 1 395 ? 24.522 -10.768 -25.965 1.00 97.44 395 CYS A C 1
ATOM 3117 O O . CYS A 1 395 ? 25.393 -11.633 -26.046 1.00 97.44 395 CYS A O 1
ATOM 3119 N N . ILE A 1 396 ? 23.253 -10.977 -26.323 1.00 97.06 396 ILE A N 1
ATOM 3120 C CA . ILE A 1 396 ? 22.779 -12.187 -27.006 1.00 97.06 396 ILE A CA 1
ATOM 3121 C C . ILE A 1 396 ? 22.687 -11.892 -28.505 1.00 97.06 396 ILE A C 1
ATOM 3123 O O . ILE A 1 396 ? 23.397 -12.492 -29.306 1.00 97.06 396 ILE A O 1
ATOM 3127 N N . GLU A 1 397 ? 21.820 -10.947 -28.875 1.00 96.25 397 GLU A N 1
ATOM 3128 C CA . GLU A 1 397 ? 21.585 -10.525 -30.256 1.00 96.25 397 GLU A CA 1
ATOM 3129 C C . GLU A 1 397 ? 20.871 -9.169 -30.266 1.00 96.25 397 GLU A C 1
ATOM 3131 O O . GLU A 1 397 ? 19.891 -8.979 -29.547 1.00 96.25 397 GLU A O 1
ATOM 3136 N N . GLY A 1 398 ? 21.325 -8.237 -31.109 1.00 95.00 398 GLY A N 1
ATOM 3137 C CA . GLY A 1 398 ? 20.678 -6.935 -31.273 1.00 95.00 398 GLY A CA 1
ATOM 3138 C C . GLY A 1 398 ? 20.590 -6.158 -29.958 1.00 95.00 398 GLY A C 1
ATOM 3139 O O . GLY A 1 398 ? 21.606 -5.793 -29.372 1.00 95.00 398 GLY A O 1
ATOM 3140 N N . ASP A 1 399 ? 19.366 -5.894 -29.508 1.00 95.94 399 ASP A N 1
ATOM 3141 C CA . ASP A 1 399 ? 19.058 -5.221 -28.247 1.00 95.94 399 ASP A CA 1
ATOM 3142 C C . ASP A 1 399 ? 18.821 -6.191 -27.076 1.00 95.94 399 ASP A C 1
ATOM 3144 O O . ASP A 1 399 ? 18.552 -5.733 -25.966 1.00 95.94 399 ASP A O 1
ATOM 3148 N N . LYS A 1 400 ? 18.916 -7.511 -27.285 1.00 98.06 40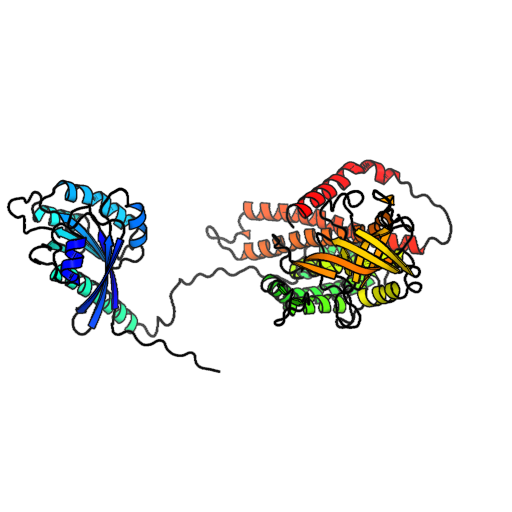0 LYS A N 1
ATOM 3149 C CA . LYS A 1 400 ? 18.693 -8.537 -26.257 1.00 98.06 400 LYS A CA 1
ATOM 3150 C C . LYS A 1 400 ? 19.976 -8.887 -25.517 1.00 98.06 400 LYS A C 1
ATOM 3152 O O . LYS A 1 400 ? 21.002 -9.202 -26.119 1.00 98.06 400 LYS A O 1
ATOM 3157 N N . TYR A 1 401 ? 19.875 -8.916 -24.195 1.00 98.62 401 TYR A N 1
ATOM 3158 C CA . TYR A 1 401 ? 20.969 -9.182 -23.272 1.00 98.62 401 TYR A CA 1
ATOM 3159 C C . TYR A 1 401 ? 20.569 -10.198 -22.209 1.00 98.62 401 TYR A C 1
ATOM 3161 O O . TYR A 1 401 ? 19.396 -10.337 -21.857 1.00 98.62 401 TYR A O 1
ATOM 3169 N N . ARG A 1 402 ? 21.580 -10.862 -21.659 1.00 98.56 402 ARG A N 1
ATOM 3170 C CA . ARG A 1 402 ? 21.498 -11.689 -20.464 1.00 98.56 402 ARG A CA 1
ATOM 3171 C C . ARG A 1 402 ? 21.956 -10.880 -19.256 1.00 98.56 402 ARG A C 1
ATOM 3173 O O . ARG A 1 402 ? 23.083 -10.392 -19.245 1.00 98.56 402 ARG A O 1
ATOM 3180 N N . LEU A 1 403 ? 21.089 -10.727 -18.260 1.00 98.81 403 LEU A N 1
ATOM 3181 C CA . LEU A 1 403 ? 21.382 -9.988 -17.037 1.00 98.81 403 LEU A CA 1
ATOM 3182 C C . LEU A 1 403 ? 21.825 -10.931 -15.918 1.00 98.81 403 LEU A C 1
ATOM 3184 O O . LEU A 1 403 ? 21.103 -11.866 -15.572 1.00 98.81 403 LEU A O 1
ATOM 3188 N N . ASN A 1 404 ? 22.968 -10.614 -15.314 1.00 98.69 404 ASN A N 1
ATOM 3189 C CA . ASN A 1 404 ? 23.547 -11.334 -14.183 1.00 98.69 404 ASN A CA 1
ATOM 3190 C C . ASN A 1 404 ? 23.822 -10.344 -13.043 1.00 98.69 404 ASN A C 1
ATOM 3192 O O . ASN A 1 404 ? 24.578 -9.388 -13.222 1.00 98.69 404 ASN A O 1
ATOM 3196 N N . GLY A 1 405 ? 23.194 -10.516 -11.880 1.00 98.38 405 GLY A N 1
ATOM 3197 C CA . GLY A 1 405 ? 23.357 -9.588 -10.756 1.00 98.38 405 GLY A CA 1
ATOM 3198 C C . GLY A 1 405 ? 22.351 -9.777 -9.625 1.00 98.38 405 GLY A C 1
ATOM 3199 O O . GLY A 1 405 ? 21.492 -10.649 -9.673 1.00 98.38 405 GLY A O 1
ATOM 3200 N N . TYR A 1 406 ? 22.440 -8.945 -8.585 1.00 98.62 406 TYR A N 1
ATOM 3201 C CA . TYR A 1 406 ? 21.609 -9.082 -7.383 1.00 98.62 406 TYR A CA 1
ATOM 3202 C C . TYR A 1 406 ? 20.801 -7.815 -7.101 1.00 98.62 406 TYR A C 1
ATOM 3204 O O . TYR A 1 406 ? 21.338 -6.803 -6.646 1.00 98.62 406 TYR A O 1
ATOM 3212 N N . LYS A 1 407 ? 19.479 -7.882 -7.277 1.00 98.56 407 LYS A N 1
ATOM 3213 C CA . LYS A 1 407 ? 18.563 -6.781 -6.955 1.00 98.56 407 LYS A CA 1
ATOM 3214 C C . LYS A 1 407 ? 18.119 -6.886 -5.501 1.00 98.56 407 LYS A C 1
ATOM 3216 O O . LYS A 1 407 ? 17.485 -7.850 -5.080 1.00 98.56 407 LYS A O 1
ATOM 3221 N N . TRP A 1 408 ? 18.510 -5.892 -4.708 1.00 98.06 408 TRP A N 1
ATOM 3222 C CA . TRP A 1 408 ? 18.430 -5.939 -3.245 1.00 98.06 408 TRP A CA 1
ATOM 3223 C C . TRP A 1 408 ? 17.054 -5.559 -2.695 1.00 98.06 408 TRP A C 1
ATOM 3225 O O . TRP A 1 408 ? 16.658 -6.058 -1.641 1.00 98.06 408 TRP A O 1
ATOM 3235 N N . PHE A 1 409 ? 16.335 -4.686 -3.400 1.00 96.75 409 PHE A N 1
ATOM 3236 C CA . PHE A 1 409 ? 14.943 -4.344 -3.114 1.00 96.75 409 PHE A CA 1
ATOM 3237 C C . PHE A 1 409 ? 14.156 -4.296 -4.419 1.00 96.75 409 PHE A C 1
ATOM 3239 O O . PHE A 1 409 ? 14.273 -3.344 -5.192 1.00 96.75 409 PHE A O 1
ATOM 3246 N N . SER A 1 410 ? 13.334 -5.318 -4.625 1.00 96.56 410 SER A N 1
ATOM 3247 C CA . SER A 1 410 ? 12.456 -5.455 -5.780 1.00 96.56 410 SER A CA 1
ATOM 3248 C C . SER A 1 410 ? 11.022 -5.541 -5.278 1.00 96.56 410 SER A C 1
ATOM 3250 O O . SER A 1 410 ? 10.604 -6.567 -4.749 1.00 96.56 410 SER A O 1
ATOM 3252 N N . SER A 1 411 ? 10.283 -4.439 -5.368 1.00 87.56 411 SER A N 1
ATOM 3253 C CA . SER A 1 411 ? 8.863 -4.399 -5.002 1.00 87.56 411 SER A CA 1
ATOM 3254 C C . SER A 1 411 ? 7.982 -4.893 -6.145 1.00 87.56 411 SER A C 1
ATOM 3256 O O . SER A 1 411 ? 8.338 -4.713 -7.309 1.00 87.56 411 SER A O 1
ATOM 3258 N N . ALA A 1 412 ? 6.822 -5.452 -5.788 1.00 88.50 412 ALA A N 1
ATOM 3259 C CA . ALA A 1 412 ? 5.840 -6.007 -6.719 1.00 88.50 412 ALA A CA 1
ATOM 3260 C C . ALA A 1 412 ? 6.453 -7.082 -7.626 1.00 88.50 412 ALA A C 1
ATOM 3262 O O . ALA A 1 412 ? 6.427 -6.985 -8.848 1.00 88.50 412 ALA A O 1
ATOM 3263 N N . VAL A 1 413 ? 7.054 -8.110 -7.023 1.00 93.19 413 VAL A N 1
ATOM 3264 C CA . VAL A 1 413 ? 7.599 -9.256 -7.779 1.00 93.19 413 VAL A CA 1
ATOM 3265 C C . VAL A 1 413 ? 6.517 -10.154 -8.394 1.00 93.19 413 VAL A C 1
ATOM 3267 O O . VAL A 1 413 ? 6.833 -11.070 -9.143 1.00 93.19 413 VAL A O 1
ATOM 3270 N N . ASP A 1 414 ? 5.247 -9.855 -8.114 1.00 97.19 414 ASP A N 1
ATOM 3271 C CA . ASP A 1 414 ? 4.058 -10.347 -8.812 1.00 97.19 414 ASP A CA 1
ATOM 3272 C C . ASP A 1 414 ? 3.731 -9.556 -10.099 1.00 97.19 414 ASP A C 1
ATOM 3274 O O . ASP A 1 414 ? 2.685 -9.787 -10.707 1.00 97.19 414 ASP A O 1
ATOM 3278 N N . ALA A 1 415 ? 4.560 -8.578 -10.476 1.00 98.19 415 ALA A N 1
ATOM 3279 C CA . ALA A 1 415 ? 4.421 -7.831 -11.720 1.00 98.19 415 ALA A CA 1
ATOM 3280 C C . ALA A 1 415 ? 4.761 -8.684 -12.955 1.00 98.19 415 ALA A C 1
ATOM 3282 O O . ALA A 1 415 ? 5.342 -9.766 -12.865 1.00 98.19 415 ALA A O 1
ATOM 3283 N N . ASP A 1 416 ? 4.424 -8.158 -14.127 1.00 98.50 416 ASP A N 1
ATOM 3284 C CA . ASP A 1 416 ? 4.575 -8.854 -15.406 1.00 98.50 416 ASP A CA 1
ATOM 3285 C C . ASP A 1 416 ? 5.886 -8.468 -16.097 1.00 98.50 416 ASP A C 1
ATOM 3287 O O . ASP A 1 416 ? 6.566 -9.299 -16.707 1.00 98.50 416 ASP A O 1
ATOM 3291 N N . VAL A 1 417 ? 6.268 -7.196 -15.961 1.00 98.75 417 VAL A N 1
ATOM 3292 C CA . VAL A 1 417 ? 7.491 -6.618 -16.525 1.00 98.75 417 VAL A CA 1
ATOM 3293 C C . VAL A 1 417 ? 8.255 -5.817 -15.477 1.00 98.75 417 VAL A C 1
ATOM 3295 O O . VAL A 1 417 ? 7.706 -5.424 -14.449 1.00 98.75 417 VAL A O 1
ATOM 3298 N N . ALA A 1 418 ? 9.529 -5.540 -15.731 1.00 98.69 418 ALA A N 1
ATOM 3299 C CA . ALA A 1 418 ? 10.323 -4.643 -14.903 1.00 98.69 418 ALA A CA 1
ATOM 3300 C C . ALA A 1 418 ? 11.252 -3.769 -15.743 1.00 98.69 418 ALA A C 1
ATOM 3302 O O . ALA A 1 418 ? 11.756 -4.186 -16.787 1.00 98.69 418 ALA A O 1
ATOM 3303 N N . LEU A 1 419 ? 11.511 -2.561 -15.239 1.00 98.75 419 LEU A N 1
ATOM 3304 C CA . LEU A 1 419 ? 12.615 -1.721 -15.692 1.00 98.75 419 LEU A CA 1
ATOM 3305 C C . LEU A 1 419 ? 13.787 -1.821 -14.713 1.00 98.75 419 LEU A C 1
ATOM 3307 O O . LEU A 1 419 ? 13.609 -1.660 -13.502 1.00 98.75 419 LEU A O 1
ATOM 3311 N N . THR A 1 420 ? 14.994 -2.058 -15.224 1.00 98.62 420 THR A N 1
ATOM 3312 C CA . THR A 1 420 ? 16.201 -2.205 -14.398 1.00 98.62 420 THR A CA 1
ATOM 3313 C C . THR A 1 420 ? 17.439 -1.593 -15.047 1.00 98.62 420 THR A C 1
ATOM 3315 O O . THR A 1 420 ? 17.454 -1.305 -16.241 1.00 98.62 420 THR A O 1
ATOM 3318 N N . LEU A 1 421 ? 18.480 -1.365 -14.247 1.00 98.56 421 LEU A N 1
ATOM 3319 C CA . LEU A 1 421 ? 19.788 -0.918 -14.718 1.00 98.56 421 LEU A CA 1
ATOM 3320 C C . LEU A 1 421 ? 20.782 -2.077 -14.690 1.00 98.56 421 LEU A C 1
ATOM 3322 O O . LEU A 1 421 ? 20.778 -2.877 -13.750 1.00 98.56 421 LEU A O 1
ATOM 3326 N N . ALA A 1 422 ? 21.648 -2.123 -15.696 1.00 98.62 422 ALA A N 1
ATOM 3327 C CA . ALA A 1 422 ? 22.796 -3.018 -15.746 1.00 98.62 422 ALA A CA 1
ATOM 3328 C C . ALA A 1 422 ? 23.936 -2.379 -16.552 1.00 98.62 422 ALA A C 1
ATOM 3330 O O . ALA A 1 422 ? 23.730 -1.410 -17.294 1.00 98.62 422 ALA A O 1
ATOM 3331 N N . ARG A 1 423 ? 25.143 -2.917 -16.389 1.00 98.56 423 ARG A N 1
ATOM 3332 C CA . ARG A 1 423 ? 26.342 -2.516 -17.123 1.00 98.56 423 ARG A CA 1
ATOM 3333 C C . ARG A 1 423 ? 26.534 -3.435 -18.314 1.00 98.56 423 ARG A C 1
ATOM 3335 O O . ARG A 1 423 ? 26.670 -4.639 -18.130 1.00 98.56 423 ARG A O 1
ATOM 3342 N N . ILE A 1 424 ? 26.557 -2.875 -19.517 1.00 98.44 424 ILE A N 1
ATOM 3343 C CA . ILE A 1 424 ? 26.865 -3.661 -20.716 1.00 98.44 424 ILE A CA 1
ATOM 3344 C C . ILE A 1 424 ? 28.325 -4.109 -20.644 1.00 98.44 424 ILE A C 1
ATOM 3346 O O . ILE A 1 424 ? 29.210 -3.284 -20.401 1.00 98.44 424 ILE A O 1
ATOM 3350 N N . VAL A 1 425 ? 28.534 -5.409 -20.836 1.00 97.44 425 VAL A N 1
ATOM 3351 C CA . VAL A 1 425 ? 29.851 -6.031 -20.955 1.00 97.44 425 VAL A CA 1
ATOM 3352 C C . VAL A 1 425 ? 30.290 -5.942 -22.415 1.00 97.44 425 VAL A C 1
ATOM 3354 O O . VAL A 1 425 ? 29.526 -6.289 -23.319 1.00 97.44 425 VAL A O 1
ATOM 3357 N N . ASP A 1 426 ? 31.489 -5.420 -22.655 1.00 94.38 426 ASP A N 1
ATOM 3358 C CA . ASP A 1 426 ? 32.083 -5.353 -23.987 1.00 94.38 426 ASP A CA 1
ATOM 3359 C C . ASP A 1 426 ? 32.722 -6.688 -24.408 1.00 94.38 426 ASP A C 1
ATOM 3361 O O . ASP A 1 426 ? 32.702 -7.681 -23.681 1.00 94.38 426 ASP A O 1
ATOM 3365 N N . LYS A 1 427 ? 33.273 -6.730 -25.627 1.00 90.81 427 LYS A N 1
ATOM 3366 C CA . LYS A 1 427 ? 33.866 -7.950 -26.200 1.00 90.81 427 LYS A CA 1
ATOM 3367 C C . LYS A 1 427 ? 35.090 -8.452 -25.431 1.00 90.81 427 LYS A C 1
ATOM 3369 O O . LYS A 1 427 ? 35.395 -9.637 -25.523 1.00 90.81 427 LYS A O 1
ATOM 3374 N N . ASP A 1 428 ? 35.754 -7.574 -24.685 1.00 92.19 428 ASP A N 1
ATOM 3375 C CA . ASP A 1 428 ? 36.944 -7.890 -23.895 1.00 92.19 428 ASP A CA 1
ATOM 3376 C C . ASP A 1 428 ? 36.580 -8.276 -22.449 1.00 92.19 428 ASP A C 1
ATOM 3378 O O . ASP A 1 428 ? 37.459 -8.489 -21.615 1.00 92.19 428 ASP A O 1
ATOM 3382 N N . GLY A 1 429 ? 35.281 -8.366 -22.133 1.00 91.12 429 GLY A N 1
ATOM 3383 C CA . GLY A 1 429 ? 34.781 -8.700 -20.802 1.00 91.12 429 GLY A CA 1
ATOM 3384 C C . GLY A 1 429 ? 34.781 -7.523 -19.823 1.00 91.12 429 GLY A C 1
ATOM 3385 O O . GLY A 1 429 ? 34.552 -7.722 -18.629 1.00 91.12 429 GLY A O 1
ATOM 3386 N N . ASN A 1 430 ? 35.024 -6.295 -20.289 1.00 94.00 430 ASN A N 1
ATOM 3387 C CA . ASN A 1 430 ? 35.028 -5.109 -19.438 1.00 94.00 430 ASN A CA 1
ATOM 3388 C C . ASN A 1 430 ? 33.643 -4.458 -19.382 1.00 94.00 430 ASN A C 1
ATOM 3390 O O . ASN A 1 430 ? 32.816 -4.599 -20.279 1.00 94.00 430 ASN A O 1
ATOM 3394 N N . ALA A 1 431 ? 33.385 -3.704 -18.313 1.00 95.19 431 ALA A N 1
ATOM 3395 C CA . ALA A 1 431 ? 32.129 -2.988 -18.129 1.00 95.19 431 ALA A CA 1
ATOM 3396 C C . ALA A 1 431 ? 32.372 -1.549 -17.659 1.00 95.19 431 ALA A C 1
ATOM 3398 O O . ALA A 1 431 ? 33.239 -1.275 -16.820 1.00 95.19 431 ALA A O 1
ATOM 3399 N N . GLY A 1 432 ? 31.573 -0.612 -18.174 1.00 90.44 432 GLY A N 1
ATOM 3400 C CA . GLY A 1 432 ? 31.678 0.802 -17.818 1.00 90.44 432 GLY A CA 1
ATOM 3401 C C . GLY A 1 432 ? 31.410 1.053 -16.329 1.00 90.44 432 GLY A C 1
ATOM 3402 O O . GLY A 1 432 ? 30.462 0.516 -15.754 1.00 90.44 432 GLY A O 1
ATOM 3403 N N . LYS A 1 433 ? 32.211 1.919 -15.695 1.00 91.75 433 LYS A N 1
ATOM 3404 C CA . LYS A 1 433 ? 32.060 2.311 -14.280 1.00 91.75 433 LYS A CA 1
ATOM 3405 C C . LYS A 1 433 ? 31.150 3.532 -14.104 1.00 91.75 433 LYS A C 1
ATOM 3407 O O . LYS A 1 433 ? 30.918 4.308 -15.032 1.00 91.75 433 LYS A O 1
ATOM 3412 N N . GLY A 1 434 ? 30.664 3.728 -12.878 1.00 93.62 434 GLY A N 1
ATOM 3413 C CA . GLY A 1 434 ? 29.839 4.882 -12.519 1.00 93.62 434 GLY A CA 1
ATOM 3414 C C . GLY A 1 434 ? 28.493 4.905 -13.249 1.00 93.62 434 GLY A C 1
ATOM 3415 O O . GLY A 1 434 ? 28.071 3.917 -13.850 1.00 93.62 434 GLY A O 1
ATOM 3416 N N . SER A 1 435 ? 27.821 6.055 -13.223 1.00 93.69 435 SER A N 1
ATOM 3417 C CA . SER A 1 435 ? 26.511 6.239 -13.864 1.00 93.69 435 SER A CA 1
ATOM 3418 C C . SER A 1 435 ? 26.554 6.179 -15.394 1.00 93.69 435 SER A C 1
ATOM 3420 O O . SER A 1 435 ? 25.581 5.745 -16.002 1.00 93.69 435 SER A O 1
ATOM 3422 N N . ARG A 1 436 ? 27.679 6.567 -16.014 1.00 94.75 436 ARG A N 1
ATOM 3423 C CA . ARG A 1 436 ? 27.881 6.510 -17.476 1.00 94.75 436 ARG A CA 1
ATOM 3424 C C . ARG A 1 436 ? 28.007 5.084 -18.014 1.00 94.75 436 ARG A C 1
ATOM 3426 O O . ARG A 1 436 ? 27.824 4.877 -19.203 1.00 94.75 436 ARG A O 1
ATOM 3433 N N . GLY A 1 437 ? 28.323 4.116 -17.155 1.00 96.12 437 GLY A N 1
ATOM 3434 C CA . GLY A 1 437 ? 28.376 2.702 -17.523 1.00 96.12 437 GLY A CA 1
ATOM 3435 C C . GLY A 1 437 ? 27.031 1.978 -17.457 1.00 96.12 437 GLY A C 1
ATOM 3436 O O . GLY A 1 437 ? 26.992 0.783 -17.722 1.00 96.12 437 GLY A O 1
ATOM 3437 N N . LEU A 1 438 ? 25.949 2.660 -17.064 1.00 98.25 438 LEU A N 1
ATOM 3438 C CA . LEU A 1 438 ? 24.642 2.039 -16.855 1.00 98.25 438 LEU A CA 1
ATOM 3439 C C . LEU A 1 438 ? 23.713 2.272 -18.041 1.00 98.25 438 LEU A C 1
ATOM 3441 O O . LEU A 1 438 ? 23.468 3.412 -18.440 1.00 98.25 438 LEU A O 1
ATOM 3445 N N . SER A 1 439 ? 23.120 1.190 -18.525 1.00 98.56 439 SER A N 1
ATOM 3446 C CA . SER A 1 439 ? 22.060 1.188 -19.533 1.00 98.56 439 SER A CA 1
ATOM 3447 C C . SER A 1 439 ? 20.732 0.781 -18.895 1.00 98.56 439 SER A C 1
ATOM 3449 O O . SER A 1 439 ? 20.709 0.177 -17.820 1.00 98.56 439 SER A O 1
ATOM 3451 N N . LEU A 1 440 ? 19.620 1.170 -19.521 1.00 98.69 440 LEU A N 1
ATOM 3452 C CA . LEU A 1 440 ? 18.276 0.828 -19.059 1.00 98.69 440 LEU A CA 1
ATOM 3453 C C . LEU A 1 440 ? 17.782 -0.414 -19.795 1.00 98.69 440 LEU A C 1
ATOM 3455 O O . LEU A 1 440 ? 17.941 -0.508 -21.007 1.00 98.69 440 LEU A O 1
ATOM 3459 N N . PHE A 1 441 ? 17.149 -1.327 -19.066 1.00 98.81 441 PHE A N 1
ATOM 3460 C CA . PHE A 1 441 ? 16.636 -2.580 -19.599 1.00 98.81 441 PHE A CA 1
ATOM 3461 C C . PHE A 1 441 ? 15.161 -2.776 -19.264 1.00 98.81 441 PHE A C 1
ATOM 3463 O O . PHE A 1 441 ? 14.724 -2.428 -18.164 1.00 98.81 441 PHE A O 1
ATOM 3470 N N . LEU A 1 442 ? 14.421 -3.362 -20.205 1.00 98.81 442 LEU A N 1
ATOM 3471 C CA . LEU A 1 442 ? 13.055 -3.857 -20.051 1.00 98.81 442 LEU A CA 1
ATOM 3472 C C . LEU A 1 442 ? 13.068 -5.384 -20.121 1.00 98.81 442 LEU A C 1
ATOM 3474 O O . LEU A 1 442 ? 13.582 -5.949 -21.083 1.00 98.81 442 LEU A O 1
ATOM 3478 N N . LEU A 1 443 ? 12.470 -6.056 -19.141 1.00 98.56 443 LEU A N 1
ATOM 3479 C CA . LEU A 1 443 ? 12.310 -7.510 -19.164 1.00 98.56 443 LEU A CA 1
ATOM 3480 C C . LEU A 1 443 ? 10.915 -7.942 -18.728 1.00 98.56 443 LEU A C 1
ATOM 3482 O O . LEU A 1 443 ? 10.256 -7.239 -17.961 1.00 98.56 443 LEU A O 1
ATOM 3486 N N . ARG A 1 444 ? 10.504 -9.130 -19.177 1.00 98.38 444 ARG A N 1
ATOM 3487 C CA . ARG A 1 444 ? 9.400 -9.880 -18.568 1.00 98.38 444 ARG A CA 1
ATOM 3488 C C . ARG A 1 444 ? 9.906 -10.603 -17.327 1.00 98.38 444 ARG A C 1
ATOM 3490 O O . ARG A 1 444 ? 11.005 -11.154 -17.348 1.00 98.38 444 ARG A O 1
ATOM 3497 N N . ILE A 1 445 ? 9.104 -10.617 -16.268 1.00 98.25 445 ILE A N 1
ATOM 3498 C CA . ILE A 1 445 ? 9.429 -11.338 -15.028 1.00 98.25 445 ILE A CA 1
ATOM 3499 C C . ILE A 1 445 ? 9.205 -12.842 -15.217 1.00 98.25 445 ILE A C 1
ATOM 3501 O O . ILE A 1 445 ? 10.002 -13.656 -14.748 1.00 98.25 445 ILE A O 1
ATOM 3505 N N . ARG A 1 446 ? 8.148 -13.206 -15.951 1.00 96.75 446 ARG A N 1
ATOM 3506 C CA . ARG A 1 446 ? 7.827 -14.587 -16.322 1.00 96.75 446 ARG A CA 1
ATOM 3507 C C . ARG A 1 446 ? 7.844 -14.770 -17.833 1.00 96.75 446 ARG A C 1
ATOM 3509 O O . ARG A 1 446 ? 7.418 -13.890 -18.583 1.00 96.75 446 ARG A O 1
ATOM 3516 N N . ASN A 1 447 ? 8.327 -15.925 -18.260 1.00 93.81 447 ASN A N 1
ATOM 3517 C CA . ASN A 1 447 ? 8.253 -16.391 -19.635 1.00 93.81 447 ASN A CA 1
ATOM 3518 C C . ASN A 1 447 ? 6.802 -16.766 -19.999 1.00 93.81 447 ASN A C 1
ATOM 3520 O O . ASN A 1 447 ? 5.963 -16.921 -19.107 1.00 93.81 447 ASN A O 1
ATOM 3524 N N . PRO A 1 448 ? 6.473 -16.925 -21.297 1.00 90.12 448 PRO A N 1
ATOM 3525 C CA . PRO A 1 448 ? 5.132 -17.333 -21.729 1.00 90.12 448 PRO A CA 1
ATOM 3526 C C . PRO A 1 448 ? 4.643 -18.669 -21.145 1.00 90.12 448 PRO A C 1
ATOM 3528 O O . PRO A 1 448 ? 3.438 -18.884 -21.060 1.00 90.12 448 PRO A O 1
ATOM 3531 N N . ASP A 1 449 ? 5.558 -19.546 -20.725 1.00 91.12 449 ASP A N 1
ATOM 3532 C CA . ASP A 1 449 ? 5.270 -20.814 -20.040 1.00 91.12 449 ASP A CA 1
ATOM 3533 C C . ASP A 1 449 ? 4.988 -20.655 -18.527 1.00 91.12 449 ASP A C 1
ATOM 3535 O O . ASP A 1 449 ? 4.695 -21.633 -17.843 1.00 91.12 449 ASP A O 1
ATOM 3539 N N . GLY A 1 450 ? 5.071 -19.429 -17.997 1.00 90.56 450 GLY A N 1
ATOM 3540 C CA . GLY A 1 450 ? 4.849 -19.088 -16.591 1.00 90.56 450 GLY A CA 1
ATOM 3541 C C . GLY A 1 450 ? 6.090 -19.189 -15.693 1.00 90.56 450 GLY A C 1
ATOM 3542 O O . GLY A 1 450 ? 6.052 -18.709 -14.550 1.00 90.56 450 GLY A O 1
ATOM 3543 N N . GLN A 1 451 ? 7.201 -19.745 -16.185 1.00 93.94 451 GLN A N 1
ATOM 3544 C CA . GLN A 1 451 ? 8.443 -19.856 -15.419 1.00 93.94 451 GLN A CA 1
ATOM 3545 C C . GLN A 1 451 ? 9.126 -18.496 -15.263 1.00 93.94 451 GLN A C 1
ATOM 3547 O O . GLN A 1 451 ? 8.955 -17.593 -16.083 1.00 93.94 451 GLN A O 1
ATOM 3552 N N . LEU A 1 452 ? 9.909 -18.326 -14.197 1.00 97.12 452 LEU A N 1
ATOM 3553 C CA . LEU A 1 452 ? 10.692 -17.108 -13.998 1.00 97.12 452 LEU A CA 1
ATOM 3554 C C . LEU A 1 452 ? 11.798 -16.989 -15.057 1.00 97.12 452 LEU A C 1
ATOM 3556 O O . LEU A 1 452 ? 12.522 -17.940 -15.341 1.00 97.12 452 LEU A O 1
ATOM 3560 N N . ASN A 1 453 ? 11.946 -15.792 -15.620 1.00 97.56 453 ASN A N 1
ATOM 3561 C CA . ASN A 1 453 ? 12.934 -15.487 -16.655 1.00 97.56 453 ASN A CA 1
ATOM 3562 C C . ASN A 1 453 ? 14.332 -15.288 -16.044 1.00 97.56 453 ASN A C 1
ATOM 3564 O O . ASN A 1 453 ? 14.717 -14.155 -15.765 1.00 97.56 453 ASN A O 1
ATOM 3568 N N . GLY A 1 454 ? 15.071 -16.376 -15.789 1.00 97.69 454 GLY A N 1
ATOM 3569 C CA . GLY A 1 454 ? 16.427 -16.310 -15.214 1.00 97.69 454 GLY A CA 1
ATOM 3570 C C . GLY A 1 454 ? 16.479 -15.559 -13.876 1.00 97.69 454 GLY A C 1
ATOM 3571 O O . GLY A 1 454 ? 17.435 -14.842 -13.584 1.00 97.69 454 GLY A O 1
ATOM 3572 N N . ILE A 1 455 ? 15.400 -15.648 -13.094 1.00 98.56 455 ILE A N 1
ATOM 3573 C CA . ILE A 1 455 ? 15.219 -14.943 -11.823 1.00 98.56 455 ILE A CA 1
ATOM 3574 C C . ILE A 1 455 ? 15.014 -15.979 -10.724 1.00 98.56 455 ILE A C 1
ATOM 3576 O O . ILE A 1 455 ? 14.172 -16.863 -10.859 1.00 98.56 455 ILE A O 1
ATOM 3580 N N . GLN A 1 456 ? 15.719 -15.809 -9.609 1.00 98.31 456 GLN A N 1
ATOM 3581 C CA . GLN A 1 456 ? 15.451 -16.525 -8.365 1.00 98.31 456 GLN A CA 1
ATOM 3582 C C . GLN A 1 456 ? 15.052 -15.541 -7.270 1.00 98.31 456 GLN A C 1
ATOM 3584 O O . GLN A 1 456 ? 15.706 -14.513 -7.061 1.00 98.31 456 GLN A O 1
ATOM 3589 N N . MET A 1 457 ? 13.993 -15.868 -6.533 1.00 98.44 457 MET A N 1
ATOM 3590 C CA . MET A 1 457 ? 13.573 -15.083 -5.372 1.00 98.44 457 MET A CA 1
ATOM 3591 C C . MET A 1 457 ? 14.308 -15.580 -4.126 1.00 98.44 457 MET A C 1
ATOM 3593 O O . MET A 1 457 ? 14.024 -16.649 -3.591 1.00 98.44 457 MET A O 1
ATOM 3597 N N . ILE A 1 458 ? 15.267 -14.805 -3.621 1.00 98.50 458 ILE A N 1
ATOM 3598 C CA . ILE A 1 458 ? 16.105 -15.237 -2.492 1.00 98.50 458 ILE A CA 1
ATOM 3599 C C . ILE A 1 458 ? 15.317 -15.247 -1.184 1.00 98.50 458 ILE A C 1
ATOM 3601 O O . ILE A 1 458 ? 15.436 -16.183 -0.397 1.00 98.50 458 ILE A O 1
ATOM 3605 N N . ARG A 1 459 ? 14.511 -14.209 -0.951 1.00 98.31 459 ARG A N 1
ATOM 3606 C CA . ARG A 1 459 ? 13.552 -14.116 0.158 1.00 98.31 459 ARG A CA 1
ATOM 3607 C C . ARG A 1 459 ? 12.637 -12.913 -0.022 1.00 98.31 459 ARG A C 1
ATOM 3609 O O . ARG A 1 459 ? 13.009 -11.948 -0.694 1.00 98.31 459 ARG A O 1
ATOM 3616 N N . LEU A 1 460 ? 11.501 -12.927 0.671 1.00 98.56 460 LEU A N 1
ATOM 3617 C CA . LEU A 1 460 ? 10.723 -11.717 0.934 1.00 98.56 460 LEU A CA 1
ATOM 3618 C C . LEU A 1 460 ? 11.324 -10.937 2.109 1.00 98.56 460 LEU A C 1
ATOM 3620 O O . LEU A 1 460 ? 11.849 -11.512 3.064 1.00 98.56 460 LEU A O 1
ATOM 3624 N N . LYS A 1 461 ? 11.246 -9.609 2.043 1.00 97.88 461 LYS A N 1
ATOM 3625 C CA . LYS A 1 461 ? 11.638 -8.726 3.145 1.00 97.88 461 LYS A CA 1
ATOM 3626 C C . LYS A 1 461 ? 10.603 -8.805 4.271 1.00 97.88 461 LYS A C 1
ATOM 3628 O O . LYS A 1 461 ? 9.407 -8.686 4.016 1.00 97.88 461 LYS A O 1
ATOM 3633 N N . ASN A 1 462 ? 11.067 -8.897 5.518 1.00 97.69 462 ASN A N 1
ATOM 3634 C CA . ASN A 1 462 ? 10.238 -8.617 6.689 1.00 97.69 462 ASN A CA 1
ATOM 3635 C C . ASN A 1 462 ? 10.315 -7.115 6.998 1.00 97.69 462 ASN A C 1
ATOM 3637 O O . ASN A 1 462 ? 11.351 -6.630 7.447 1.00 97.69 462 ASN A O 1
ATOM 3641 N N . LYS A 1 463 ? 9.242 -6.384 6.688 1.00 95.56 463 LYS A N 1
ATOM 3642 C CA . LYS A 1 463 ? 9.213 -4.913 6.668 1.00 95.56 463 LYS A CA 1
ATOM 3643 C C . LYS A 1 463 ? 8.476 -4.339 7.875 1.00 95.56 463 LYS A C 1
ATOM 3645 O O . LYS A 1 463 ? 7.564 -4.984 8.405 1.00 95.56 463 LYS A O 1
ATOM 3650 N N . PHE A 1 464 ? 8.813 -3.106 8.263 1.00 95.62 464 PHE A N 1
ATOM 3651 C CA . PHE A 1 464 ? 8.093 -2.372 9.313 1.00 95.62 464 PHE A CA 1
ATOM 3652 C C . PHE A 1 464 ? 6.612 -2.186 8.938 1.00 95.62 464 PHE A C 1
ATOM 3654 O O . PHE A 1 464 ? 5.726 -2.646 9.658 1.00 95.62 464 PHE A O 1
ATOM 3661 N N . GLY A 1 465 ? 6.359 -1.600 7.763 1.00 94.94 465 GLY A N 1
ATOM 3662 C CA . GLY A 1 465 ? 5.034 -1.440 7.157 1.00 94.94 465 GLY A CA 1
ATOM 3663 C C . GLY A 1 465 ? 4.966 -2.005 5.736 1.00 94.94 465 GLY A C 1
ATOM 3664 O O . GLY A 1 465 ? 5.840 -2.754 5.303 1.00 94.94 465 GLY A O 1
ATOM 3665 N N . THR A 1 466 ? 3.930 -1.633 4.978 1.00 97.44 466 THR A N 1
ATOM 3666 C CA . THR A 1 466 ? 3.688 -2.116 3.598 1.00 97.44 466 THR A CA 1
ATOM 3667 C C . THR A 1 466 ? 3.661 -3.642 3.474 1.00 97.44 466 THR A C 1
ATOM 3669 O O . THR A 1 466 ? 4.125 -4.209 2.481 1.00 97.44 466 THR A O 1
ATOM 3672 N N . LYS A 1 467 ? 3.172 -4.329 4.510 1.00 98.00 467 LYS A N 1
ATOM 3673 C CA . LYS A 1 467 ? 3.290 -5.783 4.639 1.00 98.00 467 LYS A CA 1
ATOM 3674 C C . LYS A 1 467 ? 2.497 -6.538 3.572 1.00 98.00 467 LYS A C 1
ATOM 3676 O O . LYS A 1 467 ? 2.849 -7.663 3.259 1.00 98.00 467 LYS A O 1
ATOM 3681 N N . GLN A 1 468 ? 1.506 -5.892 2.963 1.00 98.06 468 GLN A N 1
ATOM 3682 C CA . GLN A 1 468 ? 0.740 -6.403 1.824 1.00 98.06 468 GLN A CA 1
ATOM 3683 C C . GLN A 1 468 ? 1.602 -6.637 0.575 1.00 98.06 468 GLN A C 1
ATOM 3685 O O . GLN A 1 468 ? 1.371 -7.570 -0.184 1.00 98.06 468 GLN A O 1
ATOM 3690 N N . LEU A 1 469 ? 2.572 -5.746 0.334 1.00 97.94 469 LEU A N 1
ATOM 3691 C CA . LEU A 1 469 ? 3.334 -5.678 -0.911 1.00 97.94 469 LEU A CA 1
ATOM 3692 C C . LEU A 1 469 ? 4.459 -6.725 -0.907 1.00 97.94 469 LEU A C 1
ATOM 3694 O O . LEU A 1 469 ? 5.338 -6.638 -0.040 1.00 97.94 469 LEU A O 1
ATOM 3698 N N . PRO A 1 470 ? 4.526 -7.646 -1.885 1.00 97.94 470 PRO A N 1
ATOM 3699 C CA . PRO A 1 470 ? 5.643 -8.574 -1.998 1.00 97.94 470 PRO A CA 1
ATOM 3700 C C . PRO A 1 470 ? 6.902 -7.833 -2.462 1.00 97.94 470 PRO A C 1
ATOM 3702 O O . PRO A 1 470 ? 7.046 -7.449 -3.625 1.00 97.94 470 PRO A O 1
ATOM 3705 N N . THR A 1 471 ? 7.820 -7.612 -1.523 1.00 98.44 471 THR A N 1
ATOM 3706 C CA . THR A 1 471 ? 9.144 -7.038 -1.784 1.00 98.44 471 THR A CA 1
ATOM 3707 C C . THR A 1 471 ? 10.185 -8.125 -1.581 1.00 98.44 471 THR A C 1
ATOM 3709 O O . THR A 1 471 ? 10.324 -8.625 -0.464 1.00 98.44 471 THR A O 1
ATOM 3712 N N . ALA A 1 472 ? 10.918 -8.478 -2.633 1.00 98.25 472 ALA A N 1
ATOM 3713 C CA . ALA A 1 472 ? 11.906 -9.549 -2.597 1.00 98.25 472 ALA A CA 1
ATOM 3714 C C . ALA A 1 472 ? 13.333 -9.050 -2.834 1.00 98.25 472 ALA A C 1
ATOM 3716 O O . ALA A 1 472 ? 13.574 -7.963 -3.366 1.00 98.25 472 ALA A O 1
ATOM 3717 N N . GLU A 1 473 ? 14.276 -9.896 -2.448 1.00 98.62 473 GLU A N 1
ATOM 3718 C CA . GLU A 1 473 ? 15.629 -9.915 -2.991 1.00 98.62 473 GLU A CA 1
ATOM 3719 C C . GLU A 1 473 ? 15.659 -10.865 -4.187 1.00 98.62 473 GLU A C 1
ATOM 3721 O O . GLU A 1 473 ? 15.200 -12.002 -4.065 1.00 98.62 473 GLU A O 1
ATOM 3726 N N . LEU A 1 474 ? 16.183 -10.412 -5.325 1.00 98.69 474 LEU A N 1
ATOM 3727 C CA . LEU A 1 474 ? 16.229 -11.198 -6.556 1.00 98.69 474 LEU A CA 1
ATOM 3728 C C . LEU A 1 474 ? 17.672 -11.433 -6.988 1.00 98.69 474 LEU A C 1
ATOM 3730 O O . LEU A 1 474 ? 18.450 -10.482 -7.093 1.00 98.69 474 LEU A O 1
ATOM 3734 N N . LEU A 1 475 ? 17.995 -12.683 -7.292 1.00 98.75 475 LEU A N 1
ATOM 3735 C CA . LEU A 1 475 ? 19.172 -13.032 -8.074 1.00 98.75 475 LEU A CA 1
ATOM 3736 C C . LEU A 1 475 ? 18.745 -13.123 -9.539 1.00 98.75 475 LEU A C 1
ATOM 3738 O O . LEU A 1 475 ? 17.823 -13.863 -9.872 1.00 98.75 475 LEU A O 1
ATOM 3742 N N . LEU A 1 476 ? 19.398 -12.337 -10.386 1.00 98.75 476 LEU A N 1
ATOM 3743 C CA . LEU A 1 476 ? 19.325 -12.451 -11.834 1.00 98.75 476 LEU A CA 1
ATOM 3744 C C . LEU A 1 476 ? 20.495 -13.333 -12.253 1.00 98.75 476 LEU A C 1
ATOM 3746 O O . LEU A 1 476 ? 21.649 -12.963 -12.031 1.00 98.75 476 LEU A O 1
ATOM 3750 N N . ASP A 1 477 ? 20.181 -14.495 -12.800 1.00 98.06 477 ASP A N 1
ATOM 3751 C CA . ASP A 1 477 ? 21.137 -15.458 -13.329 1.00 98.06 477 ASP A CA 1
ATOM 3752 C C . ASP A 1 477 ? 20.613 -15.892 -14.689 1.00 98.06 477 ASP A C 1
ATOM 3754 O O . ASP A 1 477 ? 19.723 -16.737 -14.815 1.00 98.06 477 ASP A O 1
ATOM 3758 N N . GLY A 1 478 ? 21.075 -15.201 -15.722 1.00 97.94 478 GLY A N 1
ATOM 3759 C CA . GLY A 1 478 ? 20.626 -15.487 -17.067 1.00 97.94 478 GLY A CA 1
ATOM 3760 C C . GLY A 1 478 ? 19.367 -14.749 -17.528 1.00 97.94 478 GLY A C 1
ATOM 3761 O O . GLY A 1 478 ? 18.846 -15.098 -18.587 1.00 97.94 478 GLY A O 1
ATOM 3762 N N . ALA A 1 479 ? 18.863 -13.753 -16.789 1.00 98.56 479 ALA A N 1
ATOM 3763 C CA . ALA A 1 479 ? 17.582 -13.111 -17.101 1.00 98.56 479 ALA A CA 1
ATOM 3764 C C . ALA A 1 479 ? 17.621 -12.371 -18.449 1.00 98.56 479 ALA A C 1
ATOM 3766 O O . ALA A 1 479 ? 18.438 -11.471 -18.647 1.00 98.56 479 ALA A O 1
ATOM 3767 N N . VAL A 1 480 ? 16.727 -12.717 -19.376 1.00 98.50 480 VAL A N 1
ATOM 3768 C CA . VAL A 1 480 ? 16.698 -12.116 -20.717 1.00 98.50 480 VAL A CA 1
ATOM 3769 C C . VAL A 1 480 ? 16.003 -10.757 -20.672 1.00 98.50 480 VAL A C 1
ATOM 3771 O O . VAL A 1 480 ? 14.860 -10.649 -20.225 1.00 98.50 480 VAL A O 1
ATOM 3774 N N . ALA A 1 481 ? 16.673 -9.716 -21.160 1.00 98.56 481 ALA A N 1
ATOM 3775 C CA . ALA A 1 481 ? 16.174 -8.346 -21.151 1.00 98.56 481 ALA A CA 1
ATOM 3776 C C . ALA A 1 481 ? 16.528 -7.587 -22.436 1.00 98.56 481 ALA A C 1
ATOM 3778 O O . ALA A 1 481 ? 17.514 -7.892 -23.098 1.00 98.56 481 ALA A O 1
ATOM 3779 N N . HIS A 1 482 ? 15.750 -6.557 -22.750 1.00 98.62 482 HIS A N 1
ATOM 3780 C CA . HIS A 1 482 ? 15.964 -5.660 -23.882 1.00 98.62 482 HIS A CA 1
ATOM 3781 C C . HIS A 1 482 ? 16.591 -4.349 -23.415 1.00 98.62 482 HIS A C 1
ATOM 3783 O O . HIS A 1 482 ? 16.029 -3.678 -22.546 1.00 98.62 482 HIS A O 1
ATOM 3789 N N . CYS A 1 483 ? 17.735 -3.966 -23.977 1.00 98.38 483 CYS A N 1
ATOM 3790 C CA . CYS A 1 483 ? 18.333 -2.653 -23.757 1.00 98.38 483 CYS A CA 1
ATOM 3791 C C . CYS A 1 483 ? 17.466 -1.584 -24.432 1.00 98.38 483 CYS A C 1
ATOM 3793 O O . CYS A 1 483 ? 17.269 -1.607 -25.643 1.00 98.38 483 CYS A O 1
ATOM 3795 N N . ILE A 1 484 ? 16.969 -0.619 -23.657 1.00 97.75 484 ILE A N 1
ATOM 3796 C CA . ILE A 1 484 ? 16.085 0.439 -24.148 1.00 97.75 484 ILE A CA 1
ATOM 3797 C C . ILE A 1 484 ? 16.695 1.837 -23.981 1.00 97.75 484 ILE A C 1
ATOM 3799 O O . ILE A 1 484 ? 17.180 2.234 -22.916 1.00 97.75 484 ILE A O 1
ATOM 3803 N N . GLY A 1 485 ? 16.611 2.623 -25.055 1.00 95.06 485 GLY A N 1
ATOM 3804 C CA . GLY A 1 485 ? 17.305 3.905 -25.169 1.00 95.06 485 GLY A CA 1
ATOM 3805 C C . GLY A 1 485 ? 18.812 3.741 -25.399 1.00 95.06 485 GLY A C 1
ATOM 3806 O O . GLY A 1 485 ? 19.313 2.645 -25.628 1.00 95.06 485 GLY A O 1
ATOM 3807 N N . GLU A 1 486 ? 19.539 4.855 -25.367 1.00 95.75 486 GLU A N 1
ATOM 3808 C CA . GLU A 1 486 ? 20.976 4.868 -25.664 1.00 95.75 486 GLU A CA 1
ATOM 3809 C C . GLU A 1 486 ? 21.810 4.185 -24.552 1.00 95.75 486 GLU A C 1
ATOM 3811 O O . GLU A 1 486 ? 21.608 4.485 -23.363 1.00 95.75 486 GLU A O 1
ATOM 3816 N N . PRO A 1 487 ? 22.766 3.298 -24.901 1.00 96.31 487 PRO A N 1
ATOM 3817 C CA . PRO A 1 487 ? 23.718 2.728 -23.952 1.00 96.31 487 PRO A CA 1
ATOM 3818 C C . PRO A 1 487 ? 24.441 3.781 -23.101 1.00 96.31 487 PRO A C 1
ATOM 3820 O O . PRO A 1 487 ? 24.800 4.855 -23.576 1.00 96.31 487 PRO A O 1
ATOM 3823 N N . GLY A 1 488 ? 24.639 3.499 -21.812 1.00 95.56 488 GLY A N 1
ATOM 3824 C CA . GLY A 1 488 ? 25.287 4.430 -20.875 1.00 95.56 488 GLY A CA 1
ATOM 3825 C C . GLY A 1 488 ? 24.425 5.628 -20.442 1.00 95.56 488 GLY A C 1
ATOM 3826 O O . GLY A 1 488 ? 24.849 6.449 -19.622 1.00 95.56 488 GLY A O 1
ATOM 3827 N N . ARG A 1 489 ? 23.189 5.738 -20.951 1.00 97.00 489 ARG A N 1
ATOM 3828 C CA . ARG A 1 489 ? 22.208 6.776 -20.577 1.00 97.00 489 ARG A CA 1
ATOM 3829 C C . ARG A 1 489 ? 21.097 6.246 -19.672 1.00 97.00 489 ARG A C 1
ATOM 3831 O O . ARG A 1 489 ? 20.095 6.931 -19.467 1.00 97.00 489 ARG A O 1
ATOM 3838 N N . GLY A 1 490 ? 21.271 5.071 -19.065 1.00 96.50 490 GLY A N 1
ATOM 3839 C CA . GLY A 1 490 ? 20.237 4.392 -18.282 1.00 96.50 490 GLY A CA 1
ATOM 3840 C C . GLY A 1 490 ? 19.661 5.241 -17.145 1.00 96.50 490 GLY A C 1
ATOM 3841 O O . GLY A 1 490 ? 18.442 5.339 -17.001 1.00 96.50 490 GLY A O 1
ATOM 3842 N N . VAL A 1 491 ? 20.519 5.944 -16.395 1.00 95.44 491 VAL A N 1
ATOM 3843 C CA . VAL A 1 491 ? 20.093 6.842 -15.301 1.00 95.44 491 VAL A CA 1
ATOM 3844 C C . VAL A 1 491 ? 19.271 8.030 -15.821 1.00 95.44 491 VAL A C 1
ATOM 3846 O O . VAL A 1 491 ? 18.292 8.434 -15.195 1.00 95.44 491 VAL A O 1
ATOM 3849 N N . ALA A 1 492 ? 19.632 8.584 -16.982 1.00 94.12 492 ALA A N 1
ATOM 3850 C CA . ALA A 1 492 ? 18.878 9.675 -17.597 1.00 94.12 492 ALA A CA 1
ATOM 3851 C C . ALA A 1 492 ? 17.515 9.190 -18.117 1.00 94.12 492 ALA A C 1
ATOM 3853 O O . ALA A 1 492 ? 16.508 9.879 -17.942 1.00 94.12 492 ALA A O 1
ATOM 3854 N N . ASN A 1 493 ? 17.474 7.990 -18.700 1.00 95.06 493 ASN A N 1
ATOM 3855 C CA . ASN A 1 493 ? 16.259 7.406 -19.261 1.00 95.06 493 ASN A CA 1
ATOM 3856 C C . ASN A 1 493 ? 15.246 7.053 -18.160 1.00 95.06 493 ASN A C 1
ATOM 3858 O O . ASN A 1 493 ? 14.069 7.400 -18.272 1.00 95.06 493 ASN A O 1
ATOM 3862 N N . ILE A 1 494 ? 15.696 6.462 -17.045 1.00 94.75 494 ILE A N 1
ATOM 3863 C CA . ILE A 1 494 ? 14.812 6.086 -15.927 1.00 94.75 494 ILE A CA 1
ATOM 3864 C C . ILE A 1 494 ? 14.321 7.291 -15.105 1.00 94.75 494 ILE A C 1
ATOM 3866 O O . ILE A 1 494 ? 13.370 7.175 -14.334 1.00 94.75 494 ILE A O 1
ATOM 3870 N N . ALA A 1 495 ? 14.899 8.486 -15.279 1.00 93.56 495 ALA A N 1
ATOM 3871 C CA . ALA A 1 495 ? 14.478 9.684 -14.545 1.00 93.56 495 ALA A CA 1
ATOM 3872 C C . ALA A 1 495 ? 12.988 10.031 -14.747 1.00 93.56 495 ALA A C 1
ATOM 3874 O O . ALA A 1 495 ? 12.366 10.641 -13.875 1.00 93.56 495 ALA A O 1
ATOM 3875 N N . LYS A 1 496 ? 12.391 9.627 -15.879 1.00 92.06 496 LYS A N 1
ATOM 3876 C CA . LYS A 1 496 ? 10.956 9.815 -16.145 1.00 92.06 496 LYS A CA 1
ATOM 3877 C C . LYS A 1 496 ? 10.087 8.986 -15.198 1.00 92.06 496 LYS A C 1
ATOM 3879 O O . LYS A 1 496 ? 9.178 9.552 -14.593 1.00 92.06 496 LYS A O 1
ATOM 3884 N N . MET A 1 497 ? 10.419 7.707 -15.016 1.00 94.38 497 MET A N 1
ATOM 3885 C CA . MET A 1 497 ? 9.817 6.837 -14.001 1.00 94.38 497 MET A CA 1
ATOM 3886 C C . MET A 1 497 ? 9.931 7.474 -12.612 1.00 94.38 497 MET A C 1
ATOM 3888 O O . MET A 1 497 ? 8.919 7.623 -11.936 1.00 94.38 497 MET A O 1
ATOM 3892 N N . LEU A 1 498 ? 11.130 7.930 -12.222 1.00 93.25 498 LEU A N 1
ATOM 3893 C CA . LEU A 1 498 ? 11.368 8.525 -10.898 1.00 93.25 498 LEU A CA 1
ATOM 3894 C C . LEU A 1 498 ? 10.479 9.740 -10.614 1.00 93.25 498 LEU A C 1
ATOM 3896 O O . LEU A 1 498 ? 9.994 9.904 -9.499 1.00 93.25 498 LEU A O 1
ATOM 3900 N N . ASN A 1 499 ? 10.258 10.610 -11.599 1.00 94.56 499 ASN A N 1
ATOM 3901 C CA . ASN A 1 499 ? 9.410 11.786 -11.404 1.00 94.56 499 ASN A CA 1
ATOM 3902 C C . ASN A 1 499 ? 7.937 11.410 -11.195 1.00 94.56 499 ASN A C 1
ATOM 3904 O O . ASN A 1 499 ? 7.281 11.993 -10.334 1.00 94.56 499 ASN A O 1
ATOM 3908 N N . ILE A 1 500 ? 7.431 10.424 -11.943 1.00 97.00 500 ILE A N 1
ATOM 3909 C CA . ILE A 1 500 ? 6.060 9.926 -11.780 1.00 97.00 500 ILE A CA 1
ATOM 3910 C C . ILE A 1 500 ? 5.899 9.242 -10.420 1.00 97.00 500 ILE A C 1
ATOM 3912 O O . ILE A 1 500 ? 5.003 9.604 -9.656 1.00 97.00 500 ILE A O 1
ATOM 3916 N N . THR A 1 501 ? 6.797 8.318 -10.069 1.00 97.44 501 THR A N 1
ATOM 3917 C CA . THR A 1 501 ? 6.706 7.573 -8.806 1.00 97.44 501 THR A CA 1
ATOM 3918 C C . THR A 1 501 ? 6.847 8.480 -7.585 1.00 97.44 501 THR A C 1
ATOM 3920 O O . THR A 1 501 ? 6.162 8.264 -6.590 1.00 97.44 501 THR A O 1
ATOM 3923 N N . ARG A 1 502 ? 7.644 9.556 -7.661 1.00 97.69 502 ARG A N 1
ATOM 3924 C CA . ARG A 1 502 ? 7.727 10.579 -6.600 1.00 97.69 502 ARG A CA 1
ATOM 3925 C C . ARG A 1 502 ? 6.416 11.326 -6.384 1.00 97.69 502 ARG A C 1
ATOM 3927 O O . ARG A 1 502 ? 6.066 11.601 -5.239 1.00 97.69 502 ARG A O 1
ATOM 3934 N N . ILE A 1 503 ? 5.688 11.647 -7.453 1.00 97.75 503 ILE A N 1
ATOM 3935 C CA . ILE A 1 503 ? 4.383 12.305 -7.330 1.00 97.75 503 ILE A CA 1
ATOM 3936 C C . ILE A 1 503 ? 3.361 11.328 -6.749 1.00 97.75 503 ILE A C 1
ATOM 3938 O O . ILE A 1 503 ? 2.669 11.693 -5.805 1.00 97.75 503 ILE A O 1
ATOM 3942 N N . HIS A 1 504 ? 3.331 10.070 -7.201 1.00 98.56 504 HIS A N 1
ATOM 3943 C CA . HIS A 1 504 ? 2.513 9.022 -6.568 1.00 98.56 504 HIS A CA 1
ATOM 3944 C C . HIS A 1 504 ? 2.850 8.837 -5.079 1.00 98.56 504 HIS A C 1
ATOM 3946 O O . HIS A 1 504 ? 1.948 8.692 -4.259 1.00 98.56 504 HIS A O 1
ATOM 3952 N N . ASN A 1 505 ? 4.128 8.912 -4.699 1.00 98.06 505 ASN A N 1
ATOM 3953 C CA . ASN A 1 505 ? 4.534 8.866 -3.295 1.00 98.06 505 ASN A CA 1
ATOM 3954 C C . ASN A 1 505 ? 3.996 10.070 -2.503 1.00 98.06 505 ASN A C 1
ATOM 3956 O O . ASN A 1 505 ? 3.467 9.898 -1.409 1.00 98.06 505 ASN A O 1
ATOM 3960 N N . ALA A 1 506 ? 4.053 11.281 -3.069 1.00 98.38 506 ALA A N 1
ATOM 3961 C CA . ALA A 1 506 ? 3.423 12.451 -2.460 1.00 98.38 506 ALA A CA 1
ATOM 3962 C C . ALA A 1 506 ? 1.901 12.266 -2.311 1.00 98.38 506 ALA A C 1
ATOM 3964 O O . ALA A 1 506 ? 1.350 12.611 -1.266 1.00 98.38 506 ALA A O 1
ATOM 3965 N N . VAL A 1 507 ? 1.224 11.658 -3.296 1.00 98.56 507 VAL A N 1
ATOM 3966 C CA . VAL A 1 507 ? -0.196 11.282 -3.175 1.00 98.56 507 VAL A CA 1
ATOM 3967 C C . VAL A 1 507 ? -0.418 10.355 -1.983 1.00 98.56 507 VAL A C 1
ATOM 3969 O O . VAL A 1 507 ? -1.308 10.614 -1.171 1.00 98.56 507 VAL A O 1
ATOM 3972 N N . ALA A 1 508 ? 0.388 9.300 -1.844 1.00 97.75 508 ALA A N 1
ATOM 3973 C CA . ALA A 1 508 ? 0.278 8.352 -0.739 1.00 97.75 508 ALA A CA 1
ATOM 3974 C C . ALA A 1 508 ? 0.460 9.036 0.627 1.00 97.75 508 ALA A C 1
ATOM 3976 O O . ALA A 1 508 ? -0.354 8.831 1.526 1.00 97.75 508 ALA A O 1
ATOM 3977 N N . SER A 1 509 ? 1.452 9.921 0.757 1.00 98.19 509 SER A N 1
ATOM 3978 C CA . SER A 1 509 ? 1.694 10.676 1.991 1.00 98.19 509 SER A CA 1
ATOM 3979 C C . SER A 1 509 ? 0.520 11.591 2.352 1.00 98.19 509 SER A C 1
ATOM 3981 O O . SER A 1 509 ? -0.012 11.511 3.459 1.00 98.19 509 SER A O 1
ATOM 3983 N N . VAL A 1 510 ? 0.063 12.430 1.416 1.00 98.62 510 VAL A N 1
ATOM 3984 C CA . VAL A 1 510 ? -1.009 13.407 1.684 1.00 98.62 510 VAL A CA 1
ATOM 3985 C C . VAL A 1 510 ? -2.355 12.714 1.910 1.00 98.62 510 VAL A C 1
ATOM 3987 O O . VAL A 1 510 ? -3.116 13.099 2.799 1.00 98.62 510 VAL A O 1
ATOM 3990 N N . SER A 1 511 ? -2.651 11.657 1.154 1.00 98.44 511 SER A N 1
ATOM 3991 C CA . SER A 1 511 ? -3.864 10.860 1.364 1.00 98.44 511 SER A CA 1
ATOM 3992 C C . SER A 1 511 ? -3.847 10.117 2.705 1.00 98.44 511 SER A C 1
ATOM 3994 O O . SER A 1 511 ? -4.887 10.018 3.359 1.00 98.44 511 SER A O 1
ATOM 3996 N N . GLY A 1 512 ? -2.678 9.663 3.172 1.00 98.31 512 GLY A N 1
ATOM 3997 C CA . GLY A 1 512 ? -2.492 9.115 4.516 1.00 98.31 512 GLY A CA 1
ATOM 3998 C C . GLY A 1 512 ? -2.808 10.135 5.615 1.00 98.31 512 GLY A C 1
ATOM 3999 O O . GLY A 1 512 ? -3.565 9.826 6.538 1.00 98.31 512 GLY A O 1
ATOM 4000 N N . MET A 1 513 ? -2.320 11.375 5.473 1.00 98.62 513 MET A N 1
ATOM 4001 C CA . MET A 1 513 ? -2.656 12.484 6.382 1.00 98.62 513 MET A CA 1
ATOM 4002 C C . MET A 1 513 ? -4.172 12.729 6.418 1.00 98.62 513 MET A C 1
ATOM 4004 O O . MET A 1 513 ? -4.777 12.755 7.493 1.00 98.62 513 MET A O 1
ATOM 4008 N N . ARG A 1 514 ? -4.817 12.819 5.244 1.00 98.75 514 ARG A N 1
ATOM 4009 C CA . ARG A 1 514 ? -6.277 12.974 5.135 1.00 98.75 514 ARG A CA 1
ATOM 4010 C C . ARG A 1 514 ? -7.028 11.820 5.793 1.00 98.75 514 ARG A C 1
ATOM 4012 O O . ARG A 1 514 ? -7.978 12.075 6.534 1.00 98.75 514 ARG A O 1
ATOM 4019 N N . ARG A 1 515 ? -6.627 10.567 5.548 1.00 98.56 515 ARG A N 1
ATOM 4020 C CA . ARG A 1 515 ? -7.259 9.381 6.150 1.00 98.56 515 ARG A CA 1
ATOM 4021 C C . ARG A 1 515 ? -7.202 9.443 7.670 1.00 98.56 515 ARG A C 1
ATOM 4023 O O . ARG A 1 515 ? -8.224 9.219 8.316 1.00 98.56 515 ARG A O 1
ATOM 4030 N N . MET A 1 516 ? -6.041 9.784 8.228 1.00 98.31 516 MET A N 1
ATOM 4031 C CA . MET A 1 516 ? -5.867 9.882 9.675 1.00 98.31 516 MET A CA 1
ATOM 4032 C C . MET A 1 516 ? -6.776 10.958 10.276 1.00 98.31 516 MET A C 1
ATOM 4034 O O . MET A 1 516 ? -7.479 10.693 11.248 1.00 98.31 516 MET A O 1
ATOM 4038 N N . ILE A 1 517 ? -6.829 12.146 9.667 1.00 98.31 517 ILE A N 1
ATOM 4039 C CA . ILE A 1 517 ? -7.684 13.238 10.148 1.00 98.31 517 ILE A CA 1
ATOM 4040 C C . ILE A 1 517 ? -9.168 12.888 10.010 1.00 98.31 517 ILE A C 1
ATOM 4042 O O . ILE A 1 517 ? -9.928 13.165 10.933 1.00 98.31 517 ILE A O 1
ATOM 4046 N N . SER A 1 518 ? -9.586 12.258 8.904 1.00 98.56 518 SER A N 1
ATOM 4047 C CA . SER A 1 518 ? -10.981 11.839 8.684 1.00 98.56 518 SER A CA 1
ATOM 4048 C C . SER A 1 518 ? -11.456 10.856 9.764 1.00 98.56 518 SER A C 1
ATOM 4050 O O . SER A 1 518 ? -12.508 11.064 10.367 1.00 98.56 518 SER A O 1
ATOM 4052 N N . LEU A 1 519 ? -10.645 9.846 10.094 1.00 98.69 519 LEU A N 1
ATOM 4053 C CA . LEU A 1 519 ? -10.979 8.902 11.164 1.00 98.69 519 LEU A CA 1
ATOM 4054 C C . LEU A 1 519 ? -10.915 9.554 12.550 1.00 98.69 519 LEU A C 1
ATOM 4056 O O . LEU A 1 519 ? -11.777 9.295 13.388 1.00 98.69 519 LEU A O 1
ATOM 4060 N N . ALA A 1 520 ? -9.926 10.419 12.797 1.00 98.62 520 ALA A N 1
ATOM 4061 C CA . ALA A 1 520 ? -9.779 11.100 14.079 1.00 98.62 520 ALA A CA 1
ATOM 4062 C C . ALA A 1 520 ? -10.942 12.060 14.363 1.00 98.62 520 ALA A C 1
ATOM 4064 O O . ALA A 1 520 ? -11.468 12.048 15.473 1.00 98.62 520 ALA A O 1
ATOM 4065 N N . ARG A 1 521 ? -11.395 12.847 13.373 1.00 97.94 521 ARG A N 1
ATOM 4066 C CA . ARG A 1 521 ? -12.554 13.741 13.547 1.00 97.94 521 ARG A CA 1
ATOM 4067 C C . ARG A 1 521 ? -13.835 12.962 13.819 1.00 97.94 521 ARG A C 1
ATOM 4069 O O . ARG A 1 521 ? -14.611 13.368 14.676 1.00 97.94 521 ARG A O 1
ATOM 4076 N N . ASP A 1 522 ? -14.043 11.843 13.125 1.00 98.62 522 ASP A N 1
ATOM 4077 C CA . ASP A 1 522 ? -15.236 11.024 13.316 1.00 98.62 522 ASP A CA 1
ATOM 4078 C C . ASP A 1 522 ? -15.210 10.393 14.714 1.00 98.62 522 ASP A C 1
ATOM 4080 O O . ASP A 1 522 ? -16.169 10.533 15.476 1.00 98.62 522 ASP A O 1
ATOM 4084 N N . TYR A 1 523 ? -14.070 9.825 15.120 1.00 98.75 523 TYR A N 1
ATOM 4085 C CA . TYR A 1 523 ? -13.902 9.276 16.463 1.00 98.75 523 TYR A CA 1
ATOM 4086 C C . TYR A 1 523 ? -14.068 10.329 17.561 1.00 98.75 523 TYR A C 1
ATOM 4088 O O . TYR A 1 523 ? -14.656 10.043 18.608 1.00 98.75 523 TYR A O 1
ATOM 4096 N N . ALA A 1 524 ? -13.628 11.564 17.309 1.00 98.62 524 ALA A N 1
ATOM 4097 C CA . ALA A 1 524 ? -13.732 12.648 18.274 1.00 98.62 524 ALA A CA 1
ATOM 4098 C C . ALA A 1 524 ? -15.191 12.974 18.647 1.00 98.62 524 ALA A C 1
ATOM 4100 O O . ALA A 1 524 ? -15.459 13.431 19.759 1.00 98.62 524 ALA A O 1
ATOM 4101 N N . THR A 1 525 ? -16.147 12.706 17.752 1.00 98.44 525 THR A N 1
ATOM 4102 C CA . THR A 1 525 ? -17.589 12.878 18.018 1.00 98.44 525 THR A CA 1
ATOM 4103 C C . THR A 1 525 ? -18.217 11.715 18.791 1.00 98.44 525 THR A C 1
ATOM 4105 O O . THR A 1 525 ? -19.338 11.836 19.275 1.00 98.44 525 THR A O 1
ATOM 4108 N N . ARG A 1 526 ? -17.498 10.597 18.947 1.00 98.06 526 ARG A N 1
ATOM 4109 C CA . ARG A 1 526 ? -17.997 9.348 19.551 1.00 98.06 526 ARG A CA 1
ATOM 4110 C C . ARG A 1 526 ? -17.358 9.047 20.897 1.00 98.06 526 ARG A C 1
ATOM 4112 O O . ARG A 1 526 ? -17.989 8.456 21.771 1.00 98.06 526 ARG A O 1
ATOM 4119 N N . ARG A 1 527 ? -16.084 9.402 21.068 1.00 98.31 527 ARG A N 1
ATOM 4120 C CA . ARG A 1 527 ? -15.327 9.083 22.277 1.00 98.31 527 ARG A CA 1
ATOM 4121 C C . ARG A 1 527 ? -15.610 10.108 23.367 1.00 98.31 527 ARG A C 1
ATOM 4123 O O . ARG A 1 527 ? -15.181 11.257 23.271 1.00 98.31 527 ARG A O 1
ATOM 4130 N N . VAL A 1 528 ? -16.297 9.671 24.420 1.00 98.00 528 VAL A N 1
ATOM 4131 C CA . VAL A 1 528 ? -16.561 10.481 25.615 1.00 98.00 528 VAL A CA 1
ATOM 4132 C C . VAL A 1 528 ? -15.376 10.396 26.576 1.00 98.00 528 VAL A C 1
ATOM 4134 O O . VAL A 1 528 ? -14.923 9.307 26.926 1.00 98.00 528 VAL A O 1
ATOM 4137 N N . VAL A 1 529 ? -14.877 11.554 27.002 1.00 97.44 529 VAL A N 1
ATOM 4138 C CA . VAL A 1 529 ? -13.867 11.719 28.054 1.00 97.44 529 VAL A CA 1
ATOM 4139 C C . VAL A 1 529 ? -14.260 12.912 28.920 1.00 97.44 529 VAL A C 1
ATOM 4141 O O . VAL A 1 529 ? -14.647 13.958 28.397 1.00 97.44 529 VAL A O 1
ATOM 4144 N N . PHE A 1 530 ? -14.195 12.745 30.243 1.00 97.38 530 PHE A N 1
ATOM 4145 C CA . PHE A 1 530 ? -14.554 13.789 31.213 1.00 97.38 530 PHE A CA 1
ATOM 4146 C C . PHE A 1 530 ? -15.955 14.396 30.966 1.00 97.38 530 PHE A C 1
ATOM 4148 O O . PHE A 1 530 ? -16.130 15.610 30.937 1.00 97.38 530 PHE A O 1
ATOM 4155 N N . GLY A 1 531 ? -16.958 13.540 30.737 1.00 97.00 531 GLY A N 1
ATOM 4156 C CA . GLY A 1 531 ? -18.367 13.944 30.617 1.00 97.00 531 GLY A CA 1
ATOM 4157 C C . GLY A 1 531 ? -18.805 14.480 29.248 1.00 97.00 531 GLY A C 1
ATOM 4158 O O . GLY A 1 531 ? -19.986 14.760 29.067 1.00 97.00 531 GLY A O 1
ATOM 4159 N N . GLN A 1 532 ? -17.907 14.593 28.262 1.00 97.75 532 GLN A N 1
ATOM 4160 C CA . GLN A 1 532 ? -18.263 15.043 26.912 1.00 97.75 532 GLN A CA 1
ATOM 4161 C C . GLN A 1 532 ? -17.402 14.410 25.812 1.00 97.75 532 GLN A C 1
ATOM 4163 O O . GLN A 1 532 ? -16.367 13.804 26.073 1.00 97.75 532 GLN A O 1
ATOM 4168 N N . THR A 1 533 ? -17.824 14.536 24.556 1.00 98.62 533 THR A N 1
ATOM 4169 C CA . THR A 1 533 ? -17.078 14.025 23.396 1.00 98.62 533 THR A CA 1
ATOM 4170 C C . THR A 1 533 ? -15.752 14.765 23.207 1.00 98.62 533 THR A C 1
ATOM 4172 O O . THR A 1 533 ? -15.700 15.982 23.392 1.00 98.62 533 THR A O 1
ATOM 4175 N N . GLN A 1 534 ? -14.705 14.070 22.756 1.00 98.62 534 GLN A N 1
ATOM 4176 C CA . GLN A 1 534 ? -13.395 14.646 22.407 1.00 98.62 534 GLN A CA 1
ATOM 4177 C C . GLN A 1 534 ? -13.495 15.917 21.540 1.00 98.62 534 GLN A C 1
ATOM 4179 O O . GLN A 1 534 ? -12.776 16.881 21.784 1.00 98.62 534 GLN A O 1
ATOM 4184 N N . ALA A 1 535 ? -14.441 15.965 20.598 1.00 98.12 535 ALA A N 1
ATOM 4185 C CA . ALA A 1 535 ? -14.678 17.107 19.711 1.00 98.12 535 ALA A CA 1
ATOM 4186 C C . ALA A 1 535 ? -15.086 18.414 20.425 1.00 98.12 535 ALA A C 1
ATOM 4188 O O . ALA A 1 535 ? -15.022 19.475 19.814 1.00 98.12 535 ALA A O 1
ATOM 4189 N N . LYS A 1 536 ? -15.504 18.363 21.698 1.00 98.25 536 LYS A N 1
ATOM 4190 C CA . LYS A 1 536 ? -15.851 19.552 22.501 1.00 98.25 536 LYS A CA 1
ATOM 4191 C C . LYS A 1 536 ? -14.673 20.097 23.312 1.00 98.25 536 LYS A C 1
ATOM 4193 O O . LYS A 1 536 ? -14.794 21.155 23.921 1.00 98.25 536 LYS A O 1
ATOM 4198 N N . TRP A 1 537 ? -13.541 19.394 23.337 1.00 98.50 537 TRP A N 1
ATOM 4199 C CA . TRP A 1 537 ? -12.361 19.811 24.089 1.00 98.50 537 TRP A CA 1
ATOM 4200 C C . TRP A 1 537 ? -11.478 20.746 23.249 1.00 98.50 537 TRP A C 1
ATOM 4202 O O . TRP A 1 537 ? -10.922 20.289 22.246 1.00 98.50 537 TRP A O 1
ATOM 4212 N N . PRO A 1 538 ? -11.265 22.014 23.668 1.00 98.56 538 PRO A N 1
ATOM 4213 C CA . PRO A 1 538 ? -10.535 23.001 22.867 1.00 98.56 538 PRO A CA 1
ATOM 4214 C C . PRO A 1 538 ? -9.129 22.552 22.460 1.00 98.56 538 PRO A C 1
ATOM 4216 O O . PRO A 1 538 ? -8.737 22.714 21.304 1.00 98.56 538 PRO A O 1
ATOM 4219 N N . LEU A 1 539 ? -8.393 21.917 23.381 1.00 98.56 539 LEU A N 1
ATOM 4220 C CA . LEU A 1 539 ? -7.057 21.388 23.103 1.00 98.56 539 LEU A CA 1
ATOM 4221 C C . LEU A 1 539 ? -7.089 20.310 22.010 1.00 98.56 539 LEU A C 1
ATOM 4223 O O . LEU A 1 539 ? -6.284 20.353 21.086 1.00 98.56 539 LEU A O 1
ATOM 4227 N N . HIS A 1 540 ? -8.056 19.388 22.070 1.00 98.56 540 HIS A N 1
ATOM 4228 C CA . HIS A 1 540 ? -8.206 18.328 21.073 1.00 98.56 540 HIS A CA 1
ATOM 4229 C C . HIS A 1 540 ? -8.530 18.908 19.690 1.00 98.56 540 HIS A C 1
ATOM 4231 O O . HIS A 1 540 ? -7.912 18.536 18.690 1.00 98.56 540 HIS A O 1
ATOM 4237 N N . THR A 1 541 ? -9.449 19.876 19.631 1.00 98.25 541 THR A N 1
ATOM 4238 C CA . THR A 1 541 ? -9.791 20.557 18.377 1.00 98.25 541 THR A CA 1
ATOM 4239 C C . THR A 1 541 ? -8.635 21.386 17.822 1.00 98.25 541 THR A C 1
ATOM 4241 O O . THR A 1 541 ? -8.428 21.378 16.612 1.00 98.25 541 THR A O 1
ATOM 4244 N N . ALA A 1 542 ? -7.843 22.048 18.671 1.00 98.56 542 ALA A N 1
ATOM 4245 C CA . ALA A 1 542 ? -6.679 22.823 18.241 1.00 98.56 542 ALA A CA 1
ATOM 4246 C C . ALA A 1 542 ? -5.599 21.924 17.617 1.00 98.56 542 ALA A C 1
ATOM 4248 O O . ALA A 1 542 ? -5.029 22.270 16.580 1.00 98.56 542 ALA A O 1
ATOM 4249 N N . THR A 1 543 ? -5.362 20.740 18.193 1.00 98.62 543 THR A N 1
ATOM 4250 C CA . THR A 1 543 ? -4.444 19.743 17.624 1.00 98.62 543 THR A CA 1
ATOM 4251 C C . THR A 1 543 ? -4.905 19.276 16.244 1.00 98.62 543 THR A C 1
ATOM 4253 O O . THR A 1 543 ? -4.129 19.346 15.289 1.00 98.62 543 THR A O 1
ATOM 4256 N N . LEU A 1 544 ? -6.170 18.859 16.104 1.00 98.25 544 LEU A N 1
ATOM 4257 C CA . LEU A 1 544 ? -6.708 18.420 14.810 1.00 98.25 544 LEU A CA 1
ATOM 4258 C C . LEU A 1 544 ? -6.732 19.554 13.776 1.00 98.25 544 LEU A C 1
ATOM 4260 O O . LEU A 1 544 ? -6.436 19.318 12.607 1.00 98.25 544 LEU A O 1
ATOM 4264 N N . ALA A 1 545 ? -7.028 20.787 14.194 1.00 98.31 545 ALA A N 1
ATOM 4265 C CA . ALA A 1 545 ? -7.011 21.952 13.315 1.00 98.31 545 ALA A CA 1
ATOM 4266 C C . ALA A 1 545 ? -5.608 22.231 12.757 1.00 98.31 545 ALA A C 1
ATOM 4268 O O . ALA A 1 545 ? -5.475 22.494 11.563 1.00 98.31 545 ALA A O 1
ATOM 4269 N N . LYS A 1 546 ? -4.556 22.117 13.580 1.00 98.38 546 LYS A N 1
ATOM 4270 C CA . LYS A 1 546 ? -3.169 22.268 13.115 1.00 98.38 546 LYS A CA 1
ATOM 4271 C C . LYS A 1 546 ? -2.814 21.221 12.053 1.00 98.38 546 LYS A C 1
ATOM 4273 O O . LYS A 1 546 ? -2.327 21.581 10.983 1.00 98.38 546 LYS A O 1
ATOM 4278 N N . MET A 1 547 ? -3.126 19.951 12.317 1.00 98.19 547 MET A N 1
ATOM 4279 C CA . MET A 1 547 ? -2.900 18.858 11.360 1.00 98.19 547 MET A CA 1
ATOM 4280 C C . MET A 1 547 ? -3.676 19.073 10.051 1.00 98.19 547 MET A C 1
ATOM 4282 O O . MET A 1 547 ? -3.161 18.817 8.961 1.00 98.19 547 MET A O 1
ATOM 4286 N N . GLU A 1 548 ? -4.913 19.567 10.141 1.00 98.31 548 GLU A N 1
ATOM 4287 C CA . GLU A 1 548 ? -5.743 19.887 8.979 1.00 98.31 548 GLU A CA 1
ATOM 4288 C C . GLU A 1 548 ? -5.131 21.015 8.139 1.00 98.31 548 GLU A C 1
ATOM 4290 O O . GLU A 1 548 ? -5.091 20.896 6.917 1.00 98.31 548 GLU A O 1
ATOM 4295 N N . VAL A 1 549 ? -4.614 22.081 8.759 1.00 98.44 549 VAL A N 1
ATOM 4296 C CA . VAL A 1 549 ? -3.948 23.184 8.042 1.00 98.44 549 VAL A CA 1
ATOM 4297 C C . VAL A 1 549 ? -2.728 22.684 7.265 1.00 98.44 549 VAL A C 1
ATOM 4299 O O . VAL A 1 549 ? -2.606 22.975 6.074 1.00 98.44 549 VAL A O 1
ATOM 4302 N N . GLU A 1 550 ? -1.870 21.884 7.898 1.00 98.12 550 GLU A N 1
ATOM 4303 C CA . GLU A 1 550 ? -0.695 21.290 7.246 1.00 98.12 550 GLU A CA 1
ATOM 4304 C C . GLU A 1 550 ? -1.107 20.379 6.077 1.00 98.12 550 GLU A C 1
ATOM 4306 O O . GLU A 1 550 ? -0.598 20.515 4.962 1.00 98.12 550 GLU A O 1
ATOM 4311 N N . THR A 1 551 ? -2.114 19.524 6.290 1.00 98.06 551 THR A N 1
ATOM 4312 C CA . THR A 1 551 ? -2.653 18.628 5.251 1.00 98.06 551 THR A CA 1
ATOM 4313 C C . THR A 1 551 ? -3.187 19.403 4.050 1.00 98.06 551 THR A C 1
ATOM 4315 O O . THR A 1 551 ? -2.947 19.012 2.908 1.00 98.06 551 THR A O 1
ATOM 4318 N N . ARG A 1 552 ? -3.877 20.530 4.274 1.00 98.12 552 ARG A N 1
ATOM 4319 C CA . ARG A 1 552 ? -4.368 21.396 3.189 1.00 98.12 552 ARG A CA 1
ATOM 4320 C C . ARG A 1 552 ? -3.228 22.004 2.380 1.00 98.12 552 ARG A C 1
ATOM 4322 O O . ARG A 1 552 ? -3.325 22.030 1.155 1.00 98.12 552 ARG A O 1
ATOM 4329 N N . GLY A 1 553 ? -2.167 22.466 3.042 1.00 98.06 553 GLY A N 1
ATOM 4330 C CA . GLY A 1 553 ? -0.978 22.994 2.370 1.00 98.06 553 GLY A CA 1
ATOM 4331 C C . GLY A 1 553 ? -0.340 21.953 1.449 1.00 98.06 553 GLY A C 1
ATOM 4332 O O . GLY A 1 553 ? -0.143 22.210 0.260 1.00 98.06 553 GLY A O 1
ATOM 4333 N N . CYS A 1 554 ? -0.109 20.743 1.966 1.00 98.50 554 CYS A N 1
ATOM 4334 C CA . CYS A 1 554 ? 0.442 19.643 1.176 1.00 98.50 554 CYS A CA 1
ATOM 4335 C C . CYS A 1 554 ? -0.491 19.211 0.031 1.00 98.50 554 CYS A C 1
ATOM 4337 O O . CYS A 1 554 ? -0.021 18.948 -1.074 1.00 98.50 554 CYS A O 1
ATOM 4339 N N . PHE A 1 555 ? -1.807 19.177 0.263 1.00 98.62 555 PHE A N 1
ATOM 4340 C CA . PHE A 1 555 ? -2.798 18.830 -0.758 1.00 98.62 555 PHE A CA 1
ATOM 4341 C C . PHE A 1 555 ? -2.813 19.816 -1.928 1.00 98.62 555 PHE A C 1
ATOM 4343 O O . PHE A 1 555 ? -2.823 19.396 -3.083 1.00 98.62 555 PHE A O 1
ATOM 4350 N N . LEU A 1 556 ? -2.777 21.122 -1.660 1.00 98.56 556 LEU A N 1
ATOM 4351 C CA . LEU A 1 556 ? -2.751 22.121 -2.730 1.00 98.56 556 LEU A CA 1
ATOM 4352 C C . LEU A 1 556 ? -1.471 22.021 -3.569 1.00 98.56 556 LEU A C 1
ATOM 4354 O O . LEU A 1 556 ? -1.554 22.057 -4.795 1.00 98.56 556 LEU A O 1
ATOM 4358 N N . LEU A 1 557 ? -0.315 21.813 -2.930 1.00 98.50 557 LEU A N 1
ATOM 4359 C CA . LEU A 1 557 ? 0.953 21.615 -3.637 1.00 98.50 557 LEU A CA 1
ATOM 4360 C C . LEU A 1 557 ? 0.953 20.337 -4.493 1.00 98.50 557 LEU A C 1
ATOM 4362 O O . LEU A 1 557 ? 1.483 20.330 -5.603 1.00 98.50 557 LEU A O 1
ATOM 4366 N N . LEU A 1 558 ? 0.334 19.260 -4.004 1.00 98.44 558 LEU A N 1
ATOM 4367 C CA . LEU A 1 558 ? 0.160 18.028 -4.772 1.00 98.44 558 LEU A CA 1
ATOM 4368 C C . LEU A 1 558 ? -0.686 18.260 -6.034 1.00 98.44 558 LEU A C 1
ATOM 4370 O O . LEU A 1 558 ? -0.321 17.796 -7.115 1.00 98.44 558 LEU A O 1
ATOM 4374 N N . MET A 1 559 ? -1.803 18.979 -5.909 1.00 98.31 559 MET A N 1
ATOM 4375 C CA . MET A 1 559 ? -2.683 19.257 -7.047 1.00 98.31 559 MET A CA 1
ATOM 4376 C C . MET A 1 559 ? -2.037 20.205 -8.068 1.00 98.31 559 MET A C 1
ATOM 4378 O O . MET A 1 559 ? -2.233 20.017 -9.268 1.00 98.31 559 MET A O 1
ATOM 4382 N N . GLU A 1 560 ? -1.205 21.148 -7.619 1.00 97.81 560 GLU A N 1
ATOM 4383 C CA . GLU A 1 560 ? -0.357 21.968 -8.497 1.00 97.81 560 GLU A CA 1
ATOM 4384 C C . GLU A 1 560 ? 0.627 21.095 -9.295 1.00 97.81 560 GLU A C 1
ATOM 4386 O O . GLU A 1 560 ? 0.730 21.206 -10.517 1.00 97.81 560 GLU A O 1
ATOM 4391 N N . ALA A 1 561 ? 1.307 20.147 -8.639 1.00 97.25 561 ALA A N 1
ATOM 4392 C CA . ALA A 1 561 ? 2.208 19.219 -9.322 1.00 97.25 561 ALA A CA 1
ATOM 4393 C C . ALA A 1 561 ? 1.477 18.357 -10.371 1.00 97.25 561 ALA A C 1
ATOM 4395 O O . ALA A 1 561 ? 2.024 18.097 -11.447 1.00 97.25 561 ALA A O 1
ATOM 4396 N N . ALA A 1 562 ? 0.233 17.949 -10.096 1.00 96.75 562 ALA A N 1
ATOM 4397 C CA . ALA A 1 562 ? -0.611 17.241 -11.060 1.00 96.75 562 ALA A CA 1
ATOM 4398 C C . ALA A 1 562 ? -0.946 18.111 -12.285 1.00 96.75 562 ALA A C 1
ATOM 4400 O O . ALA A 1 562 ? -0.869 17.634 -13.421 1.00 96.75 562 ALA A O 1
ATOM 4401 N N . GLN A 1 563 ? -1.259 19.393 -12.071 1.00 96.69 563 GLN A N 1
ATOM 4402 C CA . GLN A 1 563 ? -1.514 20.351 -13.146 1.00 96.69 563 GLN A CA 1
ATOM 4403 C C . GLN A 1 563 ? -0.269 20.559 -14.021 1.00 96.69 563 GLN A C 1
ATOM 4405 O O . GLN A 1 563 ? -0.345 20.438 -15.247 1.00 96.69 563 GLN A O 1
ATOM 4410 N N . LEU A 1 564 ? 0.893 20.792 -13.403 1.00 96.56 564 LEU A N 1
ATOM 4411 C CA . LEU A 1 564 ? 2.172 20.956 -14.102 1.00 96.56 564 LEU A CA 1
ATOM 4412 C C . LEU A 1 564 ? 2.571 19.699 -14.884 1.00 96.56 564 LEU A C 1
ATOM 4414 O O . LEU A 1 564 ? 3.097 19.800 -15.996 1.00 96.56 564 LEU A O 1
ATOM 4418 N N . MET A 1 565 ? 2.282 18.509 -14.346 1.00 94.19 565 MET A N 1
ATOM 4419 C CA . MET A 1 565 ? 2.493 17.253 -15.063 1.00 94.19 565 MET A CA 1
ATOM 4420 C C . MET A 1 565 ? 1.690 17.228 -16.366 1.00 94.19 565 MET A C 1
ATOM 4422 O O . MET A 1 565 ? 2.256 16.926 -17.417 1.00 94.19 565 MET A O 1
ATOM 4426 N N . GLY A 1 566 ? 0.407 17.588 -16.321 1.00 93.81 566 GLY A N 1
ATOM 4427 C CA . GLY A 1 566 ? -0.431 17.671 -17.514 1.00 93.81 566 GLY A CA 1
ATOM 4428 C C . GLY A 1 566 ? 0.045 18.729 -18.513 1.00 93.81 566 GLY A C 1
ATOM 4429 O O . GLY A 1 566 ? 0.205 18.423 -19.693 1.00 93.81 566 GLY A O 1
ATOM 4430 N N . LEU A 1 567 ? 0.385 19.934 -18.042 1.00 94.06 567 LEU A N 1
ATOM 4431 C CA . LEU A 1 567 ? 0.904 21.014 -18.895 1.00 94.06 567 LEU A CA 1
ATOM 4432 C C . LEU A 1 567 ? 2.197 20.609 -19.615 1.00 94.06 567 LEU A C 1
ATOM 4434 O O . LEU A 1 567 ? 2.375 20.917 -20.794 1.00 94.06 567 LEU A O 1
ATOM 4438 N N . SER A 1 568 ? 3.081 19.872 -18.936 1.00 90.62 568 SER A N 1
ATOM 4439 C CA . SER A 1 568 ? 4.328 19.387 -19.536 1.00 90.62 568 SER A CA 1
ATOM 4440 C C . SER A 1 568 ? 4.093 18.451 -20.726 1.00 90.62 568 SER A C 1
ATOM 4442 O O . SER A 1 568 ? 4.883 18.449 -21.668 1.00 90.62 568 SER A O 1
ATOM 4444 N N . VAL A 1 569 ? 2.992 17.691 -20.718 1.00 82.06 569 VAL A N 1
ATOM 4445 C CA . VAL A 1 569 ? 2.597 16.831 -21.841 1.00 82.06 569 VAL A CA 1
ATOM 4446 C C . VAL A 1 569 ? 2.102 17.684 -23.010 1.00 82.06 569 VAL A C 1
ATOM 4448 O O . VAL A 1 569 ? 2.537 17.463 -24.138 1.00 82.06 569 VAL A O 1
ATOM 4451 N N . SER A 1 570 ? 1.283 18.705 -22.743 1.00 72.25 570 SER A N 1
ATOM 4452 C CA . SER A 1 570 ? 0.780 19.629 -23.772 1.00 72.25 570 SER A CA 1
ATOM 4453 C C . SER A 1 570 ? 1.897 20.430 -24.460 1.00 72.25 570 SER A C 1
ATOM 4455 O O . SER A 1 570 ? 1.820 20.715 -25.657 1.00 72.25 570 SER A O 1
ATOM 4457 N N . LEU A 1 571 ? 2.964 20.777 -23.732 1.00 68.12 571 LEU A N 1
ATOM 4458 C CA . LEU A 1 571 ? 4.144 21.444 -24.298 1.00 68.12 571 LEU A CA 1
ATOM 4459 C C . LEU A 1 571 ? 4.969 20.509 -25.195 1.00 68.12 571 LEU A C 1
ATOM 4461 O O . LEU A 1 571 ? 5.477 20.948 -26.223 1.00 68.12 571 LEU A O 1
ATOM 4465 N N . GLN A 1 572 ? 5.058 19.220 -24.852 1.00 59.16 572 GLN A N 1
ATOM 4466 C CA . GLN A 1 572 ? 5.724 18.212 -25.686 1.00 59.16 572 GLN A CA 1
ATOM 4467 C C . GLN A 1 572 ? 4.963 17.942 -26.993 1.00 59.16 572 GLN A C 1
ATOM 4469 O O . GLN A 1 572 ? 5.595 17.699 -28.014 1.00 59.16 572 GLN A O 1
ATOM 4474 N N . SER A 1 573 ? 3.629 18.045 -27.000 1.00 53.62 573 SER A N 1
ATOM 4475 C CA . SER A 1 573 ? 2.829 17.924 -28.231 1.00 53.62 573 SER A CA 1
ATOM 4476 C C . SER A 1 573 ? 2.887 19.157 -29.143 1.00 53.62 573 SER A C 1
ATOM 4478 O O . SER A 1 573 ? 2.516 19.065 -30.307 1.00 53.62 573 SER A O 1
ATOM 4480 N N . ARG A 1 574 ? 3.341 20.314 -28.636 1.00 44.84 574 ARG A N 1
ATOM 4481 C CA . ARG A 1 574 ? 3.412 21.583 -29.386 1.00 44.84 574 ARG A CA 1
ATOM 4482 C C . ARG A 1 574 ? 4.784 21.878 -30.004 1.00 44.84 574 ARG A C 1
ATOM 4484 O O . ARG A 1 574 ? 4.927 22.909 -30.648 1.00 44.84 574 ARG A O 1
ATOM 4491 N N . SER A 1 575 ? 5.788 21.010 -29.857 1.00 34.06 575 SER A N 1
ATOM 4492 C CA . SER A 1 575 ? 7.143 21.249 -30.386 1.00 34.06 575 SER A CA 1
ATOM 4493 C C . SER A 1 575 ? 7.296 20.940 -31.886 1.00 34.06 575 SER A C 1
ATOM 4495 O O . SER A 1 575 ? 8.248 20.276 -32.296 1.00 34.06 575 SER A O 1
ATOM 4497 N N . VAL A 1 576 ? 6.375 21.448 -32.706 1.00 34.28 576 VAL A N 1
ATOM 4498 C CA . VAL A 1 576 ? 6.580 21.690 -34.138 1.00 34.28 576 VAL A CA 1
ATOM 4499 C C . VAL A 1 576 ? 6.577 23.222 -34.288 1.00 34.28 576 VAL A C 1
ATOM 4501 O O . VAL A 1 576 ? 5.520 23.832 -34.183 1.00 34.28 576 VAL A O 1
ATOM 4504 N N . TYR A 1 577 ? 7.770 23.812 -34.478 1.00 31.12 577 TYR A N 1
ATOM 4505 C CA . TYR A 1 577 ? 8.154 25.247 -34.607 1.00 31.12 577 TYR A CA 1
ATOM 4506 C C . TYR A 1 577 ? 8.746 25.982 -33.370 1.00 31.12 577 TYR A C 1
ATOM 4508 O O . TYR A 1 577 ? 8.436 25.635 -32.230 1.00 31.12 577 TYR A O 1
ATOM 4516 N N . PRO A 1 578 ? 9.704 26.927 -33.581 1.00 39.19 578 PRO A N 1
ATOM 4517 C CA . PRO A 1 578 ? 10.849 27.116 -32.689 1.00 39.19 578 PRO A CA 1
ATOM 4518 C C . PRO A 1 578 ? 10.738 28.290 -31.701 1.00 39.19 578 PRO A C 1
ATOM 4520 O O . PRO A 1 578 ? 10.088 29.300 -31.945 1.00 39.19 578 PRO A O 1
ATOM 4523 N N . SER A 1 579 ? 11.495 28.138 -30.609 1.00 41.81 579 SER A N 1
ATOM 4524 C CA . SER A 1 579 ? 12.080 29.181 -29.752 1.00 41.81 579 SER A CA 1
ATOM 4525 C C . SER A 1 579 ? 11.185 30.347 -29.309 1.00 41.81 579 SER A C 1
ATOM 4527 O O . SER A 1 579 ? 11.285 31.457 -29.824 1.00 41.81 579 SER A O 1
ATOM 4529 N N . GLN A 1 580 ? 10.484 30.154 -28.193 1.00 31.53 580 GLN A N 1
ATOM 4530 C CA . GLN A 1 580 ? 10.387 31.202 -27.177 1.00 31.53 580 GLN A CA 1
ATOM 4531 C C . GLN A 1 580 ? 10.928 30.640 -25.861 1.00 31.53 580 GLN A C 1
ATOM 4533 O O . GLN A 1 580 ? 10.350 29.735 -25.260 1.00 31.53 580 GLN A O 1
ATOM 4538 N N . ARG A 1 581 ? 12.105 31.133 -25.455 1.00 33.69 581 ARG A N 1
ATOM 4539 C CA . ARG A 1 581 ? 12.659 30.901 -24.118 1.00 33.69 581 ARG A CA 1
ATOM 4540 C C . ARG A 1 581 ? 11.708 31.547 -23.115 1.00 33.69 581 ARG A C 1
ATOM 4542 O O . ARG A 1 581 ? 11.622 32.767 -23.064 1.00 33.69 581 ARG A O 1
ATOM 4549 N N . LEU A 1 582 ? 11.013 30.729 -22.331 1.00 34.03 582 LEU A N 1
ATOM 4550 C CA . LEU A 1 582 ? 10.409 31.186 -21.085 1.00 34.03 582 LEU A CA 1
ATOM 4551 C C . LEU A 1 582 ? 11.534 31.488 -20.093 1.00 34.03 582 LEU A C 1
ATOM 4553 O O . LEU A 1 582 ? 12.455 30.684 -19.924 1.00 34.03 582 LEU A O 1
ATOM 4557 N N . ASP A 1 583 ? 11.456 32.669 -19.495 1.00 34.22 583 ASP A N 1
ATOM 4558 C CA . ASP A 1 583 ? 12.422 33.196 -18.544 1.00 34.22 583 ASP A CA 1
ATOM 4559 C C . ASP A 1 583 ? 12.490 32.300 -17.293 1.00 34.22 583 ASP A C 1
ATOM 4561 O O . ASP A 1 583 ? 11.512 32.113 -16.566 1.00 34.22 583 ASP A O 1
ATOM 4565 N N . LEU A 1 584 ? 13.648 31.667 -17.093 1.00 37.19 584 LEU A N 1
ATOM 4566 C CA . LEU A 1 584 ? 13.909 30.675 -16.044 1.00 37.19 584 LEU A CA 1
ATOM 4567 C C . LEU A 1 584 ? 14.251 31.320 -14.689 1.00 37.19 584 LEU A C 1
ATOM 4569 O O . LEU A 1 584 ? 14.507 30.598 -13.720 1.00 37.19 584 LEU A O 1
ATOM 4573 N N . ASP A 1 585 ? 14.237 32.650 -14.588 1.00 31.61 585 ASP A N 1
ATOM 4574 C CA . ASP A 1 585 ? 14.677 33.356 -13.382 1.00 31.61 585 ASP A CA 1
ATOM 4575 C C . ASP A 1 585 ? 13.719 33.216 -12.184 1.00 31.61 585 ASP A C 1
ATOM 4577 O O . ASP A 1 585 ? 14.170 33.248 -11.036 1.00 31.61 585 ASP A O 1
ATOM 4581 N N . PHE A 1 586 ? 12.439 32.880 -12.395 1.00 37.59 586 PHE A N 1
ATOM 4582 C CA . PHE A 1 586 ? 11.526 32.534 -11.290 1.00 37.59 586 PHE A CA 1
ATOM 4583 C C . PHE A 1 586 ? 11.951 31.247 -10.547 1.00 37.59 586 PHE A C 1
ATOM 4585 O O . PHE A 1 586 ? 11.781 31.126 -9.333 1.00 37.59 586 PHE A O 1
ATOM 4592 N N . PHE A 1 587 ? 12.583 30.294 -11.245 1.00 37.69 587 PHE A N 1
ATOM 4593 C CA . PHE A 1 587 ? 13.016 29.015 -10.662 1.00 37.69 587 PHE A CA 1
ATOM 4594 C C . PHE A 1 587 ? 14.361 29.093 -9.927 1.00 37.69 587 PHE A C 1
ATOM 4596 O O . PHE A 1 587 ? 14.705 28.181 -9.168 1.00 37.69 587 PHE A O 1
ATOM 4603 N N . ARG A 1 588 ? 15.137 30.167 -10.122 1.00 35.03 588 ARG A N 1
ATOM 4604 C CA . ARG A 1 588 ? 16.449 30.328 -9.479 1.00 35.03 588 ARG A CA 1
ATOM 4605 C C . ARG A 1 588 ? 16.349 30.726 -8.005 1.00 35.03 588 ARG A C 1
ATOM 4607 O O . ARG A 1 588 ? 17.182 30.281 -7.217 1.00 35.03 588 ARG A O 1
ATOM 4614 N N . ASN A 1 589 ? 15.303 31.456 -7.617 1.00 31.38 589 ASN A N 1
ATOM 4615 C CA . ASN A 1 589 ? 15.213 32.082 -6.291 1.00 31.38 589 ASN A CA 1
ATOM 4616 C C . ASN A 1 589 ? 14.570 31.219 -5.185 1.00 31.38 589 ASN A C 1
ATOM 4618 O O . ASN A 1 589 ? 14.620 31.600 -4.019 1.00 31.38 589 ASN A O 1
ATOM 4622 N N . HIS A 1 590 ? 14.043 30.024 -5.492 1.00 40.06 590 HIS A N 1
ATOM 4623 C CA . HIS A 1 590 ? 13.377 29.152 -4.500 1.00 40.06 590 HIS A CA 1
ATOM 4624 C C . HIS A 1 590 ? 13.993 27.746 -4.351 1.00 40.06 590 HIS A C 1
ATOM 4626 O O . HIS A 1 590 ? 13.324 26.798 -3.932 1.00 40.06 590 HIS A O 1
ATOM 4632 N N . ARG A 1 591 ? 15.298 27.593 -4.629 1.00 34.06 591 ARG A N 1
ATOM 4633 C CA . ARG A 1 591 ? 16.027 26.314 -4.474 1.00 34.06 591 ARG A CA 1
ATOM 4634 C C . ARG A 1 591 ? 16.006 25.741 -3.047 1.00 34.06 591 ARG A C 1
ATOM 4636 O O . ARG A 1 591 ? 16.060 24.524 -2.887 1.00 34.06 591 ARG A O 1
ATOM 4643 N N . SER A 1 592 ? 15.884 26.580 -2.021 1.00 31.55 592 SER A N 1
ATOM 4644 C CA . SER A 1 592 ? 16.003 26.142 -0.623 1.00 31.55 592 SER A CA 1
ATOM 4645 C C . SER A 1 592 ? 14.746 25.455 -0.073 1.00 31.55 592 SER A C 1
ATOM 4647 O O . SER A 1 592 ? 14.866 24.581 0.777 1.00 31.55 592 SER A O 1
ATOM 4649 N N . PHE A 1 593 ? 13.549 25.773 -0.583 1.00 33.25 593 PHE A N 1
ATOM 4650 C CA . PHE A 1 593 ? 12.294 25.183 -0.086 1.00 33.25 593 PHE A CA 1
ATOM 4651 C C . PHE A 1 593 ? 11.948 23.857 -0.785 1.00 33.25 593 PHE A C 1
ATOM 4653 O O . PHE A 1 593 ? 11.427 22.933 -0.161 1.00 33.25 593 PHE A O 1
ATOM 4660 N N . PHE A 1 594 ? 12.311 23.724 -2.067 1.00 32.28 594 PHE A N 1
ATOM 4661 C CA . PHE A 1 594 ? 12.074 22.508 -2.853 1.00 32.28 594 PHE A CA 1
ATOM 4662 C C . PHE A 1 594 ? 13.009 21.356 -2.436 1.00 32.28 594 PHE A C 1
ATOM 4664 O O . PHE A 1 594 ? 12.583 20.206 -2.357 1.00 32.28 594 PHE A O 1
ATOM 4671 N N . CYS A 1 595 ? 14.269 21.656 -2.094 1.00 30.77 595 CYS A N 1
ATOM 4672 C CA . CYS A 1 595 ? 15.224 20.647 -1.625 1.00 30.77 595 CYS A CA 1
ATOM 4673 C C . CYS A 1 595 ? 14.930 20.147 -0.202 1.00 30.77 595 CYS A C 1
ATOM 4675 O O . CYS A 1 595 ? 15.111 18.961 0.061 1.00 30.77 595 CYS A O 1
ATOM 4677 N N . PHE A 1 596 ? 14.439 20.993 0.710 1.00 27.39 596 PHE A N 1
ATOM 4678 C CA . PHE A 1 596 ? 14.265 20.596 2.115 1.00 27.39 596 PHE A CA 1
ATOM 4679 C C . PHE A 1 596 ? 13.150 19.547 2.307 1.00 27.39 596 PHE A C 1
ATOM 4681 O O . PHE A 1 596 ? 13.302 18.614 3.093 1.00 27.39 596 PHE A O 1
ATOM 4688 N N . PHE A 1 597 ? 12.068 19.621 1.519 1.00 33.78 597 PHE A N 1
ATOM 4689 C CA . PHE A 1 597 ? 10.954 18.658 1.582 1.00 33.78 597 PHE A CA 1
ATOM 4690 C C . PHE A 1 597 ? 11.223 17.351 0.808 1.00 33.78 597 PHE A C 1
ATOM 4692 O O . PHE A 1 597 ? 10.742 16.278 1.191 1.00 33.78 597 PHE A O 1
ATOM 4699 N N . LEU A 1 598 ? 12.026 17.419 -0.264 1.00 35.75 598 LEU A N 1
ATOM 4700 C CA . LEU A 1 598 ? 12.469 16.248 -1.031 1.00 35.75 598 LEU A CA 1
ATOM 4701 C C . LEU A 1 598 ? 13.528 15.431 -0.278 1.00 35.75 598 LEU A C 1
ATOM 4703 O O . LEU A 1 598 ? 13.500 14.204 -0.351 1.00 35.75 598 LEU A O 1
ATOM 4707 N N . VAL A 1 599 ? 14.416 16.081 0.482 1.00 30.05 599 VAL A N 1
ATOM 4708 C CA . VAL A 1 599 ? 15.462 15.406 1.269 1.00 30.05 599 VAL A CA 1
ATOM 4709 C C . VAL A 1 599 ? 14.892 14.741 2.529 1.00 30.05 599 VAL A C 1
ATOM 4711 O O . VAL A 1 599 ? 15.298 13.626 2.848 1.00 30.05 599 VAL A O 1
ATOM 4714 N N . LEU A 1 600 ? 13.885 15.324 3.195 1.00 26.55 600 LEU A N 1
ATOM 4715 C CA . LEU A 1 600 ? 13.235 14.651 4.333 1.00 26.55 600 LEU A CA 1
ATOM 4716 C C . LEU A 1 600 ? 12.438 13.401 3.912 1.00 26.55 600 LEU A C 1
ATOM 4718 O O . LEU A 1 600 ? 12.477 12.391 4.612 1.00 26.55 600 LEU A O 1
ATOM 4722 N N . ASN A 1 601 ? 11.792 13.414 2.737 1.00 34.53 601 ASN A N 1
ATOM 4723 C CA . ASN A 1 601 ? 11.182 12.201 2.170 1.00 34.53 601 ASN A CA 1
ATOM 4724 C C . ASN A 1 601 ? 12.232 11.160 1.755 1.00 34.53 601 ASN A C 1
ATOM 4726 O O . ASN A 1 601 ? 11.964 9.962 1.819 1.00 34.53 601 ASN A O 1
ATOM 4730 N N . TYR A 1 602 ? 13.436 11.593 1.381 1.00 34.00 602 TYR A N 1
ATOM 4731 C CA . TYR A 1 602 ? 14.551 10.698 1.072 1.00 34.00 602 TYR A CA 1
ATOM 4732 C C . TYR A 1 602 ? 15.039 9.923 2.307 1.00 34.00 602 TYR A C 1
ATOM 4734 O O . TYR A 1 602 ? 15.429 8.766 2.190 1.00 34.00 602 TYR A O 1
ATOM 4742 N N . ILE A 1 603 ? 14.965 10.535 3.494 1.00 28.75 603 ILE A N 1
ATOM 4743 C CA . ILE A 1 603 ? 15.412 9.934 4.759 1.00 28.75 603 ILE A CA 1
ATOM 4744 C C . ILE A 1 603 ? 14.306 9.077 5.399 1.00 28.75 603 ILE A C 1
ATOM 4746 O O . ILE A 1 603 ? 14.584 7.969 5.854 1.00 28.75 603 ILE A O 1
ATOM 4750 N N . LEU A 1 604 ? 13.041 9.516 5.370 1.00 28.34 604 LEU A N 1
ATOM 4751 C CA . LEU A 1 604 ? 11.933 8.738 5.946 1.00 28.34 604 LEU A CA 1
ATOM 4752 C C . LEU A 1 604 ? 11.550 7.502 5.117 1.00 28.34 604 LEU A C 1
ATOM 4754 O O . LEU A 1 604 ? 11.181 6.488 5.700 1.00 28.34 604 LEU A O 1
ATOM 4758 N N . THR A 1 605 ? 11.710 7.527 3.790 1.00 36.53 605 THR A N 1
ATOM 4759 C CA . THR A 1 605 ? 11.456 6.336 2.950 1.00 36.53 605 THR A CA 1
ATOM 4760 C C . THR A 1 605 ? 12.546 5.265 3.118 1.00 36.53 605 THR A C 1
ATOM 4762 O O . THR A 1 605 ? 12.295 4.099 2.850 1.00 36.53 605 THR A O 1
ATOM 4765 N N . PHE A 1 606 ? 13.744 5.627 3.599 1.00 32.72 606 PHE A N 1
ATOM 4766 C CA . PHE A 1 606 ? 14.855 4.684 3.795 1.00 32.72 606 PHE A CA 1
ATOM 4767 C C . PHE A 1 606 ? 15.008 4.163 5.231 1.00 32.72 606 PHE A C 1
ATOM 4769 O O . PHE A 1 606 ? 15.610 3.110 5.414 1.00 32.72 606 PHE A O 1
ATOM 4776 N N . TYR A 1 607 ? 14.469 4.858 6.239 1.00 25.50 607 TYR A N 1
ATOM 4777 C CA . TYR A 1 607 ? 14.525 4.409 7.640 1.00 25.50 607 TYR A CA 1
ATOM 4778 C C . TYR A 1 607 ? 13.215 3.801 8.169 1.00 25.50 607 TYR A C 1
ATOM 4780 O O . TYR A 1 607 ? 13.228 3.196 9.238 1.00 25.50 607 TYR A O 1
ATOM 4788 N N . LEU A 1 608 ? 12.098 3.921 7.438 1.00 27.45 608 LEU A N 1
ATOM 4789 C CA . LEU A 1 608 ? 10.794 3.351 7.822 1.00 27.45 608 LEU A CA 1
ATOM 4790 C C . LEU A 1 608 ? 10.196 2.363 6.794 1.00 27.45 608 LEU A C 1
ATOM 4792 O O . LEU A 1 608 ? 9.027 1.993 6.936 1.00 27.45 608 LEU A O 1
ATOM 4796 N N . MET A 1 609 ? 10.972 1.890 5.804 1.00 31.02 609 MET A N 1
ATOM 4797 C CA . MET A 1 609 ? 10.579 0.793 4.894 1.00 31.02 609 MET A CA 1
ATOM 4798 C C . MET A 1 609 ? 11.413 -0.470 5.085 1.00 31.02 609 MET A C 1
ATOM 4800 O O . MET A 1 609 ? 12.650 -0.390 4.926 1.00 31.02 609 MET A O 1
#

Solvent-accessible surface area (backbone atoms only — not comparable to full-atom values): 32645 Å² total; per-residue (Å²): 134,87,79,80,82,80,78,83,84,69,98,53,77,48,78,42,36,34,37,40,45,44,48,59,82,32,45,62,63,37,41,53,35,24,62,66,69,70,44,61,69,84,86,72,71,73,62,81,61,70,50,80,48,76,41,78,46,75,51,91,92,41,40,32,37,39,40,40,35,39,50,42,24,47,80,93,50,51,81,65,56,55,73,61,31,64,71,29,50,28,40,39,40,37,22,26,25,57,33,52,74,42,52,72,46,45,67,61,55,49,54,50,47,70,74,45,33,47,96,81,41,44,36,31,42,32,39,21,47,60,83,43,61,94,56,53,62,50,57,69,65,59,57,48,52,51,30,62,76,70,68,40,78,43,73,52,66,25,14,40,80,86,47,42,50,45,62,58,54,56,51,49,51,52,45,51,56,48,48,58,47,51,56,50,51,54,63,49,67,77,42,88,83,82,77,95,64,88,86,82,72,92,80,74,84,79,76,58,61,78,62,40,54,46,80,68,37,88,53,58,64,60,50,45,59,73,75,34,59,71,75,54,32,59,56,47,50,53,51,44,43,55,50,17,47,44,36,60,76,47,41,39,59,34,19,50,48,17,57,76,42,48,50,47,74,43,49,51,51,101,84,73,48,81,65,52,45,74,48,65,43,70,44,50,55,51,50,54,23,47,37,14,63,70,24,60,46,26,39,61,66,46,86,92,45,59,48,37,58,24,26,40,48,24,53,55,48,48,32,65,41,39,75,30,37,35,51,53,53,57,36,49,22,33,19,46,9,47,43,53,29,41,52,74,68,61,29,57,89,73,34,72,72,50,27,53,45,40,56,25,40,41,27,53,48,40,91,64,40,43,35,24,21,58,41,59,27,18,85,75,19,60,90,47,42,31,80,14,55,75,27,37,26,42,77,73,55,95,54,34,24,33,31,39,30,58,36,51,49,28,48,38,74,88,29,48,30,33,41,35,61,28,19,52,42,50,98,87,71,46,60,51,67,47,50,60,16,21,20,23,31,43,28,50,46,43,43,98,89,66,47,60,34,30,53,43,63,76,45,71,67,90,52,84,49,68,55,33,49,48,30,27,28,34,39,31,59,62,16,56,28,34,57,50,76,60,80,32,38,15,65,69,56,48,46,51,24,53,58,44,31,51,50,46,48,50,36,43,54,47,24,42,51,50,52,53,51,52,36,48,57,46,30,21,69,63,44,70,56,95,93,38,36,40,62,76,37,67,70,56,44,52,54,53,49,54,55,49,53,55,45,51,55,52,45,54,56,51,52,49,52,27,38,52,54,9,48,54,51,54,54,65,76,54,73,77,77,83,88,78,85,75,82,63,67,78,69,66,80,51,59,71,66,61,50,57,61,53,50,53,53,58,51,52,61,64,76,60,88

Nearest PDB structures (foldseek):
  4y9j-assembly1_B  TM=9.899E-01  e=2.579E-58  Caenorhabditis elegans
  9ikq-assembly1_B  TM=9.840E-01  e=2.146E-20  Homo sapiens
  4rkf-assembly1_A  TM=9.768E-01  e=8.106E-19  Drosophila melanogaster
  3rab-assembly1_A  TM=9.810E-01  e=1.302E-18  Rattus norvegicus
  1yu9-assembly1_A  TM=9.702E-01  e=9.006E-19  Homo sapiens

InterPro domains:
  IPR001806 Small GTPase [PF00071] (17-177)
  IPR001806 Small GTPase [PS51421] (10-281)
  IPR001806 Small GTPase [SM00174] (18-180)
  IPR005225 Small GTP-binding domain [TIGR00231] (15-173)
  IPR006091 Acyl-CoA dehydrogenase/oxidase, middle domain [PF02770] (374-477)
  IPR009075 Acyl-CoA dehydrogenase/oxidase, C-terminal [PF00441] (488-565)
  IPR009100 Acyl-CoA dehydrogenase/oxidase, N-terminal and middle domain superfamily [SSF56645] (262-498)
  IPR027417 P-loop containing nucleoside triphosphate hydrolase [G3DSA:3.40.50.300] (6-195)
  IPR027417 P-loop containing nucleoside triphosphate hydrolase [SSF52540] (10-184)
  IPR036250 Acyl-CoA dehydrogenase-like, C-terminal [SSF47203] (486-565)
  IPR041504 Adaptive response protein AidB, N-terminal [PF18158] (211-363)
  IPR052904 Acyl-CoA dehydrogenase-like protein [PTHR42707] (184-572)

Radius of gyration: 37.59 Å; Cα contacts (8 Å, |Δi|>4): 1061; chains: 1; bounding box: 72×71×111 Å

Organism: Ancylostoma caninum (NCBI:txid29170)

Mean predicted aligned error: 15.71 Å

Foldseek 3Di:
DDDDDDDDDDPFDEEAEEEEEFAWPLCLVLLVCCQQPVDRDPPDHFDDAKDWDWDWDQDPNGTYIYTYIYGGRDPVCVVRVLVRQARHQEYEYTAEQLDVVRVVCVVVVLVSNVVRHDPNRQYEYEHEDCVVVVSGPHDPVNSVVVCVVSVHPYYDYAYSVVGRCSNVVVNVSRNVSVVVVVVVVVVVVVPPDDDPDDCPDPDDFDAFADALLLVLPPCLLVLLVVQDDPVLSVVLSVLSSVLSVCLRPPLLVLLVVLQVFFKFWDQADPVRHGARDIDADVSLLVLLLVCLLSQLQQLCPPPVDQNLSSLLSSLSNLLSRQVSSNNPLLQLLLLNLLLQLLVVLVCQVPPDVSVQSNCQSRHSRSVRHFTEKEQQAAPQGDVFSQQRDDWEWEDDDDQKTFIFDKRAKIWPLVTFKYKYKHFYQDPVRDTDGGLLRIFIKMATQADPVRGGQQKGFPGFDPALDSSSIGITIIGRGGHMIGGGDDGSCHVVSSVSSVLSSVLSVLSNVLSVLSVVLSSLCSQQQRDDDPHHGNCPDPVSVVVSVVSVVVSVVSVSVSSVSSSVSSVVVVVVVPPPDDDDDDDCVVVVPPPVPVVVVVVVCVVCVVPRD

Sequence (609 aa):
MASVPAHPMEDYKYLFKVVLVGNAGVGKTCLVRKFTQGIFPPGQSATIGVDFMIKTVKVDNDKIKLQIWDTAGQERFRSITQSYYRSAHAIVLVYDVACQPSFDCLPEWLAEIESYANRKVLKILVGNKVDKGDEREVPERIGQDFSEVNGFDYFLETSALDATNVDNLFEHVARRLTNDMKATDQRMSSGAGLYRHAKIGDFTQTPPTLHNPFNDDPMLGRTLRRLLPQKDFDRVTKDLRRFGDRITNEINALGRQCELNQPRLEQHDAWGRRMDELIVCPEWYRLKEICAEEGIISIGYDDNIDPVTRRVHQIAKIYLFSPSAGLTTCPMAMTDGAVKTLKALGLYGKHDLATESVDRLASTDGKKAWTSGQWMTEKKGGSDVGGGCDTYAECIEGDKYRLNGYKWFSSAVDADVALTLARIVDKDGNAGKGSRGLSLFLLRIRNPDGQLNGIQMIRLKNKFGTKQLPTAELLLDGAVAHCIGEPGRGVANIAKMLNITRIHNAVASVSGMRRMISLARDYATRRVVFGQTQAKWPLHTATLAKMEVETRGCFLLLMEAAQLMGLSVSLQSRSVYPSQRLDLDFFRNHRSFFCFFLVLNYILTFYLM

Secondary structure (DSSP, 8-state):
-PPPPPPPPPS-SEEEEEEEE-STTSSHHHHHHHHHHS---TTPPPPPSEEEEEEEEEETTEEEEEEEEEEP--GGGHHHHHHHHTT-SEEEEEEETT-HHHHHTHHHHHHHHHHHS-TTPEEEEEEE-TT-GGG--S-HHHHHHHHHHTT-SEEEEE-TTT-TTHHHHHHHHHHHHHHHHHHHHHHHHSSSS--SS----S--PPPP----HHHH-TTHHHHHHHHS-HHHHHHHHHHHHHHHHHIIIIIHHHHHHHHHS--EEEEE-TTS-EEEEEE--HHHHHHHHHHHHTTTTGGGG-TTS-HHHHHHHHHHHHHHHGGGSTTTHHHHHHHHHHHHHHHHTT-TTTSHHHHHHHHHHT-S-TTT---EEEE--BTTBSS-HHHH---EEEEEETTEEEEEEEEEEEE-TT-SEEEEEEEEB-TTS-B--TGGGEEEEEEESB-TTS-BSSEEEEEE---SS-TTS-EEEEEEEEEEEEEESSTT-HHHHHHHHHHHHHHHHHHHHHHHHHHHHHHHHHHHTT-EETTEEGGG-HHHHHHHHHHHHHHHHHHHHHHHHHHHHHHHHHHHHT-SS------THHHHTTHHHHHHHHHHHHHHHHH--

pLDDT: mean 88.97, std 18.18, range [25.5, 98.88]